Protein AF-0000000072281825 (afdb_homodimer)

pLDDT: mean 77.32, std 16.94, range [23.34, 98.12]

Secondary structure (DSSP, 8-state):
-----------HHHHHHHHHTSSHHHHHHHHHHHHHHHHHHHHHHHHHHHT-HHHHHHHHHHHHHHHHHHHHHHHHHHHTSPP-SS-TT-STTHHHHHHHHHHHHHHHHHHHHHHHHHHHHHS-PPP--SHHHHHHHHHHHHHHHHHHHHHHHHH-TTSS-----TT---S-HHHHHHHHHHHHHHHHHHHHHHHHHH-GGGHHHHHHHHHHHHHHHHHHHHHHHHHHHHHHHTT---TTTHHHHHHHHHHHHHSTTEEEEEEEEEEEEETTEEEEEEEEEE-TTS-HHHHHHHHHHHHTTT-SEEEEEEEE--/-----------HHHHHHHHHTSSHHHHHHHHHHHHHHHHHHHHHHHHHHHT-HHHHHHHHHHHHHHHHHHHHHHHHHHHTSPP-SS-TT-STTHHHHHHHHHHHHHHHHHHHHHHHHHHHHHS-------HHHHHHHHHHHHHHHHHHHHHHHHH-TTSS-----TT---S-HHHHHHHHHHHHHHHHHHHHHHHHHH-GGGHHHHHHHHHHHHHHHHHHHHHHHHHHHHHHHTT---TTTHHHHHHHHHHHHHSTTEEEEEEEEEEEEETTEEEEEEEEEE-TTS-HHHHHHHHHHHHTTT-SEEEEEEEE--

Sequence (628 aa):
MPTFAVEEQSSFFSNLKNVVLATRKDKINIVYFVVLMVFALRELMVSVDTNSLGLLVSTVHTAFCLFSIIIYYAGKMYAHRSSTESMTYGFQRVEPLLGFINGFFLVLFSAFTLMQCVERMIEPVVIATEPDSIHSIISTVCWGLLINGIGLCFFSDIIFVREASSTSSSIPQSQKRFVLFHFIQNITVITIYSISFWYPSGIISYDGLFSMAMAFIVIYIAIPILTANGMILLQTSPQTVYPQIYAKLQQLQQLDGVLEYKNEHFWTLSPNNFVGSVVVVINEDADEQTILKQAHELFDSVLKDICIQVQKHNMPTFAVEEQSSFFSNLKNVVLATRKDKINIVYFVVLMVFALRELMVSVDTNSLGLLVSTVHTAFCLFSIIIYYAGKMYAHRSSTESMTYGFQRVEPLLGFINGFFLVLFSAFTLMQCVERMIEPVVIATEPDSIHSIISTVCWGLLINGIGLCFFSDIIFVREASSTSSSIPQSQKRFVLFHFIQNITVITIYSISFWYPSGIISYDGLFSMAMAFIVIYIAIPILTANGMILLQTSPQTVYPQIYAKLQQLQQLDGVLEYKNEHFWTLSPNNFVGSVVVVINEDADEQTILKQAHELFDSVLKDICIQVQKHN

Radius of gyration: 28.91 Å; Cα contacts (8 Å, |Δi|>4): 832; chains: 2; bounding box: 71×84×72 Å

Nearest PDB structures (foldseek):
  8j7v-assembly1_B  TM=8.834E-01  e=1.403E-16  Homo sapiens
  8j80-assembly1_B  TM=8.669E-01  e=2.468E-16  Homo sapiens
  8j7t-assembly1_B  TM=8.049E-01  e=8.388E-16  Homo sapiens
  8j7x-assembly1_B  TM=7.986E-01  e=1.867E-15  Homo sapiens
  8j7w-assembly1_A  TM=8.057E-01  e=6.971E-15  Homo sapiens

Foldseek 3Di:
DPPPPPPPPQPPVRLLCCLQPVDPLSVVLVVLLVLLVVLLVLLVVLCVVQVQLLSVLLSQLSVLLSQLSVLLSVLSSFVPPDADPVRNVTDNLSSLVSLLVSLVSLLVVLVVSLVVLVVCLVVPDDGPLPPVSLVSQLVSLVSQLVSLVVVLVSLCVVPPDPDDDPDDPRSPPLSNLSSVLSNVSSVLSNVLSVVCVVVVVCNSVSSSVSSNVSSVVSNVSSVVSNVVSVQQVVFHADPVCVVLVVVLLVVLCVDPFWPHKDDKRKGASHVQAIEIEIETEGEPPDDQVVSVVVSCVSCVVRHPYYHYHYHYDD/DPPPPPPPPQPPVRLLCCLQPVDPLSVVLVVLLVLLVVLLVLLVVLCVVQVQLLSVLLSQLSVLLSQLSVLLSVLSSFVPPAADPVRNVTDNLSSLVSLLVSLVSLLVVLVVSLVVLVVCVVVPDDGPLPPVSLVSQLVSLVSQLVSLVVVLVSLVVVVPDPDDDPDDPRSPPLSNLSSVLSNVSSVLSNVLSVVCVVVVVCNSVSSSVSSNVSSVVSNVSSVVSNVVSVQQVVFHADPVCVVLVVVLLVVLCVDPFWPHKDDKRKGHSHVQAIEIEIETEGEPPDDQVVSVVVSCVSCVVRHPYYHYHYHYDD

Structure (mmCIF, N/CA/C/O backbone):
data_AF-0000000072281825-model_v1
#
loop_
_entity.id
_entity.type
_entity.pdbx_description
1 polymer 'Cation transporter, putative'
#
loop_
_atom_site.group_PDB
_atom_site.id
_atom_site.type_symbol
_atom_site.label_atom_id
_atom_site.label_alt_id
_atom_site.label_comp_id
_atom_site.label_asym_id
_atom_site.label_entity_id
_atom_site.label_seq_id
_atom_site.pdbx_PDB_ins_code
_atom_site.Cartn_x
_atom_site.Cartn_y
_atom_site.Cartn_z
_atom_site.occupancy
_atom_site.B_iso_or_equiv
_atom_site.auth_seq_id
_atom_site.auth_comp_id
_atom_site.auth_asym_id
_atom_site.auth_atom_id
_atom_site.pdbx_PDB_model_num
ATOM 1 N N . MET A 1 1 ? 0.162 40.562 -22.281 1 23.34 1 MET A N 1
ATOM 2 C CA . MET A 1 1 ? -0.151 39.219 -22.766 1 23.34 1 MET A CA 1
ATOM 3 C C . MET A 1 1 ? 0.8 38.188 -22.172 1 23.34 1 MET A C 1
ATOM 5 O O . MET A 1 1 ? 2.01 38.25 -22.391 1 23.34 1 MET A O 1
ATOM 9 N N . PRO A 1 2 ? 0.642 37.719 -20.938 1 27.34 2 PRO A N 1
ATOM 10 C CA . PRO A 1 2 ? 1.707 36.969 -20.281 1 27.34 2 PRO A CA 1
ATOM 11 C C . PRO A 1 2 ? 2.098 35.719 -21.047 1 27.34 2 PRO A C 1
ATOM 13 O O . PRO A 1 2 ? 1.235 35.031 -21.625 1 27.34 2 PRO A O 1
ATOM 16 N N . THR A 1 3 ? 3.184 35.719 -21.781 1 28.95 3 THR A N 1
ATOM 17 C CA . THR A 1 3 ? 3.74 34.656 -22.594 1 28.95 3 THR A CA 1
ATOM 18 C C . THR A 1 3 ? 3.832 33.375 -21.781 1 28.95 3 THR A C 1
ATOM 20 O O . THR A 1 3 ? 4.438 33.344 -20.703 1 28.95 3 THR A O 1
ATOM 23 N N . PHE A 1 4 ? 2.789 32.562 -21.719 1 30.05 4 PHE A N 1
ATOM 24 C CA . PHE A 1 4 ? 2.746 31.219 -21.188 1 30.05 4 PHE A CA 1
ATOM 25 C C . PHE A 1 4 ? 3.992 30.438 -21.578 1 30.05 4 PHE A C 1
ATOM 27 O O . PHE A 1 4 ? 4.152 30.078 -22.75 1 30.05 4 PHE A O 1
ATOM 34 N N . ALA A 1 5 ? 5.102 30.844 -21.062 1 27.2 5 ALA A N 1
ATOM 35 C CA . ALA A 1 5 ? 6.305 30.094 -21.422 1 27.2 5 ALA A CA 1
ATOM 36 C C . ALA A 1 5 ? 6.008 28.594 -21.547 1 27.2 5 ALA A C 1
ATOM 38 O O . ALA A 1 5 ? 5.402 28 -20.656 1 27.2 5 ALA A O 1
ATOM 39 N N . VAL A 1 6 ? 5.711 28.047 -22.688 1 33.62 6 VAL A N 1
ATOM 40 C CA . VAL A 1 6 ? 5.68 26.672 -23.156 1 33.62 6 VAL A CA 1
ATOM 41 C C . VAL A 1 6 ? 6.75 25.859 -22.438 1 33.62 6 VAL A C 1
ATOM 43 O O . VAL A 1 6 ? 7.945 26.047 -22.656 1 33.62 6 VAL A O 1
ATOM 46 N N . GLU A 1 7 ? 6.875 25.844 -21.141 1 37.31 7 GLU A N 1
ATOM 47 C CA . GLU A 1 7 ? 7.832 24.891 -20.562 1 37.31 7 GLU A CA 1
ATOM 48 C C . GLU A 1 7 ? 7.938 23.625 -21.406 1 37.31 7 GLU A C 1
ATOM 50 O O . GLU A 1 7 ? 6.926 23.016 -21.75 1 37.31 7 GLU A O 1
ATOM 55 N N . GLU A 1 8 ? 8.75 23.453 -22.25 1 40.38 8 GLU A N 1
ATOM 56 C CA . GLU A 1 8 ? 9.117 22.328 -23.109 1 40.38 8 GLU A CA 1
ATOM 57 C C . GLU A 1 8 ? 8.812 20.984 -22.422 1 40.38 8 GLU A C 1
ATOM 59 O O . GLU A 1 8 ? 9.273 20.734 -21.312 1 40.38 8 GLU A O 1
ATOM 64 N N . GLN A 1 9 ? 7.676 20.375 -22.453 1 44.28 9 GLN A N 1
ATOM 65 C CA . GLN A 1 9 ? 7.176 19.047 -22.141 1 44.28 9 GLN A CA 1
ATOM 66 C C . GLN A 1 9 ? 8.258 17.984 -22.344 1 44.28 9 GLN A C 1
ATOM 68 O O . GLN A 1 9 ? 8.5 17.547 -23.469 1 44.28 9 GLN A O 1
ATOM 73 N N . SER A 1 10 ? 9.438 18.172 -21.891 1 53.38 10 SER A N 1
ATOM 74 C CA . SER A 1 10 ? 10.461 17.141 -22.047 1 53.38 10 SER A CA 1
ATOM 75 C C . SER A 1 10 ? 9.859 15.742 -21.922 1 53.38 10 SER A C 1
ATOM 77 O O . SER A 1 10 ? 8.984 15.508 -21.078 1 53.38 10 SER A O 1
ATOM 79 N N . SER A 1 11 ? 9.867 14.898 -23.047 1 64.88 11 SER A N 1
ATOM 80 C CA . SER A 1 11 ? 9.375 13.531 -23.203 1 64.88 11 SER A CA 1
ATOM 81 C C . SER A 1 11 ? 9.789 12.664 -22.016 1 64.88 11 SER A C 1
ATOM 83 O O . SER A 1 11 ? 10.75 12.977 -21.312 1 64.88 11 SER A O 1
ATOM 85 N N . PHE A 1 12 ? 8.914 11.883 -21.594 1 71.88 12 PHE A N 1
ATOM 86 C CA . PHE A 1 12 ? 9.172 10.883 -20.562 1 71.88 12 PHE A CA 1
ATOM 87 C C . PHE A 1 12 ? 10.586 10.336 -20.672 1 71.88 12 PHE A C 1
ATOM 89 O O . PHE A 1 12 ? 11.305 10.234 -19.688 1 71.88 12 PHE A O 1
ATOM 96 N N . PHE A 1 13 ? 10.992 10.211 -21.906 1 74.06 13 PHE A N 1
ATOM 97 C CA . PHE A 1 13 ? 12.281 9.57 -22.141 1 74.06 13 PHE A CA 1
ATOM 98 C C . PHE A 1 13 ? 13.422 10.539 -21.875 1 74.06 13 PHE A C 1
ATOM 100 O O . PHE A 1 13 ? 14.477 10.148 -21.359 1 74.06 13 PHE A O 1
ATOM 107 N N . SER A 1 14 ? 13.172 11.734 -22.203 1 75.94 14 SER A N 1
ATOM 108 C CA . SER A 1 14 ? 14.195 12.734 -21.938 1 75.94 14 SER A CA 1
ATOM 109 C C . SER A 1 14 ? 14.383 12.969 -20.453 1 75.94 14 SER A C 1
ATOM 111 O O . SER A 1 14 ? 15.516 13.086 -19.969 1 75.94 14 SER A O 1
ATOM 113 N N . ASN A 1 15 ? 13.32 13 -19.75 1 77.44 15 ASN A N 1
ATOM 114 C CA . ASN A 1 15 ? 13.383 13.156 -18.312 1 77.44 15 ASN A CA 1
ATOM 115 C C . ASN A 1 15 ? 14.055 11.961 -17.641 1 77.44 15 ASN A C 1
ATOM 117 O O . ASN A 1 15 ? 14.852 12.133 -16.719 1 77.44 15 ASN A O 1
ATOM 121 N N . LEU A 1 16 ? 13.742 10.867 -18.219 1 79.69 16 LEU A N 1
ATOM 122 C CA . LEU A 1 16 ? 14.352 9.648 -17.703 1 79.69 16 LEU A CA 1
ATOM 123 C C . LEU A 1 16 ? 15.867 9.664 -17.906 1 79.69 16 LEU A C 1
ATOM 125 O O . LEU A 1 16 ? 16.625 9.328 -16.984 1 79.69 16 LEU A O 1
ATOM 129 N N . LYS A 1 17 ? 16.266 10.016 -19.125 1 80.81 17 LYS A N 1
ATOM 130 C CA . LYS A 1 17 ? 17.688 10.078 -19.438 1 80.81 17 LYS A CA 1
ATOM 131 C C . LYS A 1 17 ? 18.406 11.055 -18.5 1 80.81 17 LYS A C 1
ATOM 133 O O . LYS A 1 17 ? 19.5 10.758 -18 1 80.81 17 LYS A O 1
ATOM 138 N N . ASN A 1 18 ? 17.75 12.086 -18.172 1 80.94 18 ASN A N 1
ATOM 139 C CA . ASN A 1 18 ? 18.359 13.109 -17.328 1 80.94 18 ASN A CA 1
ATOM 140 C C . ASN A 1 18 ? 18.5 12.625 -15.891 1 80.94 18 ASN A C 1
ATOM 142 O O . ASN A 1 18 ? 19.484 12.945 -15.211 1 80.94 18 ASN A O 1
ATOM 146 N N . VAL A 1 19 ? 17.609 11.859 -15.578 1 79.94 19 VAL A N 1
ATOM 147 C CA . VAL A 1 19 ? 17.609 11.422 -14.18 1 79.94 19 VAL A CA 1
ATOM 148 C C . VAL A 1 19 ? 18.578 10.266 -14.008 1 79.94 19 VAL A C 1
ATOM 150 O O . VAL A 1 19 ? 19.297 10.203 -13.008 1 79.94 19 VAL A O 1
ATOM 153 N N . VAL A 1 20 ? 18.656 9.43 -15.016 1 81.81 20 VAL A N 1
ATOM 154 C CA . VAL A 1 20 ? 19.453 8.211 -14.898 1 81.81 20 VAL A CA 1
ATOM 155 C C . VAL A 1 20 ? 20.922 8.523 -15.133 1 81.81 20 VAL A C 1
ATOM 157 O O . VAL A 1 20 ? 21.812 7.781 -14.695 1 81.81 20 VAL A O 1
ATOM 160 N N . LEU A 1 21 ? 21.172 9.648 -15.766 1 83.44 21 LEU A N 1
ATOM 161 C CA . LEU A 1 21 ? 22.547 9.992 -16.094 1 83.44 21 LEU A CA 1
ATOM 162 C C . LEU A 1 21 ? 22.984 11.258 -15.359 1 83.44 21 LEU A C 1
ATOM 164 O O . LEU A 1 21 ? 23.922 11.938 -15.773 1 83.44 21 LEU A O 1
ATOM 168 N N . ALA A 1 22 ? 22.297 11.578 -14.352 1 79.69 22 ALA A N 1
ATOM 169 C CA . ALA A 1 22 ? 22.484 12.852 -13.648 1 79.69 22 ALA A CA 1
ATOM 170 C C . ALA A 1 22 ? 23.828 12.875 -12.938 1 79.69 22 ALA A C 1
ATOM 172 O O . ALA A 1 22 ? 24.578 13.852 -13.039 1 79.69 22 ALA A O 1
ATOM 173 N N . THR A 1 23 ? 24.156 11.797 -12.234 1 81.69 23 THR A N 1
ATOM 174 C CA . THR A 1 23 ? 25.375 11.742 -11.453 1 81.69 23 THR A CA 1
ATOM 175 C C . THR A 1 23 ? 26.203 10.516 -11.828 1 81.69 23 THR A C 1
ATOM 177 O O . THR A 1 23 ? 25.734 9.648 -12.562 1 81.69 23 THR A O 1
ATOM 180 N N . ARG A 1 24 ? 27.422 10.508 -11.414 1 80.44 24 ARG A N 1
ATOM 181 C CA . ARG A 1 24 ? 28.281 9.352 -11.625 1 80.44 24 ARG A CA 1
ATOM 182 C C . ARG A 1 24 ? 27.672 8.094 -11.016 1 80.44 24 ARG A C 1
ATOM 184 O O . ARG A 1 24 ? 27.734 7.016 -11.609 1 80.44 24 ARG A O 1
ATOM 191 N N . LYS A 1 25 ? 27.141 8.273 -9.898 1 78.75 25 LYS A N 1
ATOM 192 C CA . LYS A 1 25 ? 26.5 7.148 -9.227 1 78.75 25 LYS A CA 1
ATOM 193 C C . LYS A 1 25 ? 25.328 6.621 -10.039 1 78.75 25 LYS A C 1
ATOM 195 O O . LYS A 1 25 ? 25.109 5.406 -10.125 1 78.75 25 LYS A O 1
ATOM 200 N N . ASP A 1 26 ? 24.641 7.535 -10.594 1 84.56 26 ASP A N 1
ATOM 201 C CA . ASP A 1 26 ? 23.5 7.141 -11.422 1 84.56 26 ASP A CA 1
ATOM 202 C C . ASP A 1 26 ? 23.953 6.367 -12.656 1 84.56 26 ASP A C 1
ATOM 204 O O . ASP A 1 26 ? 23.328 5.379 -13.039 1 84.56 26 ASP A O 1
ATOM 208 N N . LYS A 1 27 ? 25.016 6.762 -13.141 1 85.06 27 LYS A N 1
ATOM 209 C CA . LYS A 1 27 ? 25.562 6.074 -14.312 1 85.06 27 LYS A CA 1
ATOM 210 C C . LYS A 1 27 ? 26 4.656 -13.961 1 85.06 27 LYS A C 1
ATOM 212 O O . LYS A 1 27 ? 25.75 3.721 -14.727 1 85.06 27 LYS A O 1
ATOM 217 N N . ILE A 1 28 ? 26.625 4.555 -12.867 1 82.12 28 ILE A N 1
ATOM 218 C CA . ILE A 1 28 ? 27.047 3.238 -12.398 1 82.12 28 ILE A CA 1
ATOM 219 C C . ILE A 1 28 ? 25.828 2.355 -12.156 1 82.12 28 ILE A C 1
ATOM 221 O O . ILE A 1 28 ? 25.828 1.174 -12.5 1 82.12 28 ILE A O 1
ATOM 225 N N . ASN A 1 29 ? 24.844 3 -11.594 1 81.38 29 ASN A N 1
ATOM 226 C CA . ASN A 1 29 ? 23.625 2.254 -11.289 1 81.38 29 ASN A CA 1
ATOM 227 C C . ASN A 1 29 ? 22.953 1.742 -12.562 1 81.38 29 ASN A C 1
ATOM 229 O O . ASN A 1 29 ? 22.422 0.631 -12.586 1 81.38 29 ASN A O 1
ATOM 233 N N . ILE A 1 30 ? 23.031 2.477 -13.539 1 87.06 30 ILE A N 1
ATOM 234 C CA . ILE A 1 30 ? 22.375 2.074 -14.773 1 87.06 30 ILE A CA 1
ATOM 235 C C . ILE A 1 30 ? 23.156 0.939 -15.43 1 87.06 30 ILE A C 1
ATOM 237 O O . ILE A 1 30 ? 22.562 0.022 -16 1 87.06 30 ILE A O 1
ATOM 241 N N . VAL A 1 31 ? 24.438 1.062 -15.375 1 87.31 31 VAL A N 1
ATOM 242 C CA . VAL A 1 31 ? 25.266 -0.026 -15.891 1 87.31 31 VAL A CA 1
ATOM 243 C C . VAL A 1 31 ? 24.969 -1.309 -15.109 1 87.31 31 VAL A C 1
ATOM 245 O O . VAL A 1 31 ? 24.812 -2.377 -15.703 1 87.31 31 VAL A O 1
ATOM 248 N N . TYR A 1 32 ? 24.938 -1.15 -13.891 1 84.75 32 TYR A N 1
ATOM 249 C CA . TYR A 1 32 ? 24.609 -2.295 -13.039 1 84.75 32 TYR A CA 1
ATOM 250 C C . TYR A 1 32 ? 23.234 -2.867 -13.398 1 84.75 32 TYR A C 1
ATOM 252 O O . TYR A 1 32 ? 23.062 -4.086 -13.453 1 84.75 32 TYR A O 1
ATOM 260 N N . PHE A 1 33 ? 22.359 -2.014 -13.672 1 88.12 33 PHE A N 1
ATOM 261 C CA . PHE A 1 33 ? 21.016 -2.422 -14.055 1 88.12 33 PHE A CA 1
ATOM 262 C C . PHE A 1 33 ? 21.031 -3.262 -15.32 1 88.12 33 PHE A C 1
ATOM 264 O O . PHE A 1 33 ? 20.406 -4.324 -15.383 1 88.12 33 PHE A O 1
ATOM 271 N N . VAL A 1 34 ? 21.781 -2.85 -16.234 1 91.56 34 VAL A N 1
ATOM 272 C CA . VAL A 1 34 ? 21.844 -3.543 -17.516 1 91.56 34 VAL A CA 1
ATOM 273 C C . VAL A 1 34 ? 22.531 -4.898 -17.344 1 91.56 34 VAL A C 1
ATOM 275 O O . VAL A 1 34 ? 22.062 -5.906 -17.875 1 91.56 34 VAL A O 1
ATOM 278 N N . VAL A 1 35 ? 23.578 -4.879 -16.594 1 89.44 35 VAL A N 1
ATOM 279 C CA . VAL A 1 35 ? 24.312 -6.117 -16.328 1 89.44 35 VAL A CA 1
ATOM 280 C C . VAL A 1 35 ? 23.391 -7.109 -15.617 1 89.44 35 VAL A C 1
ATOM 282 O O . VAL A 1 35 ? 23.344 -8.289 -15.977 1 89.44 35 VAL A O 1
ATOM 285 N N . LEU A 1 36 ? 22.672 -6.605 -14.688 1 87.56 36 LEU A N 1
ATOM 286 C CA . LEU A 1 36 ? 21.75 -7.449 -13.938 1 87.56 36 LEU A CA 1
ATOM 287 C C . LEU A 1 36 ? 20.641 -7.98 -14.828 1 87.56 36 LEU A C 1
ATOM 289 O O . LEU A 1 36 ? 20.188 -9.117 -14.664 1 87.56 36 LEU A O 1
ATOM 293 N N . MET A 1 37 ? 20.25 -7.176 -15.711 1 91.69 37 MET A N 1
ATOM 294 C CA . MET A 1 37 ? 19.188 -7.586 -16.625 1 91.69 37 MET A CA 1
ATOM 295 C C . MET A 1 37 ? 19.656 -8.75 -17.5 1 91.69 37 MET A C 1
ATOM 297 O O . MET A 1 37 ? 18.922 -9.727 -17.656 1 91.69 37 MET A O 1
ATOM 301 N N . VAL A 1 38 ? 20.812 -8.648 -17.984 1 92.5 38 VAL A N 1
ATOM 302 C CA . VAL A 1 38 ? 21.391 -9.703 -18.812 1 92.5 38 VAL A CA 1
ATOM 303 C C . VAL A 1 38 ? 21.594 -10.961 -17.969 1 92.5 38 VAL A C 1
ATOM 305 O O . VAL A 1 38 ? 21.281 -12.07 -18.422 1 92.5 38 VAL A O 1
ATOM 308 N N . PHE A 1 39 ? 22.047 -10.758 -16.875 1 90.38 39 PHE A N 1
ATOM 309 C CA . PHE A 1 39 ? 22.281 -11.883 -15.969 1 90.38 39 PHE A CA 1
ATOM 310 C C . PHE A 1 39 ? 20.969 -12.578 -15.633 1 90.38 39 PHE A C 1
ATOM 312 O O . PHE A 1 39 ? 20.906 -13.812 -15.602 1 90.38 39 PHE A O 1
ATOM 319 N N . ALA A 1 40 ? 19.969 -11.781 -15.375 1 89.62 40 ALA A N 1
ATOM 320 C CA . ALA A 1 40 ? 18.672 -12.344 -15.047 1 89.62 40 ALA A CA 1
ATOM 321 C C . ALA A 1 40 ? 18.141 -13.195 -16.203 1 89.62 40 ALA A C 1
ATOM 323 O O . ALA A 1 40 ? 17.562 -14.266 -15.969 1 89.62 40 ALA A O 1
ATOM 324 N N . LEU A 1 41 ? 18.344 -12.789 -17.375 1 92.56 41 LEU A N 1
ATOM 325 C CA . LEU A 1 41 ? 17.906 -13.539 -18.547 1 92.56 41 LEU A CA 1
ATOM 326 C C . LEU A 1 41 ? 18.656 -14.859 -18.672 1 92.56 41 LEU A C 1
ATOM 328 O O . LEU A 1 41 ? 18.062 -15.898 -18.969 1 92.56 41 LEU A O 1
ATOM 332 N N . ARG A 1 42 ? 19.938 -14.75 -18.453 1 90.25 42 ARG A N 1
ATOM 333 C CA . ARG A 1 42 ? 20.75 -15.969 -18.469 1 90.25 42 ARG A CA 1
ATOM 334 C C . ARG A 1 42 ? 20.281 -16.953 -17.391 1 90.25 42 ARG A C 1
ATOM 336 O O . ARG A 1 42 ? 20.156 -18.141 -17.656 1 90.25 42 ARG A O 1
ATOM 343 N N . GLU A 1 43 ? 20.047 -16.406 -16.25 1 89.69 43 GLU A N 1
ATOM 344 C CA . GLU A 1 43 ? 19.562 -17.25 -15.156 1 89.69 43 GLU A CA 1
ATOM 345 C C . GLU A 1 43 ? 18.25 -17.922 -15.516 1 89.69 43 GLU A C 1
ATOM 347 O O . GLU A 1 43 ? 18.062 -19.109 -15.273 1 89.69 43 GLU A O 1
ATOM 352 N N . LEU A 1 44 ? 17.438 -17.219 -16.078 1 89.44 44 LEU A N 1
ATOM 353 C CA . LEU A 1 44 ? 16.125 -17.75 -16.453 1 89.44 44 LEU A CA 1
ATOM 354 C C . LEU A 1 44 ? 16.266 -18.859 -17.5 1 89.44 44 LEU A C 1
ATOM 356 O O . LEU A 1 44 ? 15.656 -19.922 -17.359 1 89.44 44 LEU A O 1
ATOM 360 N N . MET A 1 45 ? 17.078 -18.672 -18.469 1 91.75 45 MET A N 1
ATOM 361 C CA . MET A 1 45 ? 17.266 -19.641 -19.547 1 91.75 45 MET A CA 1
ATOM 362 C C . MET A 1 45 ? 17.859 -20.938 -19.016 1 91.75 45 MET A C 1
ATOM 364 O O . MET A 1 45 ? 17.359 -22.031 -19.328 1 91.75 45 MET A O 1
ATOM 368 N N . VAL A 1 46 ? 18.859 -20.781 -18.219 1 87.88 46 VAL A N 1
ATOM 369 C CA . VAL A 1 46 ? 19.531 -21.969 -17.688 1 87.88 46 VAL A CA 1
ATOM 370 C C . VAL A 1 46 ? 18.594 -22.703 -16.719 1 87.88 46 VAL A C 1
ATOM 372 O O . VAL A 1 46 ? 18.594 -23.938 -16.672 1 87.88 46 VAL A O 1
ATOM 375 N N . SER A 1 47 ? 17.828 -21.953 -15.953 1 84.81 47 SER A N 1
ATOM 376 C CA . SER A 1 47 ? 16.875 -22.547 -15.016 1 84.81 47 SER A CA 1
ATOM 377 C C . SER A 1 47 ? 15.82 -23.375 -15.75 1 84.81 47 SER A C 1
ATOM 379 O O . SER A 1 47 ? 15.508 -24.5 -15.344 1 84.81 47 SER A O 1
ATOM 381 N N . VAL A 1 48 ? 15.305 -22.906 -16.828 1 83.88 48 VAL A N 1
ATOM 382 C CA . VAL A 1 48 ? 14.281 -23.594 -17.609 1 83.88 48 VAL A CA 1
ATOM 383 C C . VAL A 1 48 ? 14.883 -24.812 -18.281 1 83.88 48 VAL A C 1
ATOM 385 O O . VAL A 1 48 ? 14.273 -25.891 -18.297 1 83.88 48 VAL A O 1
ATOM 388 N N . ASP A 1 49 ? 16.094 -24.688 -18.812 1 85.69 49 ASP A N 1
ATOM 389 C CA . ASP A 1 49 ? 16.75 -25.781 -19.531 1 85.69 49 ASP A CA 1
ATOM 390 C C . ASP A 1 49 ? 17.109 -26.922 -18.578 1 85.69 49 ASP A C 1
ATOM 392 O O . ASP A 1 49 ? 17.031 -28.094 -18.953 1 85.69 49 ASP A O 1
ATOM 396 N N . THR A 1 50 ? 17.469 -26.609 -17.359 1 81.5 50 THR A N 1
ATOM 397 C CA . THR A 1 50 ? 17.969 -27.609 -16.438 1 81.5 50 THR A CA 1
ATOM 398 C C . THR A 1 50 ? 16.891 -28.031 -15.445 1 81.5 50 THR A C 1
ATOM 400 O O . THR A 1 50 ? 17.047 -29.016 -14.727 1 81.5 50 THR A O 1
ATOM 403 N N . ASN A 1 51 ? 15.805 -27.203 -15.344 1 79.25 51 ASN A N 1
ATOM 404 C CA . ASN A 1 51 ? 14.719 -27.438 -14.406 1 79.25 51 ASN A CA 1
ATOM 405 C C . ASN A 1 51 ? 15.195 -27.312 -12.961 1 79.25 51 ASN A C 1
ATOM 407 O O . ASN A 1 51 ? 14.758 -28.062 -12.086 1 79.25 51 ASN A O 1
ATOM 411 N N . SER A 1 52 ? 16.219 -26.5 -12.812 1 76.56 52 SER A N 1
ATOM 412 C CA . SER A 1 52 ? 16.719 -26.25 -11.469 1 76.56 52 SER A CA 1
ATOM 413 C C . SER A 1 52 ? 15.828 -25.25 -10.727 1 76.56 52 SER A C 1
ATOM 415 O O . SER A 1 52 ? 15.656 -24.109 -11.18 1 76.56 52 SER A O 1
ATOM 417 N N . LEU A 1 53 ? 15.328 -25.578 -9.656 1 75.44 53 LEU A N 1
ATOM 418 C CA . LEU A 1 53 ? 14.5 -24.703 -8.844 1 75.44 53 LEU A CA 1
ATOM 419 C C . LEU A 1 53 ? 15.344 -23.625 -8.164 1 75.44 53 LEU A C 1
ATOM 421 O O . LEU A 1 53 ? 14.891 -22.5 -7.961 1 75.44 53 LEU A O 1
ATOM 425 N N . GLY A 1 54 ? 16.5 -24.031 -7.75 1 76.69 54 GLY A N 1
ATOM 426 C CA . GLY A 1 54 ? 17.391 -23.078 -7.121 1 76.69 54 GLY A CA 1
ATOM 427 C C . GLY A 1 54 ? 17.719 -21.891 -8.016 1 76.69 54 GLY A C 1
ATOM 428 O O . GLY A 1 54 ? 17.703 -20.75 -7.559 1 76.69 54 GLY A O 1
ATOM 429 N N . LEU A 1 55 ? 17.906 -22.219 -9.211 1 78.62 55 LEU A N 1
ATOM 430 C CA . LEU A 1 55 ? 18.203 -21.156 -10.164 1 78.62 55 LEU A CA 1
ATOM 431 C C . LEU A 1 55 ? 16.969 -20.312 -10.438 1 78.62 55 LEU A C 1
ATOM 433 O O . LEU A 1 55 ? 17.062 -19.109 -10.68 1 78.62 55 LEU A O 1
ATOM 437 N N . LEU A 1 56 ? 15.898 -20.891 -10.406 1 79.31 56 LEU A N 1
ATOM 438 C CA . LEU A 1 56 ? 14.656 -20.141 -10.578 1 79.31 56 LEU A CA 1
ATOM 439 C C . LEU A 1 56 ? 14.461 -19.141 -9.438 1 79.31 56 LEU A C 1
ATOM 441 O O . LEU A 1 56 ? 14.102 -17.984 -9.672 1 79.31 56 LEU A O 1
ATOM 445 N N . VAL A 1 57 ? 14.656 -19.609 -8.273 1 77.25 57 VAL A N 1
ATOM 446 C CA . VAL A 1 57 ? 14.523 -18.734 -7.109 1 77.25 57 VAL A CA 1
ATOM 447 C C . VAL A 1 57 ? 15.5 -17.562 -7.223 1 77.25 57 VAL A C 1
ATOM 449 O O . VAL A 1 57 ? 15.141 -16.422 -6.938 1 77.25 57 VAL A O 1
ATOM 452 N N . SER A 1 58 ? 16.656 -17.844 -7.656 1 78.31 58 SER A N 1
ATOM 453 C CA . SER A 1 58 ? 17.672 -16.797 -7.863 1 78.31 58 SER A CA 1
ATOM 454 C C . SER A 1 58 ? 17.203 -15.789 -8.906 1 78.31 58 SER A C 1
ATOM 456 O O . SER A 1 58 ? 17.406 -14.586 -8.742 1 78.31 58 SER A O 1
ATOM 458 N N . THR A 1 59 ? 16.703 -16.328 -9.93 1 81.94 59 THR A N 1
ATOM 459 C CA . THR A 1 59 ? 16.203 -15.477 -10.992 1 81.94 59 THR A CA 1
ATOM 460 C C . THR A 1 59 ? 15.141 -14.508 -10.453 1 81.94 59 THR A C 1
ATOM 462 O O . THR A 1 59 ? 15.141 -13.328 -10.797 1 81.94 59 THR A O 1
ATOM 465 N N . VAL A 1 60 ? 14.258 -14.984 -9.672 1 77.12 60 VAL A N 1
ATOM 466 C CA . VAL A 1 60 ? 13.188 -14.172 -9.102 1 77.12 60 VAL A CA 1
ATOM 467 C C . VAL A 1 60 ? 13.789 -13.086 -8.211 1 77.12 60 VAL A C 1
ATOM 469 O O . VAL A 1 60 ? 13.391 -11.922 -8.289 1 77.12 60 VAL A O 1
ATOM 472 N N . HIS A 1 61 ? 14.68 -13.414 -7.465 1 76.06 61 HIS A N 1
ATOM 473 C CA . HIS A 1 61 ? 15.344 -12.445 -6.602 1 76.06 61 HIS A CA 1
ATOM 474 C C . HIS A 1 61 ? 16.031 -11.359 -7.422 1 76.06 61 HIS A C 1
ATOM 476 O O . HIS A 1 61 ? 15.961 -10.18 -7.078 1 76.06 61 HIS A O 1
ATOM 482 N N . THR A 1 62 ? 16.766 -11.875 -8.391 1 81.56 62 THR A N 1
ATOM 483 C CA . THR A 1 62 ? 17.438 -10.922 -9.273 1 81.56 62 THR A CA 1
ATOM 484 C C . THR A 1 62 ? 16.422 -9.992 -9.938 1 81.56 62 THR A C 1
ATOM 486 O O . THR A 1 62 ? 16.688 -8.805 -10.117 1 81.56 62 THR A O 1
ATOM 489 N N . ALA A 1 63 ? 15.352 -10.516 -10.305 1 82.31 63 ALA A N 1
ATOM 490 C CA . ALA A 1 63 ? 14.297 -9.703 -10.914 1 82.31 63 ALA A CA 1
ATOM 491 C C . ALA A 1 63 ? 13.805 -8.633 -9.945 1 82.31 63 ALA A C 1
ATOM 493 O O . ALA A 1 63 ? 13.547 -7.492 -10.344 1 82.31 63 ALA A O 1
ATOM 494 N N . PHE A 1 64 ? 13.75 -8.969 -8.719 1 76.25 64 PHE A N 1
ATOM 495 C CA . PHE A 1 64 ? 13.258 -8.016 -7.734 1 76.25 64 PHE A CA 1
ATOM 496 C C . PHE A 1 64 ? 14.297 -6.93 -7.469 1 76.25 64 PHE A C 1
ATOM 498 O O . PHE A 1 64 ? 13.945 -5.785 -7.176 1 76.25 64 PHE A O 1
ATOM 505 N N . CYS A 1 65 ? 15.523 -7.285 -7.551 1 76.44 65 CYS A N 1
ATOM 506 C CA . CYS A 1 65 ? 16.578 -6.266 -7.5 1 76.44 65 CYS A CA 1
ATOM 507 C C . CYS A 1 65 ? 16.422 -5.266 -8.641 1 76.44 65 CYS A C 1
ATOM 509 O O . CYS A 1 65 ? 16.547 -4.059 -8.43 1 76.44 65 CYS A O 1
ATOM 511 N N . LEU A 1 66 ? 16.172 -5.852 -9.758 1 84.12 66 LEU A N 1
ATOM 512 C CA . LEU A 1 66 ? 15.945 -4.996 -10.914 1 84.12 66 LEU A CA 1
ATOM 513 C C . LEU A 1 66 ? 14.742 -4.078 -10.688 1 84.12 66 LEU A C 1
ATOM 515 O O . LEU A 1 66 ? 14.812 -2.881 -10.969 1 84.12 66 LEU A O 1
ATOM 519 N N . PHE A 1 67 ? 13.758 -4.598 -10.055 1 80.44 67 PHE A N 1
ATOM 520 C CA . PHE A 1 67 ? 12.555 -3.822 -9.789 1 80.44 67 PHE A CA 1
ATOM 521 C C . PHE A 1 67 ? 12.828 -2.727 -8.773 1 80.44 67 PHE A C 1
ATOM 523 O O . PHE A 1 67 ? 12.297 -1.621 -8.875 1 80.44 67 PHE A O 1
ATOM 530 N N . SER A 1 68 ? 13.602 -3.104 -7.871 1 76.25 68 SER A N 1
ATOM 531 C CA . SER A 1 68 ? 13.945 -2.117 -6.848 1 76.25 68 SER A CA 1
ATOM 532 C C . SER A 1 68 ? 14.648 -0.914 -7.457 1 76.25 68 SER A C 1
ATOM 534 O O . SER A 1 68 ? 14.422 0.225 -7.047 1 76.25 68 SER A O 1
ATOM 536 N N . ILE A 1 69 ? 15.5 -1.165 -8.414 1 78.88 69 ILE A N 1
ATOM 537 C CA . ILE A 1 69 ? 16.219 -0.081 -9.078 1 78.88 69 ILE A CA 1
ATOM 538 C C . ILE A 1 69 ? 15.234 0.764 -9.891 1 78.88 69 ILE A C 1
ATOM 540 O O . ILE A 1 69 ? 15.328 1.994 -9.898 1 78.88 69 ILE A O 1
ATOM 544 N N . ILE A 1 70 ? 14.344 0.131 -10.5 1 82.44 70 ILE A N 1
ATOM 545 C CA . ILE A 1 70 ? 13.32 0.833 -11.266 1 82.44 70 ILE A CA 1
ATOM 546 C C . ILE A 1 70 ? 12.516 1.741 -10.336 1 82.44 70 ILE A C 1
ATOM 548 O O . ILE A 1 70 ? 12.266 2.904 -10.664 1 82.44 70 ILE A O 1
ATOM 552 N N . ILE A 1 71 ? 12.156 1.186 -9.203 1 76.25 71 ILE A N 1
ATOM 553 C CA . ILE A 1 71 ? 11.383 1.94 -8.227 1 76.25 71 ILE A CA 1
ATOM 554 C C . ILE A 1 71 ? 12.195 3.145 -7.746 1 76.25 71 ILE A C 1
ATOM 556 O O . ILE A 1 71 ? 11.648 4.242 -7.598 1 76.25 71 ILE A O 1
ATOM 560 N N . TYR A 1 72 ? 13.438 2.943 -7.523 1 73.06 72 TYR A N 1
ATOM 561 C CA . TYR A 1 72 ? 14.32 4.012 -7.066 1 73.06 72 TYR A CA 1
ATOM 562 C C . TYR A 1 72 ? 14.336 5.168 -8.062 1 73.06 72 TYR A C 1
ATOM 564 O O . TYR A 1 72 ? 14.172 6.328 -7.676 1 73.06 72 TYR A O 1
ATOM 572 N N . TYR A 1 73 ? 14.43 4.848 -9.258 1 79.94 73 TYR A N 1
ATOM 573 C CA . TYR A 1 73 ? 14.523 5.898 -10.266 1 79.94 73 TYR A CA 1
ATOM 574 C C . TYR A 1 73 ? 13.156 6.508 -10.547 1 79.94 73 TYR A C 1
ATOM 576 O O . TYR A 1 73 ? 13.055 7.688 -10.898 1 79.94 73 TYR A O 1
ATOM 584 N N . ALA A 1 74 ? 12.172 5.703 -10.422 1 77.19 74 ALA A N 1
ATOM 585 C CA . ALA A 1 74 ? 10.828 6.277 -10.516 1 77.19 74 ALA A CA 1
ATOM 586 C C . ALA A 1 74 ? 10.594 7.305 -9.414 1 77.19 74 ALA A C 1
ATOM 588 O O . ALA A 1 74 ? 10.039 8.375 -9.664 1 77.19 74 ALA A O 1
ATOM 589 N N . GLY A 1 75 ? 11.023 6.934 -8.266 1 72.31 75 GLY A N 1
ATOM 590 C CA . GLY A 1 75 ? 10.938 7.875 -7.164 1 72.31 75 GLY A CA 1
ATOM 591 C C . GLY A 1 75 ? 11.727 9.148 -7.406 1 72.31 75 GLY A C 1
ATOM 592 O O . GLY A 1 75 ? 11.227 10.25 -7.145 1 72.31 75 GLY A O 1
ATOM 593 N N . LYS A 1 76 ? 12.875 8.922 -7.898 1 74.12 76 LYS A N 1
ATOM 594 C CA . LYS A 1 76 ? 13.727 10.078 -8.195 1 74.12 76 LYS A CA 1
ATOM 595 C C . LYS A 1 76 ? 13.086 10.977 -9.25 1 74.12 76 LYS A C 1
ATOM 597 O O . LYS A 1 76 ? 13.188 12.203 -9.172 1 74.12 76 LYS A O 1
ATOM 602 N N . MET A 1 77 ? 12.5 10.391 -10.195 1 76.88 77 MET A N 1
ATOM 603 C CA . MET A 1 77 ? 11.859 11.133 -11.281 1 76.88 77 MET A CA 1
ATOM 604 C C . MET A 1 77 ? 10.664 11.93 -10.758 1 76.88 77 MET A C 1
ATOM 606 O O . MET A 1 77 ? 10.445 13.062 -11.18 1 76.88 77 MET A O 1
ATOM 610 N N . TYR A 1 78 ? 10 11.344 -9.805 1 73.19 78 TYR A N 1
ATOM 611 C CA . TYR A 1 78 ? 8.758 11.969 -9.359 1 73.19 78 TYR A CA 1
ATOM 612 C C . TYR A 1 78 ? 8.992 12.812 -8.117 1 73.19 78 TYR A C 1
ATOM 614 O O . TYR A 1 78 ? 8.141 13.633 -7.746 1 73.19 78 TYR A O 1
ATOM 622 N N . ALA A 1 79 ? 10.102 12.57 -7.488 1 64.94 79 ALA A N 1
ATOM 623 C CA . ALA A 1 79 ? 10.398 13.312 -6.266 1 64.94 79 ALA A CA 1
ATOM 624 C C . ALA A 1 79 ? 10.422 14.82 -6.531 1 64.94 79 ALA A C 1
ATOM 626 O O . ALA A 1 79 ? 10.086 15.617 -5.648 1 64.94 79 ALA A O 1
ATOM 627 N N . HIS A 1 80 ? 10.688 15.148 -7.68 1 63.97 80 HIS A N 1
ATOM 628 C CA . HIS A 1 80 ? 10.852 16.578 -7.93 1 63.97 80 HIS A CA 1
ATOM 629 C C . HIS A 1 80 ? 9.633 17.156 -8.648 1 63.97 80 HIS A C 1
ATOM 631 O O . HIS A 1 80 ? 9.602 18.344 -8.961 1 63.97 80 HIS A O 1
ATOM 637 N N . ARG A 1 81 ? 8.797 16.312 -8.828 1 67.88 81 ARG A N 1
ATOM 638 C CA . ARG A 1 81 ? 7.602 16.828 -9.484 1 67.88 81 ARG A CA 1
ATOM 639 C C . ARG A 1 81 ? 6.781 17.688 -8.523 1 67.88 81 ARG A C 1
ATOM 641 O O . ARG A 1 81 ? 6.66 17.359 -7.34 1 67.88 81 ARG A O 1
ATOM 648 N N . SER A 1 82 ? 6.445 18.797 -9.031 1 67.25 82 SER A N 1
ATOM 649 C CA . SER A 1 82 ? 5.711 19.766 -8.242 1 67.25 82 SER A CA 1
ATOM 650 C C . SER A 1 82 ? 4.359 19.219 -7.793 1 67.25 82 SER A C 1
ATOM 652 O O . SER A 1 82 ? 3.82 18.297 -8.422 1 67.25 82 SER A O 1
ATOM 654 N N . SER A 1 83 ? 4.016 19.734 -6.668 1 73.5 83 SER A N 1
ATOM 655 C CA . SER A 1 83 ? 2.703 19.406 -6.129 1 73.5 83 SER A CA 1
ATOM 656 C C . SER A 1 83 ? 1.589 19.797 -7.09 1 73.5 83 SER A C 1
ATOM 658 O O . SER A 1 83 ? 1.76 20.719 -7.902 1 73.5 83 SER A O 1
ATOM 660 N N . THR A 1 84 ? 0.659 18.953 -7.215 1 71.38 84 THR A N 1
ATOM 661 C CA . THR A 1 84 ? -0.544 19.234 -7.992 1 71.38 84 THR A CA 1
ATOM 662 C C . THR A 1 84 ? -1.756 19.391 -7.074 1 71.38 84 THR A C 1
ATOM 664 O O . THR A 1 84 ? -1.636 19.266 -5.855 1 71.38 84 THR A O 1
ATOM 667 N N . GLU A 1 85 ? -2.811 19.75 -7.672 1 71.69 85 GLU A N 1
ATOM 668 C CA . GLU A 1 85 ? -4.051 19.891 -6.914 1 71.69 85 GLU A CA 1
ATOM 669 C C . GLU A 1 85 ? -4.445 18.562 -6.27 1 71.69 85 GLU A C 1
ATOM 671 O O . GLU A 1 85 ? -4.984 18.531 -5.164 1 71.69 85 GLU A O 1
ATOM 676 N N . SER A 1 86 ? -4.07 17.547 -6.91 1 73.25 86 SER A N 1
ATOM 677 C CA . SER A 1 86 ? -4.461 16.219 -6.418 1 73.25 86 SER A CA 1
ATOM 678 C C . SER A 1 86 ? -3.412 15.656 -5.473 1 73.25 86 SER A C 1
ATOM 680 O O . SER A 1 86 ? -3.738 14.883 -4.566 1 73.25 86 SER A O 1
ATOM 682 N N . MET A 1 87 ? -2.199 16.078 -5.754 1 76.19 87 MET A N 1
ATOM 683 C CA . MET A 1 87 ? -1.082 15.633 -4.93 1 76.19 87 MET A CA 1
ATOM 684 C C . MET A 1 87 ? -0.411 16.812 -4.234 1 76.19 87 MET A C 1
ATOM 686 O O . MET A 1 87 ? 0.605 17.328 -4.711 1 76.19 87 MET A O 1
ATOM 690 N N . THR A 1 88 ? -0.94 17.125 -3.133 1 77.75 88 THR A N 1
ATOM 691 C CA . THR A 1 88 ? -0.547 18.375 -2.49 1 77.75 88 THR A CA 1
ATOM 692 C C . THR A 1 88 ? 0.825 18.234 -1.836 1 77.75 88 THR A C 1
ATOM 694 O O . THR A 1 88 ? 1.54 19.219 -1.669 1 77.75 88 THR A O 1
ATOM 697 N N . TYR A 1 89 ? 1.176 17 -1.434 1 78.38 89 TYR A N 1
ATOM 698 C CA . TYR A 1 89 ? 2.506 16.766 -0.882 1 78.38 89 TYR A CA 1
ATOM 699 C C . TYR A 1 89 ? 3.479 16.328 -1.971 1 78.38 89 TYR A C 1
ATOM 701 O O . TYR A 1 89 ? 4.621 15.961 -1.681 1 78.38 89 TYR A O 1
ATOM 709 N N . GLY A 1 90 ? 2.973 16.375 -3.189 1 77 90 GLY A N 1
ATOM 710 C CA . GLY A 1 90 ? 3.797 15.906 -4.289 1 77 90 GLY A CA 1
ATOM 711 C C . GLY A 1 90 ? 3.719 14.398 -4.484 1 77 90 GLY A C 1
ATOM 712 O O . GLY A 1 90 ? 2.783 13.758 -4.004 1 77 90 GLY A O 1
ATOM 713 N N . PHE A 1 91 ? 4.727 13.836 -5.219 1 79.56 91 PHE A N 1
ATOM 714 C CA . PHE A 1 91 ? 4.668 12.438 -5.625 1 79.56 91 PHE A CA 1
ATOM 715 C C . PHE A 1 91 ? 5.656 11.594 -4.824 1 79.56 91 PHE A C 1
ATOM 717 O O . PHE A 1 91 ? 6.027 10.5 -5.246 1 79.56 91 PHE A O 1
ATOM 724 N N . GLN A 1 92 ? 5.941 12.039 -3.723 1 81.88 92 GLN A N 1
ATOM 725 C CA . GLN A 1 92 ? 6.996 11.406 -2.934 1 81.88 92 GLN A CA 1
ATOM 726 C C . GLN A 1 92 ? 6.539 10.055 -2.389 1 81.88 92 GLN A C 1
ATOM 728 O O . GLN A 1 92 ? 7.352 9.148 -2.211 1 81.88 92 GLN A O 1
ATOM 733 N N . ARG A 1 93 ? 5.285 9.945 -2.223 1 88.12 93 ARG A N 1
ATOM 734 C CA . ARG A 1 93 ? 4.777 8.734 -1.574 1 88.12 93 ARG A CA 1
ATOM 735 C C . ARG A 1 93 ? 4.68 7.582 -2.566 1 88.12 93 ARG A C 1
ATOM 737 O O . ARG A 1 93 ? 4.406 6.445 -2.176 1 88.12 93 ARG A O 1
ATOM 744 N N . VAL A 1 94 ? 4.996 7.852 -3.771 1 84.25 94 VAL A N 1
ATOM 745 C CA . VAL A 1 94 ? 5.023 6.797 -4.777 1 84.25 94 VAL A CA 1
ATOM 746 C C . VAL A 1 94 ? 6.137 5.801 -4.453 1 84.25 94 VAL A C 1
ATOM 748 O O . VAL A 1 94 ? 5.977 4.594 -4.66 1 84.25 94 VAL A O 1
ATOM 751 N N . GLU A 1 95 ? 7.168 6.328 -3.891 1 83.75 95 GLU A N 1
ATOM 752 C CA . GLU A 1 95 ? 8.32 5.488 -3.572 1 83.75 95 GLU A CA 1
ATOM 753 C C . GLU A 1 95 ? 7.961 4.426 -2.539 1 83.75 95 GLU A C 1
ATOM 755 O O . GLU A 1 95 ? 8.156 3.23 -2.775 1 83.75 95 GLU A O 1
ATOM 760 N N . PRO A 1 96 ? 7.375 4.797 -1.416 1 87.19 96 PRO A N 1
ATOM 761 C CA . PRO A 1 96 ? 7.016 3.754 -0.453 1 87.19 96 PRO A CA 1
ATOM 762 C C . PRO A 1 96 ? 5.918 2.826 -0.971 1 87.19 96 PRO A C 1
ATOM 764 O O . PRO A 1 96 ? 5.891 1.644 -0.621 1 87.19 96 PRO A O 1
ATOM 767 N N . LEU A 1 97 ? 5.09 3.283 -1.778 1 89.62 97 LEU A N 1
ATOM 768 C CA . LEU A 1 97 ? 4.059 2.424 -2.35 1 89.62 97 LEU A CA 1
ATOM 769 C C . LEU A 1 97 ? 4.676 1.351 -3.24 1 89.62 97 LEU A C 1
ATOM 771 O O . LEU A 1 97 ? 4.355 0.167 -3.109 1 89.62 97 LEU A O 1
ATOM 775 N N . LEU A 1 98 ? 5.555 1.767 -4.102 1 85.12 98 LEU A N 1
ATOM 776 C CA . LEU A 1 98 ? 6.234 0.822 -4.984 1 85.12 98 LEU A CA 1
ATOM 777 C C . LEU A 1 98 ? 7.117 -0.127 -4.184 1 85.12 98 LEU A C 1
ATOM 779 O O . LEU A 1 98 ? 7.242 -1.305 -4.527 1 85.12 98 LEU A O 1
ATOM 783 N N . GLY A 1 99 ? 7.73 0.446 -3.172 1 84.62 99 GLY A N 1
ATOM 784 C CA . GLY A 1 99 ? 8.508 -0.403 -2.279 1 84.62 99 GLY A CA 1
ATOM 785 C C . GLY A 1 99 ? 7.668 -1.472 -1.602 1 84.62 99 GLY A C 1
ATOM 786 O O . GLY A 1 99 ? 8.109 -2.615 -1.464 1 84.62 99 GLY A O 1
ATOM 787 N N . PHE A 1 100 ? 6.52 -1.083 -1.213 1 89.62 100 PHE A N 1
ATOM 788 C CA . PHE A 1 100 ? 5.594 -2.021 -0.586 1 89.62 100 PHE A CA 1
ATOM 789 C C . PHE A 1 100 ? 5.188 -3.117 -1.566 1 89.62 100 PHE A C 1
ATOM 791 O O . PHE A 1 100 ? 5.168 -4.297 -1.213 1 89.62 100 PHE A O 1
ATOM 798 N N . ILE A 1 101 ? 4.875 -2.766 -2.762 1 87.75 101 ILE A N 1
ATOM 799 C CA . ILE A 1 101 ? 4.5 -3.717 -3.803 1 87.75 101 ILE A CA 1
ATOM 800 C C . ILE A 1 101 ? 5.652 -4.691 -4.047 1 87.75 101 ILE A C 1
ATOM 802 O O . ILE A 1 101 ? 5.438 -5.902 -4.137 1 87.75 101 ILE A O 1
ATOM 806 N N . ASN A 1 102 ? 6.801 -4.16 -4.125 1 82.25 102 ASN A N 1
ATOM 807 C CA . ASN A 1 102 ? 7.984 -4.984 -4.324 1 82.25 102 ASN A CA 1
ATOM 808 C C . ASN A 1 102 ? 8.148 -6.008 -3.203 1 82.25 102 ASN A C 1
ATOM 810 O O . ASN A 1 102 ? 8.391 -7.188 -3.463 1 82.25 102 ASN A O 1
ATOM 814 N N . GLY A 1 103 ? 8.062 -5.488 -1.998 1 83.69 103 GLY A N 1
ATOM 815 C CA . GLY A 1 103 ? 8.141 -6.402 -0.867 1 83.69 103 GLY A CA 1
ATOM 816 C C . GLY A 1 103 ? 7.055 -7.465 -0.89 1 83.69 103 GLY A C 1
ATOM 817 O O . GLY A 1 103 ? 7.32 -8.633 -0.592 1 83.69 103 GLY A O 1
ATOM 818 N N . PHE A 1 104 ? 6.008 -7.07 -1.271 1 86.44 104 PHE A N 1
ATOM 819 C CA . PHE A 1 104 ? 4.871 -7.977 -1.332 1 86.44 104 PHE A CA 1
ATOM 820 C C . PHE A 1 104 ? 5.102 -9.062 -2.375 1 86.44 104 PHE A C 1
ATOM 822 O O . PHE A 1 104 ? 4.832 -10.242 -2.121 1 86.44 104 PHE A O 1
ATOM 829 N N . PHE A 1 105 ? 5.582 -8.703 -3.48 1 83.06 105 PHE A N 1
ATOM 830 C CA . PHE A 1 105 ? 5.902 -9.656 -4.535 1 83.06 105 PHE A CA 1
ATOM 831 C C . PHE A 1 105 ? 6.949 -10.656 -4.062 1 83.06 105 PHE A C 1
ATOM 833 O O . PHE A 1 105 ? 6.867 -11.852 -4.375 1 83.06 105 PHE A O 1
ATOM 840 N N . LEU A 1 106 ? 7.832 -10.109 -3.387 1 81.31 106 LEU A N 1
ATOM 841 C CA . LEU A 1 106 ? 8.891 -10.969 -2.873 1 81.31 106 LEU A CA 1
ATOM 842 C C . LEU A 1 106 ? 8.312 -12.055 -1.97 1 81.31 106 LEU A C 1
ATOM 844 O O . LEU A 1 106 ? 8.672 -13.227 -2.092 1 81.31 106 LEU A O 1
ATOM 848 N N . VAL A 1 107 ? 7.457 -11.656 -1.153 1 85 107 VAL A N 1
ATOM 849 C CA . VAL A 1 107 ? 6.844 -12.609 -0.23 1 85 107 VAL A CA 1
ATOM 850 C C . VAL A 1 107 ? 5.996 -13.609 -1.009 1 85 107 VAL A C 1
ATOM 852 O O . VAL A 1 107 ? 6.082 -14.82 -0.774 1 85 107 VAL A O 1
ATOM 855 N N . LEU A 1 108 ? 5.254 -13.172 -1.93 1 83.44 108 LEU A N 1
ATOM 856 C CA . LEU A 1 108 ? 4.352 -14.023 -2.693 1 83.44 108 LEU A CA 1
ATOM 857 C C . LEU A 1 108 ? 5.137 -15.031 -3.531 1 83.44 108 LEU A C 1
ATOM 859 O O . LEU A 1 108 ? 4.824 -16.219 -3.531 1 83.44 108 LEU A O 1
ATOM 863 N N . PHE A 1 109 ? 6.105 -14.547 -4.188 1 80.19 109 PHE A N 1
ATOM 864 C CA . PHE A 1 109 ? 6.895 -15.43 -5.039 1 80.19 109 PHE A CA 1
ATOM 865 C C . PHE A 1 109 ? 7.648 -16.453 -4.199 1 80.19 109 PHE A C 1
ATOM 867 O O . PHE A 1 109 ? 7.824 -17.609 -4.621 1 80.19 109 PHE A O 1
ATOM 874 N N . SER A 1 110 ? 8.109 -15.945 -3.129 1 82.25 110 SER A N 1
ATOM 875 C CA . SER A 1 110 ? 8.805 -16.875 -2.236 1 82.25 110 SER A CA 1
ATOM 876 C C . SER A 1 110 ? 7.855 -17.953 -1.717 1 82.25 110 SER A C 1
ATOM 878 O O . SER A 1 110 ? 8.234 -19.109 -1.603 1 82.25 110 SER A O 1
ATOM 880 N N . ALA A 1 111 ? 6.684 -17.609 -1.4 1 82.31 111 ALA A N 1
ATOM 881 C CA . ALA A 1 111 ? 5.688 -18.578 -0.974 1 82.31 111 ALA A CA 1
ATOM 882 C C . ALA A 1 111 ? 5.379 -19.578 -2.092 1 82.31 111 ALA A C 1
ATOM 884 O O . ALA A 1 111 ? 5.262 -20.781 -1.848 1 82.31 111 ALA A O 1
ATOM 885 N N . PHE A 1 112 ? 5.285 -19.125 -3.266 1 78.81 112 PHE A N 1
ATOM 886 C CA . PHE A 1 112 ? 5.062 -19.969 -4.434 1 78.81 112 PHE A CA 1
ATOM 887 C C . PHE A 1 112 ? 6.215 -20.953 -4.613 1 78.81 112 PHE A C 1
ATOM 889 O O . PHE A 1 112 ? 5.992 -22.125 -4.898 1 78.81 112 PHE A O 1
ATOM 896 N N . THR A 1 113 ? 7.359 -20.422 -4.469 1 78.62 113 THR A N 1
ATOM 897 C CA . THR A 1 113 ? 8.539 -21.266 -4.602 1 78.62 113 THR A CA 1
ATOM 898 C C . THR A 1 113 ? 8.555 -22.344 -3.525 1 78.62 113 THR A C 1
ATOM 900 O O . THR A 1 113 ? 8.93 -23.484 -3.793 1 78.62 113 THR A O 1
ATOM 903 N N . LEU A 1 114 ? 8.164 -21.984 -2.375 1 82.75 114 LEU A N 1
ATOM 904 C CA . LEU A 1 114 ? 8.102 -22.953 -1.288 1 82.75 114 LEU A CA 1
ATOM 905 C C . LEU A 1 114 ? 7.125 -24.078 -1.623 1 82.75 114 LEU A C 1
ATOM 907 O O . LEU A 1 114 ? 7.418 -25.25 -1.38 1 82.75 114 LEU A O 1
ATOM 911 N N . MET A 1 115 ? 6.031 -23.75 -2.195 1 80.19 115 MET A N 1
ATOM 912 C CA . MET A 1 115 ? 5.043 -24.75 -2.59 1 80.19 115 MET A CA 1
ATOM 913 C C . MET A 1 115 ? 5.602 -25.656 -3.672 1 80.19 115 MET A C 1
ATOM 915 O O . MET A 1 115 ? 5.375 -26.875 -3.643 1 80.19 115 MET A O 1
ATOM 919 N N . GLN A 1 116 ? 6.27 -25.094 -4.594 1 77.19 116 GLN A N 1
ATOM 920 C CA . GLN A 1 116 ? 6.891 -25.891 -5.645 1 77.19 116 GLN A CA 1
ATOM 921 C C . GLN A 1 116 ? 7.938 -26.844 -5.066 1 77.19 116 GLN A C 1
ATOM 923 O O . GLN A 1 116 ? 8.062 -27.984 -5.52 1 77.19 116 GLN A O 1
ATOM 928 N N . CYS A 1 117 ? 8.641 -26.359 -4.133 1 78.38 117 CYS A N 1
ATOM 929 C CA . CYS A 1 117 ? 9.648 -27.188 -3.482 1 78.38 117 CYS A CA 1
ATOM 930 C C . CYS A 1 117 ? 9.008 -28.391 -2.801 1 78.38 117 CYS A C 1
ATOM 932 O O . CYS A 1 117 ? 9.508 -29.516 -2.916 1 78.38 117 CYS A O 1
ATOM 934 N N . VAL A 1 118 ? 7.953 -28.141 -2.148 1 77.56 118 VAL A N 1
ATOM 935 C CA . VAL A 1 118 ? 7.246 -29.219 -1.457 1 77.56 118 VAL A CA 1
ATOM 936 C C . VAL A 1 118 ? 6.723 -30.219 -2.475 1 77.56 118 VAL A C 1
ATOM 938 O O . VAL A 1 118 ? 6.832 -31.438 -2.268 1 77.56 118 VAL A O 1
ATOM 941 N N . GLU A 1 119 ? 6.148 -29.797 -3.514 1 76.25 119 GLU A N 1
ATOM 942 C CA . GLU A 1 119 ? 5.633 -30.672 -4.566 1 76.25 119 GLU A CA 1
ATOM 943 C C . GLU A 1 119 ? 6.742 -31.531 -5.168 1 76.25 119 GLU A C 1
ATOM 945 O O . GLU A 1 119 ? 6.539 -32.719 -5.441 1 76.25 119 GLU A O 1
ATOM 950 N N . ARG A 1 120 ? 7.852 -30.984 -5.375 1 74.44 120 ARG A N 1
ATOM 951 C CA . ARG A 1 120 ? 8.969 -31.703 -5.988 1 74.44 120 ARG A CA 1
ATOM 952 C C . ARG A 1 120 ? 9.57 -32.719 -5.016 1 74.44 120 ARG A C 1
ATOM 954 O O . ARG A 1 120 ? 10.203 -33.688 -5.434 1 74.44 120 ARG A O 1
ATOM 961 N N . MET A 1 121 ? 9.469 -32.375 -3.805 1 74 121 MET A N 1
ATOM 962 C CA . MET A 1 121 ? 9.938 -33.312 -2.807 1 74 121 MET A CA 1
ATOM 963 C C . MET A 1 121 ? 9.055 -34.562 -2.791 1 74 121 MET A C 1
ATOM 965 O O . MET A 1 121 ? 9.531 -35.656 -2.525 1 74 121 MET A O 1
ATOM 969 N N . ILE A 1 122 ? 7.801 -34.344 -3.078 1 74.5 122 ILE A N 1
ATOM 970 C CA . ILE A 1 122 ? 6.855 -35.469 -3.113 1 74.5 122 ILE A CA 1
ATOM 971 C C . ILE A 1 122 ? 6.988 -36.188 -4.438 1 74.5 122 ILE A C 1
ATOM 973 O O . ILE A 1 122 ? 7.027 -37.438 -4.465 1 74.5 122 ILE A O 1
ATOM 977 N N . GLU A 1 123 ? 7.035 -35.375 -5.531 1 74.25 123 GLU A N 1
ATOM 978 C CA . GLU A 1 123 ? 7.266 -35.938 -6.863 1 74.25 123 GLU A CA 1
ATOM 979 C C . GLU A 1 123 ? 8.523 -35.344 -7.496 1 74.25 123 GLU A C 1
ATOM 981 O O . GLU A 1 123 ? 8.453 -34.312 -8.18 1 74.25 123 GLU A O 1
ATOM 986 N N . PRO A 1 124 ? 9.57 -35.969 -7.203 1 67.19 124 PRO A N 1
ATOM 987 C CA . PRO A 1 124 ? 10.852 -35.406 -7.641 1 67.19 124 PRO A CA 1
ATOM 988 C C . PRO A 1 124 ? 10.953 -35.281 -9.156 1 67.19 124 PRO A C 1
ATOM 990 O O . PRO A 1 124 ? 10.5 -36.156 -9.891 1 67.19 124 PRO A O 1
ATOM 993 N N . VAL A 1 125 ? 11.023 -34.094 -9.547 1 64 125 VAL A N 1
ATOM 994 C CA . VAL A 1 125 ? 11.305 -33.812 -10.953 1 64 125 VAL A CA 1
ATOM 995 C C . VAL A 1 125 ? 12.805 -33.969 -11.219 1 64 125 VAL A C 1
ATOM 997 O O . VAL A 1 125 ? 13.625 -33.562 -10.391 1 64 125 VAL A O 1
ATOM 1000 N N . VAL A 1 126 ? 13.172 -34.656 -12.211 1 65.12 126 VAL A N 1
ATOM 1001 C CA . VAL A 1 126 ? 14.57 -34.906 -12.508 1 65.12 126 VAL A CA 1
ATOM 1002 C C . VAL A 1 126 ? 15.266 -33.656 -12.977 1 65.12 126 VAL A C 1
ATOM 1004 O O . VAL A 1 126 ? 14.758 -32.938 -13.859 1 65.12 126 VAL A O 1
ATOM 1007 N N . ILE A 1 127 ? 16.219 -33.188 -12.242 1 65.5 127 ILE A N 1
ATOM 1008 C CA . ILE A 1 127 ? 17.109 -32.125 -12.672 1 65.5 127 ILE A CA 1
ATOM 1009 C C . ILE A 1 127 ? 18.125 -32.656 -13.672 1 65.5 127 ILE A C 1
ATOM 1011 O O . ILE A 1 127 ? 18.578 -33.812 -13.547 1 65.5 127 ILE A O 1
ATOM 1015 N N . ALA A 1 128 ? 18.281 -31.938 -14.727 1 64.19 128 ALA A N 1
ATOM 1016 C CA . ALA A 1 128 ? 19.266 -32.375 -15.711 1 64.19 128 ALA A CA 1
ATOM 1017 C C . ALA A 1 128 ? 20.625 -32.562 -15.062 1 64.19 128 ALA A C 1
ATOM 1019 O O . ALA A 1 128 ? 21.203 -31.625 -14.531 1 64.19 128 ALA A O 1
ATOM 1020 N N . THR A 1 129 ? 20.969 -33.688 -14.922 1 63.84 129 THR A N 1
ATOM 1021 C CA . THR A 1 129 ? 22.219 -34.031 -14.234 1 63.84 129 THR A CA 1
ATOM 1022 C C . THR A 1 129 ? 23.344 -34.25 -15.242 1 63.84 129 THR A C 1
ATOM 1024 O O . THR A 1 129 ? 24.422 -34.719 -14.875 1 63.84 129 THR A O 1
ATOM 1027 N N . GLU A 1 130 ? 22.984 -33.875 -16.438 1 72.12 130 GLU A N 1
ATOM 1028 C CA . GLU A 1 130 ? 24.062 -34 -17.406 1 72.12 130 GLU A CA 1
ATOM 1029 C C . GLU A 1 130 ? 25.188 -33.031 -17.109 1 72.12 130 GLU A C 1
ATOM 1031 O O . GLU A 1 130 ? 24.938 -31.922 -16.609 1 72.12 130 GLU A O 1
ATOM 1036 N N . PRO A 1 131 ? 26.375 -33.531 -17.281 1 73.12 131 PRO A N 1
ATOM 1037 C CA . PRO A 1 131 ? 27.531 -32.688 -16.984 1 73.12 131 PRO A CA 1
ATOM 1038 C C . PRO A 1 131 ? 27.406 -31.281 -17.578 1 73.12 131 PRO A C 1
ATOM 1040 O O . PRO A 1 131 ? 27.781 -30.297 -16.938 1 73.12 131 PRO A O 1
ATOM 1043 N N . ASP A 1 132 ? 26.859 -31.234 -18.75 1 78.25 132 ASP A N 1
ATOM 1044 C CA . ASP A 1 132 ? 26.703 -29.938 -19.406 1 78.25 132 ASP A CA 1
ATOM 1045 C C . ASP A 1 132 ? 25.719 -29.047 -18.625 1 78.25 132 ASP A C 1
ATOM 1047 O O . ASP A 1 132 ? 25.938 -27.844 -18.5 1 78.25 132 ASP A O 1
ATOM 1051 N N . SER A 1 133 ? 24.719 -29.656 -18.188 1 77.44 133 SER A N 1
ATOM 1052 C CA . SER A 1 133 ? 23.719 -28.938 -17.422 1 77.44 133 SER A CA 1
ATOM 1053 C C . SER A 1 133 ? 24.281 -28.438 -16.094 1 77.44 133 SER A C 1
ATOM 1055 O O . SER A 1 133 ? 24.047 -27.297 -15.688 1 77.44 133 SER A O 1
ATOM 1057 N N . ILE A 1 134 ? 25.047 -29.219 -15.508 1 75.44 134 ILE A N 1
ATOM 1058 C CA . ILE A 1 134 ? 25.656 -28.875 -14.227 1 75.44 134 ILE A CA 1
ATOM 1059 C C . ILE A 1 134 ? 26.656 -27.734 -14.422 1 75.44 134 ILE A C 1
ATOM 1061 O O . ILE A 1 134 ? 26.688 -26.781 -13.625 1 75.44 134 ILE A O 1
ATOM 1065 N N . HIS A 1 135 ? 27.375 -27.891 -15.43 1 79.75 135 HIS A N 1
ATOM 1066 C CA . HIS A 1 135 ? 28.328 -26.844 -15.742 1 79.75 135 HIS A CA 1
ATOM 1067 C C . HIS A 1 135 ? 27.625 -25.516 -15.984 1 79.75 135 HIS A C 1
ATOM 1069 O O . HIS A 1 135 ? 28.109 -24.453 -15.562 1 79.75 135 HIS A O 1
ATOM 1075 N N . SER A 1 136 ? 26.531 -25.609 -16.688 1 84.06 136 SER A N 1
ATOM 1076 C CA . SER A 1 136 ? 25.781 -24.391 -16.969 1 84.06 136 SER A CA 1
ATOM 1077 C C . SER A 1 136 ? 25.266 -23.75 -15.688 1 84.06 136 SER A C 1
ATOM 1079 O O . SER A 1 136 ? 25.281 -22.531 -15.539 1 84.06 136 SER A O 1
ATOM 1081 N N . ILE A 1 137 ? 24.828 -24.547 -14.773 1 81 137 ILE A N 1
ATOM 1082 C CA . ILE A 1 137 ? 24.312 -24.062 -13.5 1 81 137 ILE A CA 1
ATOM 1083 C C . ILE A 1 137 ? 25.438 -23.391 -12.703 1 81 137 ILE A C 1
ATOM 1085 O O . ILE A 1 137 ? 25.297 -22.266 -12.25 1 81 137 ILE A O 1
ATOM 1089 N N . ILE A 1 138 ? 26.547 -24.062 -12.641 1 80.31 138 ILE A N 1
ATOM 1090 C CA . ILE A 1 138 ? 27.672 -23.562 -11.852 1 80.31 138 ILE A CA 1
ATOM 1091 C C . ILE A 1 138 ? 28.203 -22.266 -12.469 1 80.31 138 ILE A C 1
ATOM 1093 O O . ILE A 1 138 ? 28.5 -21.312 -11.758 1 80.31 138 ILE A O 1
ATOM 1097 N N . SER A 1 139 ? 28.359 -22.281 -13.727 1 85.31 139 SER A N 1
ATOM 1098 C CA . SER A 1 139 ? 28.828 -21.094 -14.422 1 85.31 139 SER A CA 1
ATOM 1099 C C . SER A 1 139 ? 27.922 -19.891 -14.164 1 85.31 139 SER A C 1
ATOM 1101 O O . SER A 1 139 ? 28.391 -18.797 -13.898 1 85.31 139 SER A O 1
ATOM 1103 N N . THR A 1 140 ? 26.656 -20.094 -14.234 1 86.69 140 THR A N 1
ATOM 1104 C CA . THR A 1 140 ? 25.672 -19.016 -14.016 1 86.69 140 THR A CA 1
ATOM 1105 C C . THR A 1 140 ? 25.766 -18.484 -12.594 1 86.69 140 THR A C 1
ATOM 1107 O O . THR A 1 140 ? 25.75 -17.281 -12.375 1 86.69 140 THR A O 1
ATOM 1110 N N . VAL A 1 141 ? 25.922 -19.359 -11.68 1 82 141 VAL A N 1
ATOM 1111 C CA . VAL A 1 141 ? 26 -18.953 -10.273 1 82 141 VAL A CA 1
ATOM 1112 C C . VAL A 1 141 ? 27.281 -18.172 -10.023 1 82 141 VAL A C 1
ATOM 1114 O O . VAL A 1 141 ? 27.281 -17.203 -9.258 1 82 141 VAL A O 1
ATOM 1117 N N . CYS A 1 142 ? 28.312 -18.625 -10.625 1 83.62 142 CYS A N 1
ATOM 1118 C CA . CYS A 1 142 ? 29.578 -17.922 -10.484 1 83.62 142 CYS A CA 1
ATOM 1119 C C . CYS A 1 142 ? 29.484 -16.5 -11.039 1 83.62 142 CYS A C 1
ATOM 1121 O O . CYS A 1 142 ? 29.984 -15.555 -10.43 1 83.62 142 CYS A O 1
ATOM 1123 N N . TRP A 1 143 ? 28.859 -16.438 -12.148 1 85.81 143 TRP A N 1
ATOM 1124 C CA . TRP A 1 143 ? 28.625 -15.109 -12.719 1 85.81 143 TRP A CA 1
ATOM 1125 C C . TRP A 1 143 ? 27.781 -14.25 -11.781 1 85.81 143 TRP A C 1
ATOM 1127 O O . TRP A 1 143 ? 28.047 -13.062 -11.609 1 85.81 143 TRP A O 1
ATOM 1137 N N . GLY A 1 144 ? 26.766 -14.781 -11.227 1 82.38 144 GLY A N 1
ATOM 1138 C CA . GLY A 1 144 ? 25.938 -14.07 -10.273 1 82.38 144 GLY A CA 1
ATOM 1139 C C . GLY A 1 144 ? 26.719 -13.57 -9.062 1 82.38 144 GLY A C 1
ATOM 1140 O O . GLY A 1 144 ? 26.516 -12.438 -8.625 1 82.38 144 GLY A O 1
ATOM 1141 N N . LEU A 1 145 ? 27.562 -14.414 -8.609 1 81.88 145 LEU A N 1
ATOM 1142 C CA . LEU A 1 145 ? 28.406 -14.047 -7.469 1 81.88 145 LEU A CA 1
ATOM 1143 C C . LEU A 1 145 ? 29.297 -12.867 -7.809 1 81.88 145 LEU A C 1
ATOM 1145 O O . LEU A 1 145 ? 29.453 -11.953 -7 1 81.88 145 LEU A O 1
ATOM 1149 N N . LEU A 1 146 ? 29.828 -12.93 -8.945 1 83.56 146 LEU A N 1
ATOM 1150 C CA . LEU A 1 146 ? 30.703 -11.852 -9.391 1 83.56 146 LEU A CA 1
ATOM 1151 C C . LEU A 1 146 ? 29.938 -10.547 -9.516 1 83.56 146 LEU A C 1
ATOM 1153 O O . LEU A 1 146 ? 30.375 -9.516 -9 1 83.56 146 LEU A O 1
ATOM 1157 N N . ILE A 1 147 ? 28.828 -10.57 -10.141 1 82.56 147 ILE A N 1
ATOM 1158 C CA . ILE A 1 147 ? 28.031 -9.383 -10.391 1 82.56 147 ILE A CA 1
ATOM 1159 C C . ILE A 1 147 ? 27.531 -8.812 -9.07 1 82.56 147 ILE A C 1
ATOM 1161 O O . ILE A 1 147 ? 27.609 -7.605 -8.836 1 82.56 147 ILE A O 1
ATOM 1165 N N . ASN A 1 148 ? 26.984 -9.609 -8.258 1 77.25 148 ASN A N 1
ATOM 1166 C CA . ASN A 1 148 ? 26.469 -9.148 -6.969 1 77.25 148 ASN A CA 1
ATOM 1167 C C . ASN A 1 148 ? 27.594 -8.688 -6.047 1 77.25 148 ASN A C 1
ATOM 1169 O O . ASN A 1 148 ? 27.406 -7.77 -5.242 1 77.25 148 ASN A O 1
ATOM 1173 N N . GLY A 1 149 ? 28.672 -9.359 -6.18 1 76.31 149 GLY A N 1
ATOM 1174 C CA . GLY A 1 149 ? 29.844 -8.898 -5.449 1 76.31 149 GLY A CA 1
ATOM 1175 C C . GLY A 1 149 ? 30.281 -7.496 -5.836 1 76.31 149 GLY A C 1
ATOM 1176 O O . GLY A 1 149 ? 30.562 -6.672 -4.969 1 76.31 149 GLY A O 1
ATOM 1177 N N . ILE A 1 150 ? 30.25 -7.293 -7.066 1 76.88 150 ILE A N 1
ATOM 1178 C CA . ILE A 1 150 ? 30.562 -5.961 -7.57 1 76.88 150 ILE A CA 1
ATOM 1179 C C . ILE A 1 150 ? 29.516 -4.961 -7.082 1 76.88 150 ILE A C 1
ATOM 1181 O O . ILE A 1 150 ? 29.859 -3.855 -6.652 1 76.88 150 ILE A O 1
ATOM 1185 N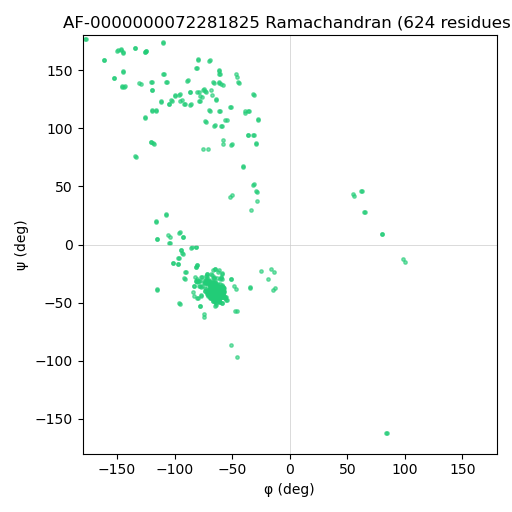 N . GLY A 1 151 ? 28.266 -5.352 -7.188 1 73.5 151 GLY A N 1
ATOM 1186 C CA . GLY A 1 151 ? 27.203 -4.5 -6.691 1 73.5 151 GLY A CA 1
ATOM 1187 C C . GLY A 1 151 ? 27.359 -4.133 -5.227 1 73.5 151 GLY A C 1
ATOM 1188 O O . GLY A 1 151 ? 27.141 -2.979 -4.848 1 73.5 151 GLY A O 1
ATOM 1189 N N . LEU A 1 152 ? 27.656 -5.125 -4.48 1 72.31 152 LEU A N 1
ATOM 1190 C CA . LEU A 1 152 ? 27.859 -4.898 -3.053 1 72.31 152 LEU A CA 1
ATOM 1191 C C . LEU A 1 152 ? 28.969 -3.896 -2.807 1 72.31 152 LEU A C 1
ATOM 1193 O O . LEU A 1 152 ? 28.891 -3.07 -1.896 1 72.31 152 LEU A O 1
ATOM 1197 N N . CYS A 1 153 ? 29.969 -4.02 -3.582 1 70.31 153 CYS A N 1
ATOM 1198 C CA . CYS A 1 153 ? 31.109 -3.115 -3.439 1 70.31 153 CYS A CA 1
ATOM 1199 C C . CYS A 1 153 ? 30.734 -1.694 -3.838 1 70.31 153 CYS A C 1
ATOM 1201 O O . CYS A 1 153 ? 31.188 -0.73 -3.219 1 70.31 153 CYS A O 1
ATOM 1203 N N . PHE A 1 154 ? 29.922 -1.641 -4.777 1 64.75 154 PHE A N 1
ATOM 1204 C CA . PHE A 1 154 ? 29.5 -0.329 -5.254 1 64.75 154 PHE A CA 1
ATOM 1205 C C . PHE A 1 154 ? 28.484 0.29 -4.305 1 64.75 154 PHE A C 1
ATOM 1207 O O . PHE A 1 154 ? 28.531 1.49 -4.031 1 64.75 154 PHE A O 1
ATOM 1214 N N . PHE A 1 155 ? 27.562 -0.587 -3.93 1 60.88 155 PHE A N 1
ATOM 1215 C CA . PHE A 1 155 ? 26.5 -0.043 -3.088 1 60.88 155 PHE A CA 1
ATOM 1216 C C . PHE A 1 155 ? 26.969 0.053 -1.638 1 60.88 155 PHE A C 1
ATOM 1218 O O . PHE A 1 155 ? 26.406 0.826 -0.856 1 60.88 155 PHE A O 1
ATOM 1225 N N . SER A 1 156 ? 27.922 -0.945 -1.37 1 51.53 156 SER A N 1
ATOM 1226 C CA . SER A 1 156 ? 28.547 -0.857 -0.049 1 51.53 156 SER A CA 1
ATOM 1227 C C . SER A 1 156 ? 29.406 0.397 0.078 1 51.53 156 SER A C 1
ATOM 1229 O O . SER A 1 156 ? 30.031 0.62 1.113 1 51.53 156 SER A O 1
ATOM 1231 N N . ASP A 1 157 ? 29.906 1.076 -0.725 1 41.25 157 ASP A N 1
ATOM 1232 C CA . ASP A 1 157 ? 30.562 2.32 -0.326 1 41.25 157 ASP A CA 1
ATOM 1233 C C . ASP A 1 157 ? 29.922 2.896 0.935 1 41.25 157 ASP A C 1
ATOM 1235 O O . ASP A 1 157 ? 30.141 4.062 1.272 1 41.25 157 ASP A O 1
ATOM 1239 N N . ILE A 1 158 ? 29.547 2.182 1.798 1 35 158 ILE A N 1
ATOM 1240 C CA . ILE A 1 158 ? 30.094 2.09 3.152 1 35 158 ILE A CA 1
ATOM 1241 C C . ILE A 1 158 ? 31.531 1.593 3.102 1 35 158 ILE A C 1
ATOM 1243 O O . ILE A 1 158 ? 32.281 1.708 4.082 1 35 158 ILE A O 1
ATOM 1247 N N . ILE A 1 159 ? 32.25 0.473 2.465 1 30.59 159 ILE A N 1
ATOM 1248 C CA . ILE A 1 159 ? 33.656 0.361 2.898 1 30.59 159 ILE A CA 1
ATOM 1249 C C . ILE A 1 159 ? 34.312 1.738 2.879 1 30.59 159 ILE A C 1
ATOM 1251 O O . ILE A 1 159 ? 34.969 2.127 3.838 1 30.59 159 ILE A O 1
ATOM 1255 N N . PHE A 1 160 ? 35.125 2.252 1.794 1 28.91 160 PHE A N 1
ATOM 1256 C CA . PHE A 1 160 ? 36 3.406 1.872 1 28.91 160 PHE A CA 1
ATOM 1257 C C . PHE A 1 160 ? 35.219 4.703 1.872 1 28.91 160 PHE A C 1
ATOM 1259 O O . PHE A 1 160 ? 35.75 5.781 2.111 1 28.91 160 PHE A O 1
ATOM 1266 N N . VAL A 1 161 ? 34.438 5.012 0.868 1 25.33 161 VAL A N 1
ATOM 1267 C CA . VAL A 1 161 ? 34.188 6.445 0.768 1 25.33 161 VAL A CA 1
ATOM 1268 C C . VAL A 1 161 ? 33.188 6.863 1.846 1 25.33 161 VAL A C 1
ATOM 1270 O O . VAL A 1 161 ? 32.031 6.441 1.827 1 25.33 161 VAL A O 1
ATOM 1273 N N . ARG A 1 162 ? 33.562 7.102 3.055 1 27.72 162 ARG A N 1
ATOM 1274 C CA . ARG A 1 162 ? 33.156 7.945 4.172 1 27.72 162 ARG A CA 1
ATOM 1275 C C . ARG A 1 162 ? 32.281 9.102 3.695 1 27.72 162 ARG A C 1
ATOM 1277 O O . ARG A 1 162 ? 32.062 10.055 4.438 1 27.72 162 ARG A O 1
ATOM 1284 N N . GLU A 1 163 ? 32.438 9.602 2.455 1 28.33 163 GLU A N 1
ATOM 1285 C CA . GLU A 1 163 ? 32 10.992 2.48 1 28.33 163 GLU A CA 1
ATOM 1286 C C . GLU A 1 163 ? 30.672 11.141 3.201 1 28.33 163 GLU A C 1
ATOM 1288 O O . GLU A 1 163 ? 29.812 10.242 3.139 1 28.33 163 GLU A O 1
ATOM 1293 N N . ALA A 1 164 ? 30.516 12.281 3.932 1 26.06 164 ALA A N 1
ATOM 1294 C CA . ALA A 1 164 ? 29.922 13.258 4.848 1 26.06 164 ALA A CA 1
ATOM 1295 C C . ALA A 1 164 ? 28.438 13.461 4.566 1 26.06 164 ALA A C 1
ATOM 1297 O O . ALA A 1 164 ? 27.703 13.984 5.41 1 26.06 164 ALA A O 1
ATOM 1298 N N . SER A 1 165 ? 28.047 13.883 3.213 1 28.16 165 SER A N 1
ATOM 1299 C CA . SER A 1 165 ? 26.922 14.797 3.205 1 28.16 165 SER A CA 1
ATOM 1300 C C . SER A 1 165 ? 25.609 14.07 3.537 1 28.16 165 SER A C 1
ATOM 1302 O O . SER A 1 165 ? 25.375 12.961 3.061 1 28.16 165 SER A O 1
ATOM 1304 N N . SER A 1 166 ? 24.969 14.156 4.672 1 30.89 166 SER A N 1
ATOM 1305 C CA . SER A 1 166 ? 23.719 14.008 5.406 1 30.89 166 SER A CA 1
ATOM 1306 C C . SER A 1 166 ? 22.531 13.859 4.453 1 30.89 166 SER A C 1
ATOM 1308 O O . SER A 1 166 ? 21.438 13.484 4.875 1 30.89 166 SER A O 1
ATOM 1310 N N . THR A 1 167 ? 22.578 14.617 3.312 1 30.39 167 THR A N 1
ATOM 1311 C CA . THR A 1 167 ? 21.375 14.961 2.562 1 30.39 167 THR A CA 1
ATOM 1312 C C . THR A 1 167 ? 20.984 13.828 1.617 1 30.39 167 THR A C 1
ATOM 1314 O O . THR A 1 167 ? 20 13.938 0.882 1 30.39 167 THR A O 1
ATOM 1317 N N . SER A 1 168 ? 22 13.141 0.808 1 34.09 168 SER A N 1
ATOM 1318 C CA . SER A 1 168 ? 21.781 12.469 -0.472 1 34.09 168 SER A CA 1
ATOM 1319 C C . SER A 1 168 ? 20.938 11.219 -0.306 1 34.09 168 SER A C 1
ATOM 1321 O O . SER A 1 168 ? 21.031 10.523 0.71 1 34.09 168 SER A O 1
ATOM 1323 N N . SER A 1 169 ? 19.938 11.023 -1.134 1 37.28 169 SER A N 1
ATOM 1324 C CA . SER A 1 169 ? 18.922 10.023 -1.454 1 37.28 169 SER A CA 1
ATOM 1325 C C . SER A 1 169 ? 19.547 8.648 -1.676 1 37.28 169 SER A C 1
ATOM 1327 O O . SER A 1 169 ? 20.109 8.383 -2.742 1 37.28 169 SER A O 1
ATOM 1329 N N . SER A 1 170 ? 20.516 8.211 -0.913 1 40 170 SER A N 1
ATOM 1330 C CA . SER A 1 170 ? 21.172 6.91 -0.976 1 40 170 SER A CA 1
ATOM 1331 C C . SER A 1 170 ? 20.219 5.832 -1.465 1 40 170 SER A C 1
ATOM 1333 O O . SER A 1 170 ? 19 5.969 -1.327 1 40 170 SER A O 1
ATOM 1335 N N . ILE A 1 171 ? 20.672 5.133 -2.439 1 45.56 171 ILE A N 1
ATOM 1336 C CA . ILE A 1 171 ? 20.031 3.881 -2.805 1 45.56 171 ILE A CA 1
ATOM 1337 C C . ILE A 1 171 ? 19.359 3.266 -1.573 1 45.56 171 ILE A C 1
ATOM 1339 O O . ILE A 1 171 ? 20.016 3.029 -0.558 1 45.56 171 ILE A O 1
ATOM 1343 N N . PRO A 1 172 ? 18.125 3.291 -1.493 1 50.72 172 PRO A N 1
ATOM 1344 C CA . PRO A 1 172 ? 17.391 2.861 -0.307 1 50.72 172 PRO A CA 1
ATOM 1345 C C . PRO A 1 172 ? 18 1.628 0.356 1 50.72 172 PRO A C 1
ATOM 1347 O O . PRO A 1 172 ? 18.609 0.801 -0.319 1 50.72 172 PRO A O 1
ATOM 1350 N N . GLN A 1 173 ? 18.516 1.824 1.622 1 54.41 173 GLN A N 1
ATOM 1351 C CA . GLN A 1 173 ? 18.875 0.742 2.537 1 54.41 173 GLN A CA 1
ATOM 1352 C C . GLN A 1 173 ? 18.25 -0.58 2.084 1 54.41 173 GLN A C 1
ATOM 1354 O O . GLN A 1 173 ? 18.875 -1.638 2.223 1 54.41 173 GLN A O 1
ATOM 1359 N N . SER A 1 174 ? 17.266 -0.348 1.324 1 55.5 174 SER A N 1
ATOM 1360 C CA . SER A 1 174 ? 16.578 -1.553 0.874 1 55.5 174 SER A CA 1
ATOM 1361 C C . SER A 1 174 ? 17.359 -2.25 -0.24 1 55.5 174 SER A C 1
ATOM 1363 O O . SER A 1 174 ? 17.469 -3.477 -0.254 1 55.5 174 SER A O 1
ATOM 1365 N N . GLN A 1 175 ? 17.953 -1.426 -1.054 1 60.41 175 GLN A N 1
ATOM 1366 C CA . GLN A 1 175 ? 18.688 -2.031 -2.158 1 60.41 175 GLN A CA 1
ATOM 1367 C C . GLN A 1 175 ? 19.953 -2.74 -1.659 1 60.41 175 GLN A C 1
ATOM 1369 O O . GLN A 1 175 ? 20.297 -3.824 -2.139 1 60.41 175 GLN A O 1
ATOM 1374 N N . LYS A 1 176 ? 20.594 -2.057 -0.726 1 62.12 176 LYS A N 1
ATOM 1375 C CA . LYS A 1 176 ? 21.781 -2.68 -0.15 1 62.12 176 LYS A CA 1
ATOM 1376 C C . LYS A 1 176 ? 21.438 -4.035 0.465 1 62.12 176 LYS A C 1
ATOM 1378 O O . LYS A 1 176 ? 22.203 -5 0.302 1 62.12 176 LYS A O 1
ATOM 1383 N N . ARG A 1 177 ? 20.391 -4.062 1.068 1 61.97 177 ARG A N 1
ATOM 1384 C CA . ARG A 1 177 ? 19.969 -5.312 1.688 1 61.97 177 ARG A CA 1
ATOM 1385 C C . ARG A 1 177 ? 19.656 -6.371 0.633 1 61.97 177 ARG A C 1
ATOM 1387 O O . ARG A 1 177 ? 20.031 -7.535 0.792 1 61.97 177 ARG A O 1
ATOM 1394 N N . PHE A 1 178 ? 19.156 -5.879 -0.414 1 63.19 178 PHE A N 1
ATOM 1395 C CA . PHE A 1 178 ? 18.797 -6.812 -1.473 1 63.19 178 PHE A CA 1
ATOM 1396 C C . PHE A 1 178 ? 20.047 -7.395 -2.129 1 63.19 178 PHE A C 1
ATOM 1398 O O . PHE A 1 178 ? 20.125 -8.602 -2.365 1 63.19 178 PHE A O 1
ATOM 1405 N N . VAL A 1 179 ? 20.984 -6.453 -2.354 1 64.38 179 VAL A N 1
ATOM 1406 C CA . VAL A 1 179 ? 22.203 -6.887 -3.033 1 64.38 179 VAL A CA 1
ATOM 1407 C C . VAL A 1 179 ? 22.984 -7.848 -2.135 1 64.38 179 VAL A C 1
ATOM 1409 O O . VAL A 1 179 ? 23.531 -8.844 -2.611 1 64.38 179 VAL A O 1
ATOM 1412 N N . LEU A 1 180 ? 23.016 -7.527 -0.901 1 64.69 180 LEU A N 1
ATOM 1413 C CA . LEU A 1 180 ? 23.688 -8.398 0.051 1 64.69 180 LEU A CA 1
ATOM 1414 C C . LEU A 1 180 ? 23.047 -9.781 0.076 1 64.69 180 LEU A C 1
ATOM 1416 O O . LEU A 1 180 ? 23.75 -10.797 0.055 1 64.69 180 LEU A O 1
ATOM 1420 N N . PHE A 1 181 ? 21.922 -9.844 -0.002 1 64.62 181 PHE A N 1
ATOM 1421 C CA . PHE A 1 181 ? 21.203 -11.117 0.074 1 64.62 181 PHE A CA 1
ATOM 1422 C C . PHE A 1 181 ? 21.438 -11.938 -1.188 1 64.62 181 PHE A C 1
ATOM 1424 O O . PHE A 1 181 ? 21.625 -13.156 -1.115 1 64.62 181 PHE A O 1
ATOM 1431 N N . HIS A 1 182 ? 21.406 -11.258 -2.256 1 66.94 182 HIS A N 1
ATOM 1432 C CA . HIS A 1 182 ? 21.703 -11.953 -3.502 1 66.94 182 HIS A CA 1
ATOM 1433 C C . HIS A 1 182 ? 23.094 -12.578 -3.475 1 66.94 182 HIS A C 1
ATOM 1435 O O . HIS A 1 182 ? 23.297 -13.688 -3.965 1 66.94 182 HIS A O 1
ATOM 1441 N N . PHE A 1 183 ? 23.891 -11.805 -2.861 1 66.44 183 PHE A N 1
ATOM 1442 C CA . PHE A 1 183 ? 25.266 -12.289 -2.742 1 66.44 183 PHE A CA 1
ATOM 1443 C C . PHE A 1 183 ? 25.312 -13.562 -1.911 1 66.44 183 PHE A C 1
ATOM 1445 O O . PHE A 1 183 ? 25.922 -14.555 -2.324 1 66.44 183 PHE A O 1
ATOM 1452 N N . ILE A 1 184 ? 24.594 -13.625 -0.921 1 66.69 184 ILE A N 1
ATOM 1453 C CA . ILE A 1 184 ? 24.562 -14.781 -0.032 1 66.69 184 ILE A CA 1
ATOM 1454 C C . ILE A 1 184 ? 23.875 -15.953 -0.735 1 66.69 184 ILE A C 1
ATOM 1456 O O . ILE A 1 184 ? 24.328 -17.094 -0.646 1 66.69 184 ILE A O 1
ATOM 1460 N N . GLN A 1 185 ? 22.875 -15.68 -1.387 1 69.94 185 GLN A N 1
ATOM 1461 C CA . GLN A 1 185 ? 22.141 -16.703 -2.117 1 69.94 185 GLN A CA 1
ATOM 1462 C C . GLN A 1 185 ? 23.016 -17.375 -3.174 1 69.94 185 GLN A C 1
ATOM 1464 O O . GLN A 1 185 ? 23.016 -18.594 -3.316 1 69.94 185 GLN A O 1
ATOM 1469 N N . ASN A 1 186 ? 23.75 -16.609 -3.787 1 71.12 186 ASN A N 1
ATOM 1470 C CA . ASN A 1 186 ? 24.625 -17.156 -4.82 1 71.12 186 ASN A CA 1
ATOM 1471 C C . ASN A 1 186 ? 25.703 -18.062 -4.223 1 71.12 186 ASN A C 1
ATOM 1473 O O . ASN A 1 186 ? 26 -19.109 -4.785 1 71.12 186 ASN A O 1
ATOM 1477 N N . ILE A 1 187 ? 26.172 -17.688 -3.115 1 68.06 187 ILE A N 1
ATOM 1478 C CA . ILE A 1 187 ? 27.156 -18.516 -2.432 1 68.06 187 ILE A CA 1
ATOM 1479 C C . ILE A 1 187 ? 26.547 -19.859 -2.053 1 68.06 187 ILE A C 1
ATOM 1481 O O . ILE A 1 187 ? 27.172 -20.906 -2.24 1 68.06 187 ILE A O 1
ATOM 1485 N N . THR A 1 188 ? 25.359 -19.828 -1.642 1 64.75 188 THR A N 1
ATOM 1486 C CA . THR A 1 188 ? 24.688 -21.031 -1.189 1 64.75 188 THR A CA 1
ATOM 1487 C C . THR A 1 188 ? 24.422 -21.969 -2.359 1 64.75 188 THR A C 1
ATOM 1489 O O . THR A 1 188 ? 24.672 -23.172 -2.264 1 64.75 188 THR A O 1
ATOM 1492 N N . VAL A 1 189 ? 24.062 -21.5 -3.43 1 67.62 189 VAL A N 1
ATOM 1493 C CA . VAL A 1 189 ? 23.734 -22.312 -4.598 1 67.62 189 VAL A CA 1
ATOM 1494 C C . VAL A 1 189 ? 25.016 -22.969 -5.133 1 67.62 189 VAL A C 1
ATOM 1496 O O . VAL A 1 189 ? 25.016 -24.172 -5.441 1 67.62 189 VAL A O 1
ATOM 1499 N N . ILE A 1 190 ? 26.062 -22.156 -5.172 1 66.81 190 ILE A N 1
ATOM 1500 C CA . ILE A 1 190 ? 27.344 -22.688 -5.652 1 66.81 190 ILE A CA 1
ATOM 1501 C C . ILE A 1 190 ? 27.797 -23.844 -4.762 1 66.81 190 ILE A C 1
ATOM 1503 O O . ILE A 1 190 ? 28.266 -24.875 -5.258 1 66.81 190 ILE A O 1
ATOM 1507 N N . THR A 1 191 ? 27.625 -23.625 -3.531 1 63.88 191 THR A N 1
ATOM 1508 C CA . THR A 1 191 ? 28.109 -24.609 -2.574 1 63.88 191 THR A CA 1
ATOM 1509 C C . THR A 1 191 ? 27.328 -25.922 -2.715 1 63.88 191 THR A C 1
ATOM 1511 O O . THR A 1 191 ? 27.922 -27 -2.766 1 63.88 191 THR A O 1
ATOM 1514 N N . ILE A 1 192 ? 26.125 -25.875 -2.904 1 64.31 192 ILE A N 1
ATOM 1515 C CA . ILE A 1 192 ? 25.281 -27.062 -2.979 1 64.31 192 ILE A CA 1
ATOM 1516 C C . ILE A 1 192 ? 25.594 -27.828 -4.258 1 64.31 192 ILE A C 1
ATOM 1518 O O . ILE A 1 192 ? 25.781 -29.047 -4.223 1 64.31 192 ILE A O 1
ATOM 1522 N N . TYR A 1 193 ? 25.703 -27.203 -5.309 1 68.12 193 TYR A N 1
ATOM 1523 C CA . TYR A 1 193 ? 25.906 -27.891 -6.582 1 68.12 193 TYR A CA 1
ATOM 1524 C C . TYR A 1 193 ? 27.328 -28.406 -6.703 1 68.12 193 TYR A C 1
ATOM 1526 O O . TYR A 1 193 ? 27.578 -29.438 -7.344 1 68.12 193 TYR A O 1
ATOM 1534 N N . SER A 1 194 ? 28.219 -27.594 -6.047 1 64.06 194 SER A N 1
ATOM 1535 C CA . SER A 1 194 ? 29.594 -28.109 -6.023 1 64.06 194 SER A CA 1
ATOM 1536 C C . SER A 1 194 ? 29.672 -29.438 -5.273 1 64.06 194 SER A C 1
ATOM 1538 O O . SER A 1 194 ? 30.375 -30.344 -5.691 1 64.06 194 SER A O 1
ATOM 1540 N N . ILE A 1 195 ? 28.906 -29.469 -4.23 1 62.72 195 ILE A N 1
ATOM 1541 C CA . ILE A 1 195 ? 28.891 -30.703 -3.438 1 62.72 195 ILE A CA 1
ATOM 1542 C C . ILE A 1 195 ? 28.203 -31.812 -4.227 1 62.72 195 ILE A C 1
ATOM 1544 O O . ILE A 1 195 ? 28.641 -32.969 -4.16 1 62.72 195 ILE A O 1
ATOM 1548 N N . SER A 1 196 ? 27.234 -31.469 -5.008 1 61.19 196 SER A N 1
ATOM 1549 C CA . SER A 1 196 ? 26.469 -32.469 -5.77 1 61.19 196 SER A CA 1
ATOM 1550 C C . SER A 1 196 ? 27.344 -33.094 -6.855 1 61.19 196 SER A C 1
ATOM 1552 O O . SER A 1 196 ? 27.062 -34.219 -7.293 1 61.19 196 SER A O 1
ATOM 1554 N N . PHE A 1 197 ? 28.25 -32.281 -7.414 1 60.69 197 PHE A N 1
ATOM 1555 C CA . PHE A 1 197 ? 29.188 -32.844 -8.375 1 60.69 197 PHE A CA 1
ATOM 1556 C C . PHE A 1 197 ? 29.859 -34.062 -7.809 1 60.69 197 PHE A C 1
ATOM 1558 O O . PHE A 1 197 ? 30.125 -35.031 -8.539 1 60.69 197 PHE A O 1
ATOM 1565 N N . TRP A 1 198 ? 29.984 -34.031 -6.535 1 58.44 198 TRP A N 1
ATOM 1566 C CA . TRP A 1 198 ? 30.672 -35.156 -5.91 1 58.44 198 TRP A CA 1
ATOM 1567 C C . TRP A 1 198 ? 29.688 -36.25 -5.512 1 58.44 198 TRP A C 1
ATOM 1569 O O . TRP A 1 198 ? 30.062 -37.438 -5.449 1 58.44 198 TRP A O 1
ATOM 1579 N N . TYR A 1 199 ? 28.422 -35.844 -5.324 1 58.25 199 TYR A N 1
ATOM 1580 C CA . TYR A 1 199 ? 27.391 -36.812 -4.949 1 58.25 199 TYR A CA 1
ATOM 1581 C C . TYR A 1 199 ? 26.125 -36.594 -5.793 1 58.25 199 TYR A C 1
ATOM 1583 O O . TYR A 1 199 ? 25.125 -36.062 -5.312 1 58.25 199 TYR A O 1
ATOM 1591 N N . PRO A 1 200 ? 26.094 -37.031 -7.109 1 57.28 200 PRO A N 1
ATOM 1592 C CA . PRO A 1 200 ? 25.031 -36.781 -8.078 1 57.28 200 PRO A CA 1
ATOM 1593 C C . PRO A 1 200 ? 23.688 -37.344 -7.66 1 57.28 200 PRO A C 1
ATOM 1595 O O . PRO A 1 200 ? 22.641 -36.781 -8.023 1 57.28 200 PRO A O 1
ATOM 1598 N N . SER A 1 201 ? 23.578 -38.5 -6.953 1 55.91 201 SER A N 1
ATOM 1599 C CA . SER A 1 201 ? 22.328 -39.188 -6.648 1 55.91 201 SER A CA 1
ATOM 1600 C C . SER A 1 201 ? 21.422 -38.281 -5.781 1 55.91 201 SER A C 1
ATOM 1602 O O . SER A 1 201 ? 20.203 -38.469 -5.777 1 55.91 201 SER A O 1
ATOM 1604 N N . GLY A 1 202 ? 22.031 -37.375 -5.109 1 54.31 202 GLY A N 1
ATOM 1605 C CA . GLY A 1 202 ? 21.297 -36.625 -4.094 1 54.31 202 GLY A CA 1
ATOM 1606 C C . GLY A 1 202 ? 20.922 -35.219 -4.527 1 54.31 202 GLY A C 1
ATOM 1607 O O . GLY A 1 202 ? 20.359 -34.469 -3.742 1 54.31 202 GLY A O 1
ATOM 1608 N N . ILE A 1 203 ? 21.203 -34.969 -5.805 1 55.59 203 ILE A N 1
ATOM 1609 C CA . ILE A 1 203 ? 21.172 -33.594 -6.301 1 55.59 203 ILE A CA 1
ATOM 1610 C C . ILE A 1 203 ? 19.75 -33.031 -6.242 1 55.59 203 ILE A C 1
ATOM 1612 O O . ILE A 1 203 ? 19.547 -31.891 -5.852 1 55.59 203 ILE A O 1
ATOM 1616 N N . ILE A 1 204 ? 18.859 -33.969 -6.625 1 55.44 204 ILE A N 1
ATOM 1617 C CA . ILE A 1 204 ? 17.469 -33.531 -6.719 1 55.44 204 ILE A CA 1
ATOM 1618 C C . ILE A 1 204 ? 16.984 -33.094 -5.34 1 55.44 204 ILE A C 1
ATOM 1620 O O . ILE A 1 204 ? 16.359 -32.031 -5.199 1 55.44 204 ILE A O 1
ATOM 1624 N N . SER A 1 205 ? 17.422 -33.938 -4.371 1 60.47 205 SER A N 1
ATOM 1625 C CA . SER A 1 205 ? 16.922 -33.688 -3.021 1 60.47 205 SER A CA 1
ATOM 1626 C C . SER A 1 205 ? 17.547 -32.406 -2.426 1 60.47 205 SER A C 1
ATOM 1628 O O . SER A 1 205 ? 16.859 -31.641 -1.766 1 60.47 205 SER A O 1
ATOM 1630 N N . TYR A 1 206 ? 18.703 -32.219 -2.895 1 67.94 206 TYR A N 1
ATOM 1631 C CA . TYR A 1 206 ? 19.391 -31.094 -2.287 1 67.94 206 TYR A CA 1
ATOM 1632 C C . TYR A 1 206 ? 18.953 -29.781 -2.916 1 67.94 206 TYR A C 1
ATOM 1634 O O . TYR A 1 206 ? 18.828 -28.766 -2.229 1 67.94 206 TYR A O 1
ATOM 1642 N N . ASP A 1 207 ? 18.625 -29.906 -4.172 1 70.5 207 ASP A N 1
ATOM 1643 C CA . ASP A 1 207 ? 18.141 -28.719 -4.859 1 70.5 207 ASP A CA 1
ATOM 1644 C C . ASP A 1 207 ? 16.828 -28.234 -4.262 1 70.5 207 ASP A C 1
ATOM 1646 O O . ASP A 1 207 ? 16.656 -27.031 -4.047 1 70.5 207 ASP A O 1
ATOM 1650 N N . GLY A 1 208 ? 15.953 -29.172 -3.953 1 70.88 208 GLY A N 1
ATOM 1651 C CA . GLY A 1 208 ? 14.688 -28.844 -3.328 1 70.88 208 GLY A CA 1
ATOM 1652 C C . GLY A 1 208 ? 14.844 -28.266 -1.931 1 70.88 208 GLY A C 1
ATOM 1653 O O . GLY A 1 208 ? 14.227 -27.25 -1.595 1 70.88 208 GLY A O 1
ATOM 1654 N N . LEU A 1 209 ? 15.703 -28.891 -1.213 1 73.94 209 LEU A N 1
ATOM 1655 C CA . LEU A 1 209 ? 15.914 -28.469 0.167 1 73.94 209 LEU A CA 1
ATOM 1656 C C . LEU A 1 209 ? 16.562 -27.078 0.22 1 73.94 209 LEU A C 1
ATOM 1658 O O . LEU A 1 209 ? 16.156 -26.234 1.018 1 73.94 209 LEU A O 1
ATOM 1662 N N . PHE A 1 210 ? 17.469 -26.922 -0.603 1 73.62 210 PHE A N 1
ATOM 1663 C CA . PHE A 1 210 ? 18.156 -25.641 -0.615 1 73.62 210 PHE A CA 1
ATOM 1664 C C . PHE A 1 210 ? 17.234 -24.531 -1.127 1 73.62 210 PHE A C 1
ATOM 1666 O O . PHE A 1 210 ? 17.281 -23.406 -0.636 1 73.62 210 PHE A O 1
ATOM 1673 N N . SER A 1 211 ? 16.453 -24.922 -2.082 1 76.81 211 SER A N 1
ATOM 1674 C CA . SER A 1 211 ? 15.508 -23.938 -2.602 1 76.81 211 SER A CA 1
ATOM 1675 C C . SER A 1 211 ? 14.492 -23.531 -1.538 1 76.81 211 SER A C 1
ATOM 1677 O O . SER A 1 211 ? 14.094 -22.359 -1.465 1 76.81 211 SER A O 1
ATOM 1679 N N . MET A 1 212 ? 14.203 -24.469 -0.729 1 81 212 MET A N 1
ATOM 1680 C CA . MET A 1 212 ? 13.281 -24.172 0.361 1 81 212 MET A CA 1
ATOM 1681 C C . MET A 1 212 ? 13.914 -23.234 1.378 1 81 212 MET A C 1
ATOM 1683 O O . MET A 1 212 ? 13.273 -22.281 1.829 1 81 212 MET A O 1
ATOM 1687 N N . ALA A 1 213 ? 15.109 -23.531 1.693 1 79.38 213 ALA A N 1
ATOM 1688 C CA . ALA A 1 213 ? 15.836 -22.672 2.629 1 79.38 213 ALA A CA 1
ATOM 1689 C C . ALA A 1 213 ? 15.961 -21.25 2.084 1 79.38 213 ALA A C 1
ATOM 1691 O O . ALA A 1 213 ? 15.75 -20.281 2.816 1 79.38 213 ALA A O 1
ATOM 1692 N N . MET A 1 214 ? 16.188 -21.141 0.838 1 76.81 214 MET A N 1
ATOM 1693 C CA . MET A 1 214 ? 16.344 -19.828 0.217 1 76.81 214 MET A CA 1
ATOM 1694 C C . MET A 1 214 ? 15.008 -19.094 0.196 1 76.81 214 MET A C 1
ATOM 1696 O O . MET A 1 214 ? 14.969 -17.875 0.407 1 76.81 214 MET A O 1
ATOM 1700 N N . ALA A 1 215 ? 14.031 -19.828 -0.087 1 80.44 215 ALA A N 1
ATOM 1701 C CA . ALA A 1 215 ? 12.703 -19.219 -0.083 1 80.44 215 ALA A CA 1
ATOM 1702 C C . ALA A 1 215 ? 12.383 -18.625 1.287 1 80.44 215 ALA A C 1
ATOM 1704 O O . ALA A 1 215 ? 11.836 -17.516 1.383 1 80.44 215 ALA A O 1
ATOM 1705 N N . PHE A 1 216 ? 12.836 -19.266 2.27 1 82.5 216 PHE A N 1
ATOM 1706 C CA . PHE A 1 216 ? 12.594 -18.781 3.623 1 82.5 216 PHE A CA 1
ATOM 1707 C C . PHE A 1 216 ? 13.414 -17.531 3.91 1 82.5 216 PHE A C 1
ATOM 1709 O O . PHE A 1 216 ? 12.922 -16.594 4.543 1 82.5 216 PHE A O 1
ATOM 1716 N N . ILE A 1 217 ? 14.539 -17.547 3.475 1 76.25 217 ILE A N 1
ATOM 1717 C CA . ILE A 1 217 ? 15.414 -16.406 3.699 1 76.25 217 ILE A CA 1
ATOM 1718 C C . ILE A 1 217 ? 14.859 -15.172 2.979 1 76.25 217 ILE A C 1
ATOM 1720 O O . ILE A 1 217 ? 14.875 -14.07 3.52 1 76.25 217 ILE A O 1
ATOM 1724 N N . VAL A 1 218 ? 14.344 -15.391 1.837 1 76.31 218 VAL A N 1
ATOM 1725 C CA . VAL A 1 218 ? 13.773 -14.289 1.074 1 76.31 218 VAL A CA 1
ATOM 1726 C C . VAL A 1 218 ? 12.562 -13.727 1.813 1 76.31 218 VAL A C 1
ATOM 1728 O O . VAL A 1 218 ? 12.391 -12.508 1.904 1 76.31 218 VAL A O 1
ATOM 1731 N N . ILE A 1 219 ? 11.844 -14.609 2.35 1 83.25 219 ILE A N 1
ATOM 1732 C CA . ILE A 1 219 ? 10.68 -14.156 3.109 1 83.25 219 ILE A CA 1
ATOM 1733 C C . ILE A 1 219 ? 11.141 -13.344 4.32 1 83.25 219 ILE A C 1
ATOM 1735 O O . ILE A 1 219 ? 10.57 -12.289 4.621 1 83.25 219 ILE A O 1
ATOM 1739 N N . TYR A 1 220 ? 12.156 -13.812 4.891 1 80.44 220 TYR A N 1
ATOM 1740 C CA . TYR A 1 220 ? 12.695 -13.164 6.078 1 80.44 220 TYR A CA 1
ATOM 1741 C C . TYR A 1 220 ? 13.18 -11.75 5.754 1 80.44 220 TYR A C 1
ATOM 1743 O O . TYR A 1 220 ? 12.953 -10.82 6.527 1 80.44 220 TYR A O 1
ATOM 1751 N N . ILE A 1 221 ? 13.727 -11.602 4.66 1 73.94 221 ILE A N 1
ATOM 1752 C CA . ILE A 1 221 ? 14.266 -10.305 4.262 1 73.94 221 ILE A CA 1
ATOM 1753 C C . ILE A 1 221 ? 13.148 -9.398 3.76 1 73.94 221 ILE A C 1
ATOM 1755 O O . ILE A 1 221 ? 13.188 -8.18 3.951 1 73.94 221 ILE A O 1
ATOM 1759 N N . ALA A 1 222 ? 12.164 -9.977 3.182 1 81.94 222 ALA A N 1
ATOM 1760 C CA . ALA A 1 222 ? 11.07 -9.219 2.578 1 81.94 222 ALA A CA 1
ATOM 1761 C C . ALA A 1 222 ? 10.18 -8.594 3.646 1 81.94 222 ALA A C 1
ATOM 1763 O O . ALA A 1 222 ? 9.602 -7.523 3.434 1 81.94 222 ALA A O 1
ATOM 1764 N N . ILE A 1 223 ? 10.148 -9.156 4.82 1 84.5 223 ILE A N 1
ATOM 1765 C CA . ILE A 1 223 ? 9.219 -8.742 5.863 1 84.5 223 ILE A CA 1
ATOM 1766 C C . ILE A 1 223 ? 9.57 -7.328 6.332 1 84.5 223 ILE A C 1
ATOM 1768 O O . ILE A 1 223 ? 8.711 -6.449 6.375 1 84.5 223 ILE A O 1
ATOM 1772 N N . PRO A 1 224 ? 10.844 -7.07 6.629 1 82.81 224 PRO A N 1
ATOM 1773 C CA . PRO A 1 224 ? 11.18 -5.707 7.035 1 82.81 224 PRO A CA 1
ATOM 1774 C C . PRO A 1 224 ? 10.93 -4.68 5.934 1 82.81 224 PRO A C 1
ATOM 1776 O O . PRO A 1 224 ? 10.578 -3.533 6.223 1 82.81 224 PRO A O 1
ATOM 1779 N N . ILE A 1 225 ? 11.133 -5.051 4.746 1 79.75 225 ILE A N 1
ATOM 1780 C CA . ILE A 1 225 ? 10.883 -4.156 3.621 1 79.75 225 ILE A CA 1
ATOM 1781 C C . ILE A 1 225 ? 9.398 -3.826 3.541 1 79.75 225 ILE A C 1
ATOM 1783 O O . ILE A 1 225 ? 9.016 -2.66 3.41 1 79.75 225 ILE A O 1
ATOM 1787 N N . LEU A 1 226 ? 8.656 -4.875 3.652 1 87.12 226 LEU A N 1
ATOM 1788 C CA . LEU A 1 226 ? 7.203 -4.719 3.625 1 87.12 226 LEU A CA 1
ATOM 1789 C C . LEU A 1 226 ? 6.727 -3.859 4.789 1 87.12 226 LEU A C 1
ATOM 1791 O O . LEU A 1 226 ? 5.926 -2.941 4.602 1 87.12 226 LEU A O 1
ATOM 1795 N N . THR A 1 227 ? 7.293 -4.102 5.91 1 87 227 THR A N 1
ATOM 1796 C CA . THR A 1 227 ? 6.863 -3.404 7.117 1 87 227 THR A CA 1
ATOM 1797 C C . THR A 1 227 ? 7.285 -1.939 7.078 1 87 227 THR A C 1
ATOM 1799 O O . THR A 1 227 ? 6.5 -1.051 7.414 1 87 227 THR A O 1
ATOM 1802 N N . ALA A 1 228 ? 8.469 -1.698 6.676 1 85.75 228 ALA A N 1
ATOM 1803 C CA . ALA A 1 228 ? 8.977 -0.328 6.629 1 85.75 228 ALA A CA 1
ATOM 1804 C C . ALA A 1 228 ? 8.133 0.532 5.684 1 85.75 228 ALA A C 1
ATOM 1806 O O . ALA A 1 228 ? 7.703 1.626 6.055 1 85.75 228 ALA A O 1
ATOM 1807 N N . ASN A 1 229 ? 7.922 0.045 4.535 1 88.69 229 ASN A N 1
ATOM 1808 C CA . ASN A 1 229 ? 7.125 0.79 3.568 1 88.69 229 ASN A CA 1
ATOM 1809 C C . ASN A 1 229 ? 5.656 0.86 3.986 1 88.69 229 ASN A C 1
ATOM 1811 O O . ASN A 1 229 ? 5.004 1.888 3.801 1 88.69 229 ASN A O 1
ATOM 1815 N N . GLY A 1 230 ? 5.16 -0.201 4.582 1 91.06 230 GLY A N 1
ATOM 1816 C CA . GLY A 1 230 ? 3.799 -0.205 5.098 1 91.06 230 GLY A CA 1
ATOM 1817 C C . GLY A 1 230 ? 3.568 0.833 6.18 1 91.06 230 GLY A C 1
ATOM 1818 O O . GLY A 1 230 ? 2.541 1.516 6.184 1 91.06 230 GLY A O 1
ATOM 1819 N N . MET A 1 231 ? 4.512 0.97 6.98 1 89.25 231 MET A N 1
ATOM 1820 C CA . MET A 1 231 ? 4.406 1.935 8.07 1 89.25 231 MET A CA 1
ATOM 1821 C C . MET A 1 231 ? 4.367 3.361 7.531 1 89.25 231 MET A C 1
ATOM 1823 O O . MET A 1 231 ? 3.654 4.211 8.07 1 89.25 231 MET A O 1
ATOM 1827 N N . ILE A 1 232 ? 5.078 3.625 6.531 1 90.19 232 ILE A N 1
ATOM 1828 C CA . ILE A 1 232 ? 5.043 4.938 5.898 1 90.19 232 ILE A CA 1
ATOM 1829 C C . ILE A 1 232 ? 3.66 5.188 5.305 1 90.19 232 ILE A C 1
ATOM 1831 O O . ILE A 1 232 ? 3.086 6.266 5.484 1 90.19 232 ILE A O 1
ATOM 1835 N N . LEU A 1 233 ? 3.139 4.145 4.68 1 91.81 233 LEU A N 1
ATOM 1836 C CA . LEU A 1 233 ? 1.837 4.273 4.035 1 91.81 233 LEU A CA 1
ATOM 1837 C C . LEU A 1 233 ? 0.732 4.449 5.07 1 91.81 233 LEU A C 1
ATOM 1839 O O . LEU A 1 233 ? -0.273 5.113 4.805 1 91.81 233 LEU A O 1
ATOM 1843 N N . LEU A 1 234 ? 0.98 3.961 6.258 1 90.25 234 LEU A N 1
ATOM 1844 C CA . LEU A 1 234 ? 0.009 4.074 7.34 1 90.25 234 LEU A CA 1
ATOM 1845 C C . LEU A 1 234 ? 0.156 5.406 8.062 1 90.25 234 LEU A C 1
ATOM 1847 O O . LEU A 1 234 ? -0.612 5.711 8.984 1 90.25 234 LEU A O 1
ATOM 1851 N N . GLN A 1 235 ? 1.087 6.156 7.672 1 90.38 235 GLN A N 1
ATOM 1852 C CA . GLN A 1 235 ? 1.333 7.469 8.266 1 90.38 235 GLN A CA 1
ATOM 1853 C C . GLN A 1 235 ? 1.694 7.348 9.742 1 90.38 235 GLN A C 1
ATOM 1855 O O . GLN A 1 235 ? 1.16 8.078 10.578 1 90.38 235 GLN A O 1
ATOM 1860 N N . THR A 1 236 ? 2.568 6.422 10 1 87.19 236 THR A N 1
ATOM 1861 C CA . THR A 1 236 ? 3.043 6.266 11.375 1 87.19 236 THR A CA 1
ATOM 1862 C C . THR A 1 236 ? 4.102 7.316 11.703 1 87.19 236 THR A C 1
ATOM 1864 O O . THR A 1 236 ? 4.707 7.898 10.797 1 87.19 236 THR A O 1
ATOM 1867 N N . SER A 1 237 ? 4.266 7.531 12.977 1 89.56 237 SER A N 1
ATOM 1868 C CA . SER A 1 237 ? 5.305 8.453 13.422 1 89.56 237 SER A CA 1
ATOM 1869 C C . SER A 1 237 ? 6.691 7.977 12.992 1 89.56 237 SER A C 1
ATOM 1871 O O . SER A 1 237 ? 6.961 6.773 12.992 1 89.56 237 SER A O 1
ATOM 1873 N N . PRO A 1 238 ? 7.488 8.883 12.57 1 86.69 238 PRO A N 1
ATOM 1874 C CA . PRO A 1 238 ? 8.844 8.5 12.172 1 86.69 238 PRO A CA 1
ATOM 1875 C C . PRO A 1 238 ? 9.68 7.973 13.344 1 86.69 238 PRO A C 1
ATOM 1877 O O . PRO A 1 238 ? 10.305 8.75 14.062 1 86.69 238 PRO A O 1
ATOM 1880 N N . GLN A 1 239 ? 9.82 6.797 13.414 1 81.19 239 GLN A N 1
ATOM 1881 C CA . GLN A 1 239 ? 10.422 6.156 14.578 1 81.19 239 GLN A CA 1
ATOM 1882 C C . GLN A 1 239 ? 11.898 6.52 14.695 1 81.19 239 GLN A C 1
ATOM 1884 O O . GLN A 1 239 ? 12.414 6.684 15.805 1 81.19 239 GLN A O 1
ATOM 1889 N N . THR A 1 240 ? 12.539 6.664 13.633 1 79.81 240 THR A N 1
ATOM 1890 C CA . THR A 1 240 ? 13.977 6.918 13.633 1 79.81 240 THR A CA 1
ATOM 1891 C C . THR A 1 240 ? 14.281 8.312 14.164 1 79.81 240 THR A C 1
ATOM 1893 O O . THR A 1 240 ? 15.289 8.523 14.852 1 79.81 240 THR A O 1
ATOM 1896 N N . VAL A 1 241 ? 13.391 9.219 13.93 1 88.19 241 VAL A N 1
ATOM 1897 C CA . VAL A 1 241 ? 13.68 10.602 14.297 1 88.19 241 VAL A CA 1
ATOM 1898 C C . VAL A 1 241 ? 12.719 11.055 15.398 1 88.19 241 VAL A C 1
ATOM 1900 O O . VAL A 1 241 ? 12.773 12.195 15.852 1 88.19 241 VAL A O 1
ATOM 1903 N N . TYR A 1 242 ? 11.922 10.195 15.867 1 88.25 242 TYR A N 1
ATOM 1904 C CA . TYR A 1 242 ? 10.906 10.57 16.844 1 88.25 242 TYR A CA 1
ATOM 1905 C C . TYR A 1 242 ? 11.539 11.156 18.094 1 88.25 242 TYR A C 1
ATOM 1907 O O . TYR A 1 242 ? 11.039 12.141 18.656 1 88.25 242 TYR A O 1
ATOM 1915 N N . PRO A 1 243 ? 12.633 10.594 18.562 1 90.94 243 PRO A N 1
ATOM 1916 C CA . PRO A 1 243 ? 13.258 11.203 19.734 1 90.94 243 PRO A CA 1
ATOM 1917 C C . PRO A 1 243 ? 13.625 12.672 19.516 1 90.94 243 PRO A C 1
ATOM 1919 O O . PRO A 1 243 ? 13.508 13.484 20.438 1 90.94 243 PRO A O 1
ATOM 1922 N N . GLN A 1 244 ? 14.062 12.977 18.359 1 93.81 244 GLN A N 1
ATOM 1923 C CA . GLN A 1 244 ? 14.383 14.359 18.031 1 93.81 244 GLN A CA 1
ATOM 1924 C C . GLN A 1 244 ? 13.125 15.227 18 1 93.81 244 GLN A C 1
ATOM 1926 O O . GLN A 1 244 ? 13.133 16.359 18.516 1 93.81 244 GLN A O 1
ATOM 1931 N N . ILE A 1 245 ? 12.078 14.711 17.438 1 93.75 245 ILE A N 1
ATOM 1932 C CA . ILE A 1 245 ? 10.812 15.438 17.375 1 93.75 245 ILE A CA 1
ATOM 1933 C C . ILE A 1 245 ? 10.281 15.664 18.781 1 93.75 245 ILE A C 1
ATOM 1935 O O . ILE A 1 245 ? 9.828 16.766 19.109 1 93.75 245 ILE A O 1
ATOM 1939 N N . TYR A 1 246 ? 10.383 14.672 19.562 1 92.94 246 TYR A N 1
ATOM 1940 C CA . TYR A 1 246 ? 9.922 14.766 20.938 1 92.94 246 TYR A CA 1
ATOM 1941 C C . TYR A 1 246 ? 10.719 15.812 21.719 1 92.94 246 TYR A C 1
ATOM 1943 O O . TYR A 1 246 ? 10.156 16.578 22.484 1 92.94 246 TYR A O 1
ATOM 1951 N N . ALA A 1 247 ? 11.953 15.805 21.516 1 95.56 247 ALA A N 1
ATOM 1952 C CA . ALA A 1 247 ? 12.797 16.812 22.141 1 95.56 247 ALA A CA 1
ATOM 1953 C C . ALA A 1 247 ? 12.367 18.219 21.734 1 95.56 247 ALA A C 1
ATOM 1955 O O . ALA A 1 247 ? 12.352 19.141 22.562 1 95.56 247 ALA A O 1
ATOM 1956 N N . LYS A 1 248 ? 12.078 18.375 20.469 1 96.06 248 LYS A N 1
ATOM 1957 C CA . LYS A 1 248 ? 11.617 19.672 19.969 1 96.06 248 LYS A CA 1
ATOM 1958 C C . LYS A 1 248 ? 10.266 20.047 20.578 1 96.06 248 LYS A C 1
ATOM 1960 O O . LYS A 1 248 ? 10.008 21.219 20.859 1 96.06 248 LYS A O 1
ATOM 1965 N N . LEU A 1 249 ? 9.422 19.078 20.766 1 95.44 249 LEU A N 1
ATOM 1966 C CA . LEU A 1 249 ? 8.133 19.312 21.406 1 95.44 249 LEU A CA 1
ATOM 1967 C C . LEU A 1 249 ? 8.312 19.766 22.844 1 95.44 249 LEU A C 1
ATOM 1969 O O . LEU A 1 249 ? 7.582 20.641 23.328 1 95.44 249 LEU A O 1
ATOM 1973 N N . GLN A 1 250 ? 9.266 19.172 23.484 1 96.19 250 GLN A N 1
ATOM 1974 C CA . GLN A 1 250 ? 9.562 19.578 24.859 1 96.19 250 GLN A CA 1
ATOM 1975 C C . GLN A 1 250 ? 10.094 21.016 24.906 1 96.19 250 GLN A C 1
ATOM 1977 O O . GLN A 1 250 ? 9.734 21.797 25.781 1 96.19 250 GLN A O 1
ATOM 1982 N N . GLN A 1 251 ? 10.914 21.359 24.016 1 97 251 GLN A N 1
ATOM 1983 C CA . GLN A 1 251 ? 11.406 22.734 23.922 1 97 251 GLN A CA 1
ATOM 1984 C C . GLN A 1 251 ? 10.273 23.703 23.609 1 97 251 GLN A C 1
ATOM 1986 O O . GLN A 1 251 ? 10.25 24.828 24.125 1 97 251 GLN A O 1
ATOM 1991 N N . LEU A 1 252 ? 9.383 23.266 22.781 1 96.94 252 LEU A N 1
ATOM 1992 C CA . LEU A 1 252 ? 8.211 24.062 22.438 1 96.94 252 LEU A CA 1
ATOM 1993 C C . LEU A 1 252 ? 7.383 24.375 23.672 1 96.94 252 LEU A C 1
ATOM 1995 O O . LEU A 1 252 ? 6.938 25.516 23.859 1 96.94 252 LEU A O 1
ATOM 1999 N N . GLN A 1 253 ? 7.199 23.406 24.453 1 96.06 253 GLN A N 1
ATOM 2000 C CA . GLN A 1 253 ? 6.418 23.562 25.672 1 96.06 253 GLN A CA 1
ATOM 2001 C C . GLN A 1 253 ? 7.09 24.516 26.656 1 96.06 253 GLN A C 1
ATOM 2003 O O . GLN A 1 253 ? 6.426 25.156 27.484 1 96.06 253 GLN A O 1
ATOM 2008 N N . GLN A 1 254 ? 8.359 24.719 26.516 1 95.94 254 GLN A N 1
ATOM 2009 C CA . GLN A 1 254 ? 9.133 25.547 27.438 1 95.94 254 GLN A CA 1
ATOM 2010 C C . GLN A 1 254 ? 9.219 26.984 26.938 1 95.94 254 GLN A C 1
ATOM 2012 O O . GLN A 1 254 ? 9.688 27.859 27.672 1 95.94 254 GLN A O 1
ATOM 2017 N N . LEU A 1 255 ? 8.758 27.219 25.781 1 96.31 255 LEU A N 1
ATOM 2018 C CA . LEU A 1 255 ? 8.758 28.594 25.297 1 96.31 255 LEU A CA 1
ATOM 2019 C C . LEU A 1 255 ? 7.906 29.484 26.172 1 96.31 255 LEU A C 1
ATOM 2021 O O . LEU A 1 255 ? 6.852 29.078 26.656 1 96.31 255 LEU A O 1
ATOM 2025 N N . ASP A 1 256 ? 8.336 30.703 26.281 1 95.5 256 ASP A N 1
ATOM 2026 C CA . ASP A 1 256 ? 7.582 31.672 27.078 1 95.5 256 ASP A CA 1
ATOM 2027 C C . ASP A 1 256 ? 6.207 31.922 26.469 1 95.5 256 ASP A C 1
ATOM 2029 O O . ASP A 1 256 ? 6.094 32.219 25.281 1 95.5 256 ASP A O 1
ATOM 2033 N N . GLY A 1 257 ? 5.152 31.719 27.312 1 95.56 257 GLY A N 1
ATOM 2034 C CA . GLY A 1 257 ? 3.797 31.984 26.875 1 95.56 257 GLY A CA 1
ATOM 2035 C C . GLY A 1 257 ? 3.059 30.734 26.422 1 95.56 257 GLY A C 1
ATOM 2036 O O . GLY A 1 257 ? 1.847 30.766 26.203 1 95.56 257 GLY A O 1
ATOM 2037 N N . VAL A 1 258 ? 3.84 29.672 26.25 1 96.94 258 VAL A N 1
ATOM 2038 C CA . VAL A 1 258 ? 3.221 28.422 25.797 1 96.94 258 VAL A CA 1
ATOM 2039 C C . VAL A 1 258 ? 2.717 27.641 27.016 1 96.94 258 VAL A C 1
ATOM 2041 O O . VAL A 1 258 ? 3.445 27.453 27.984 1 96.94 258 VAL A O 1
ATOM 2044 N N . LEU A 1 259 ? 1.469 27.188 26.953 1 96.62 259 LEU A N 1
ATOM 2045 C CA . LEU A 1 259 ? 0.863 26.406 28.031 1 96.62 259 LEU A CA 1
ATOM 2046 C C . LEU A 1 259 ? 0.983 24.906 27.766 1 96.62 259 LEU A C 1
ATOM 2048 O O . LEU A 1 259 ? 1.401 24.156 28.641 1 96.62 259 LEU A O 1
ATOM 2052 N N . GLU A 1 260 ? 0.569 24.547 26.578 1 96.38 260 GLU A N 1
ATOM 2053 C CA . GLU A 1 260 ? 0.612 23.141 26.188 1 96.38 260 GLU A CA 1
ATOM 2054 C C . GLU A 1 260 ? 0.536 22.984 24.656 1 96.38 260 GLU A C 1
ATOM 2056 O O . GLU A 1 260 ? 0.235 23.953 23.953 1 96.38 260 GLU A O 1
ATOM 2061 N N . TYR A 1 261 ? 0.983 21.891 24.219 1 95.56 261 TYR A N 1
ATOM 2062 C CA . TYR A 1 261 ? 0.713 21.484 22.844 1 95.56 261 TY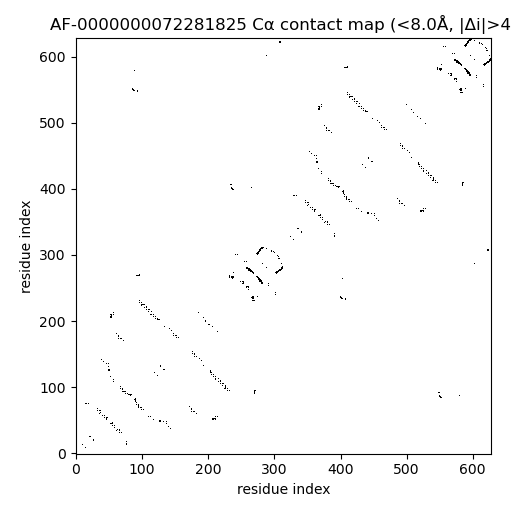R A CA 1
ATOM 2063 C C . TYR A 1 261 ? -0.258 20.312 22.797 1 95.56 261 TYR A C 1
ATOM 2065 O O . TYR A 1 261 ? -0.322 19.516 23.734 1 95.56 261 TYR A O 1
ATOM 2073 N N . LYS A 1 262 ? -1.104 20.281 21.719 1 94 262 LYS A N 1
ATOM 2074 C CA . LYS A 1 262 ? -2.072 19.203 21.578 1 94 262 LYS A CA 1
ATOM 2075 C C . LYS A 1 262 ? -2.271 18.828 20.109 1 94 262 LYS A C 1
ATOM 2077 O O . LYS A 1 262 ? -1.801 19.547 19.219 1 94 262 LYS A O 1
ATOM 2082 N N . ASN A 1 263 ? -2.865 17.688 19.906 1 92.38 263 ASN A N 1
ATOM 2083 C CA . ASN A 1 263 ? -3.246 17.203 18.594 1 92.38 263 ASN A CA 1
ATOM 2084 C C . ASN A 1 263 ? -2.051 17.141 17.641 1 92.38 263 ASN A C 1
ATOM 2086 O O . ASN A 1 263 ? -2.111 17.672 16.531 1 92.38 263 ASN A O 1
ATOM 2090 N N . GLU A 1 264 ? -0.918 16.672 18.172 1 93 264 GLU A N 1
ATOM 2091 C CA . GLU A 1 264 ? 0.281 16.562 17.344 1 93 264 GLU A CA 1
ATOM 2092 C C . GLU A 1 264 ? 0.207 15.367 16.406 1 93 264 GLU A C 1
ATOM 2094 O O . GLU A 1 264 ? -0.154 14.266 16.828 1 93 264 GLU A O 1
ATOM 2099 N N . HIS A 1 265 ? 0.403 15.555 15.188 1 93.06 265 HIS A N 1
ATOM 2100 C CA . HIS A 1 265 ? 0.494 14.523 14.156 1 93.06 265 HIS A CA 1
ATOM 2101 C C . HIS A 1 265 ? 1.792 14.656 13.367 1 93.06 265 HIS A C 1
ATOM 2103 O O . HIS A 1 265 ? 1.996 15.641 12.648 1 93.06 265 HIS A O 1
ATOM 2109 N N . PHE A 1 266 ? 2.67 13.75 13.562 1 93.75 266 PHE A N 1
ATOM 2110 C CA . PHE A 1 266 ? 3.906 13.68 12.789 1 93.75 266 PHE A CA 1
ATOM 2111 C C . PHE A 1 266 ? 3.998 12.352 12.039 1 93.75 266 PHE A C 1
ATOM 2113 O O . PHE A 1 266 ? 3.693 11.297 12.594 1 93.75 266 PHE A O 1
ATOM 2120 N N . TRP A 1 267 ? 4.348 12.43 10.734 1 92.56 267 TRP A N 1
ATOM 2121 C CA . TRP A 1 267 ? 4.445 11.188 9.977 1 92.56 267 TRP A CA 1
ATOM 2122 C C . TRP A 1 267 ? 5.492 11.305 8.875 1 92.56 267 TRP A C 1
ATOM 2124 O O . TRP A 1 267 ? 5.977 12.406 8.578 1 92.56 267 TRP A O 1
ATOM 2134 N N . THR A 1 268 ? 5.84 10.164 8.328 1 89.69 268 THR A N 1
ATOM 2135 C CA . THR A 1 268 ? 6.805 10.078 7.242 1 89.69 268 THR A CA 1
ATOM 2136 C C . THR A 1 268 ? 6.102 10.156 5.891 1 89.69 268 THR A C 1
ATOM 2138 O O . THR A 1 268 ? 5.184 9.375 5.617 1 89.69 268 THR A O 1
ATOM 2141 N N . LEU A 1 269 ? 6.453 11.125 5.109 1 88 269 LEU A N 1
ATOM 2142 C CA . LEU A 1 269 ? 5.949 11.219 3.744 1 88 269 LEU A CA 1
ATOM 2143 C C . LEU A 1 269 ? 6.68 10.242 2.824 1 88 269 LEU A C 1
ATOM 2145 O O . LEU A 1 269 ? 6.047 9.484 2.092 1 88 269 LEU A O 1
ATOM 2149 N N . SER A 1 270 ? 7.922 10.289 2.816 1 83.19 270 SER A N 1
ATOM 2150 C CA . SER A 1 270 ? 8.867 9.422 2.125 1 83.19 270 SER A CA 1
ATOM 2151 C C . SER A 1 270 ? 10.148 9.25 2.932 1 83.19 270 SER A C 1
ATOM 2153 O O . SER A 1 270 ? 10.344 9.906 3.957 1 83.19 270 SER A O 1
ATOM 2155 N N . PRO A 1 271 ? 10.953 8.273 2.514 1 76.94 271 PRO A N 1
ATOM 2156 C CA . PRO A 1 271 ? 12.172 8.086 3.303 1 76.94 271 PRO A CA 1
ATOM 2157 C C . PRO A 1 271 ? 12.953 9.383 3.508 1 76.94 271 PRO A C 1
ATOM 2159 O O . PRO A 1 271 ? 13.281 10.07 2.537 1 76.94 271 PRO A O 1
ATOM 2162 N N . ASN A 1 272 ? 13.117 9.812 4.715 1 78 272 ASN A N 1
ATOM 2163 C CA . ASN A 1 272 ? 13.883 10.969 5.164 1 78 272 ASN A CA 1
ATOM 2164 C C . ASN A 1 272 ? 13.109 12.266 4.977 1 78 272 ASN A C 1
ATOM 2166 O O . ASN A 1 272 ? 13.695 13.352 4.973 1 78 272 ASN A O 1
ATOM 2170 N N . ASN A 1 273 ? 11.906 12.18 4.645 1 86.62 273 ASN A N 1
ATOM 2171 C CA . ASN A 1 273 ? 11.023 13.336 4.57 1 86.62 273 ASN A CA 1
ATOM 2172 C C . ASN A 1 273 ? 9.891 13.242 5.59 1 86.62 273 ASN A C 1
ATOM 2174 O O . ASN A 1 273 ? 9.039 12.359 5.492 1 86.62 273 ASN A O 1
ATOM 2178 N N . PHE A 1 274 ? 9.969 14.172 6.461 1 92.38 274 PHE A N 1
ATOM 2179 C CA . PHE A 1 274 ? 9.023 14.141 7.57 1 92.38 274 PHE A CA 1
ATOM 2180 C C . PHE A 1 274 ? 8.18 15.414 7.594 1 92.38 274 PHE A C 1
ATOM 2182 O O . PHE A 1 274 ? 8.688 16.5 7.305 1 92.38 274 PHE A O 1
ATOM 2189 N N . VAL A 1 275 ? 6.906 15.234 7.883 1 93.94 275 VAL A N 1
ATOM 2190 C CA . VAL A 1 275 ? 5.988 16.359 7.973 1 93.94 275 VAL A CA 1
ATOM 2191 C C . VAL A 1 275 ? 5.125 16.234 9.227 1 93.94 275 VAL A C 1
ATOM 2193 O O . VAL A 1 275 ? 5.156 15.203 9.906 1 93.94 275 VAL A O 1
ATOM 2196 N N . GLY A 1 276 ? 4.422 17.328 9.523 1 94.38 276 GLY A N 1
ATOM 2197 C CA . GLY A 1 276 ? 3.578 17.219 10.703 1 94.38 276 GLY A CA 1
ATOM 2198 C C . GLY A 1 276 ? 2.754 18.469 10.969 1 94.38 276 GLY A C 1
ATOM 2199 O O . GLY A 1 276 ? 2.795 19.422 10.195 1 94.38 276 GLY A O 1
ATOM 2200 N N . SER A 1 277 ? 1.955 18.391 11.961 1 95.69 277 SER A N 1
ATOM 2201 C CA . SER A 1 277 ? 1.122 19.484 12.453 1 95.69 277 SER A CA 1
ATOM 2202 C C . SER A 1 277 ? 0.988 19.422 13.977 1 95.69 277 SER A C 1
ATOM 2204 O O . SER A 1 277 ? 1.095 18.344 14.57 1 95.69 277 SER A O 1
ATOM 2206 N N . VAL A 1 278 ? 0.851 20.562 14.539 1 96.5 278 VAL A N 1
ATOM 2207 C CA . VAL A 1 278 ? 0.711 20.625 15.992 1 96.5 278 VAL A CA 1
ATOM 2208 C C . VAL A 1 278 ? -0.082 21.875 16.375 1 96.5 278 VAL A C 1
ATOM 2210 O O . VAL A 1 278 ? -0.037 22.891 15.672 1 96.5 278 VAL A O 1
ATOM 2213 N N . VAL A 1 279 ? -0.893 21.766 17.375 1 97.06 279 VAL A N 1
ATOM 2214 C CA . VAL A 1 279 ? -1.612 22.891 17.953 1 97.06 279 VAL A CA 1
ATOM 2215 C C . VAL A 1 279 ? -0.9 23.359 19.219 1 97.06 279 VAL A C 1
ATOM 2217 O O . VAL A 1 279 ? -0.609 22.562 20.109 1 97.06 279 VAL A O 1
ATOM 2220 N N . VAL A 1 280 ? -0.637 24.594 19.281 1 97.69 280 VAL A N 1
ATOM 2221 C CA . VAL A 1 280 ? 0.017 25.203 20.438 1 97.69 280 VAL A CA 1
ATOM 2222 C C . VAL A 1 280 ? -0.962 26.125 21.172 1 97.69 280 VAL A C 1
ATOM 2224 O O . VAL A 1 280 ? -1.479 27.078 20.578 1 97.69 280 VAL A O 1
ATOM 2227 N N . VAL A 1 281 ? -1.16 25.844 22.406 1 97.75 281 VAL A N 1
ATOM 2228 C CA . VAL A 1 281 ? -2.018 26.688 23.25 1 97.75 281 VAL A CA 1
ATOM 2229 C C . VAL A 1 281 ? -1.165 27.688 24.016 1 97.75 281 VAL A C 1
ATOM 2231 O O . VAL A 1 281 ? -0.218 27.297 24.719 1 97.75 281 VAL A O 1
ATOM 2234 N N . ILE A 1 282 ? -1.549 28.875 23.938 1 97.06 282 ILE A N 1
ATOM 2235 C CA . ILE A 1 282 ? -0.716 29.922 24.547 1 97.06 282 ILE A CA 1
ATOM 2236 C C . ILE A 1 282 ? -1.547 30.734 25.531 1 97.06 282 ILE A C 1
ATOM 2238 O O . ILE A 1 282 ? -2.777 30.656 25.531 1 97.06 282 ILE A O 1
ATOM 2242 N N . ASN A 1 283 ? -0.788 31.516 26.328 1 95.38 283 ASN A N 1
ATOM 2243 C CA . ASN A 1 283 ? -1.42 32.438 27.281 1 95.38 283 ASN A CA 1
ATOM 2244 C C . ASN A 1 283 ? -2.107 33.594 26.547 1 95.38 283 ASN A C 1
ATOM 2246 O O . ASN A 1 283 ? -1.737 33.938 25.422 1 95.38 283 ASN A O 1
ATOM 2250 N N . GLU A 1 284 ? -3.043 34.188 27.234 1 93.88 284 GLU A N 1
ATOM 2251 C CA . GLU A 1 284 ? -3.822 35.281 26.656 1 93.88 284 GLU A CA 1
ATOM 2252 C C . GLU A 1 284 ? -2.938 36.5 26.328 1 93.88 284 GLU A C 1
ATOM 2254 O O . GLU A 1 284 ? -3.191 37.219 25.359 1 93.88 284 GLU A O 1
ATOM 2259 N N . ASP A 1 285 ? -1.899 36.625 27.094 1 92.56 285 ASP A N 1
ATOM 2260 C CA . ASP A 1 285 ? -1.064 37.812 26.953 1 92.56 285 ASP A CA 1
ATOM 2261 C C . ASP A 1 285 ? 0.106 37.562 26.016 1 92.56 285 ASP A C 1
ATOM 2263 O O . ASP A 1 285 ? 0.825 38.5 25.641 1 92.56 285 ASP A O 1
ATOM 2267 N N . ALA A 1 286 ? 0.218 36.344 25.578 1 93.88 286 ALA A N 1
ATOM 2268 C CA . ALA A 1 286 ? 1.354 36 24.719 1 93.88 286 ALA A CA 1
ATOM 2269 C C . ALA A 1 286 ? 1.1 36.438 23.281 1 93.88 286 ALA A C 1
ATOM 2271 O O . ALA A 1 286 ? -0.049 36.469 22.828 1 93.88 286 ALA A O 1
ATOM 2272 N N . ASP A 1 287 ? 2.227 36.719 22.578 1 94.56 287 ASP A N 1
ATOM 2273 C CA . ASP A 1 287 ? 2.141 37.125 21.172 1 94.56 287 ASP A CA 1
ATOM 2274 C C . ASP A 1 287 ? 2.117 35.906 20.266 1 94.56 287 ASP A C 1
ATOM 2276 O O . ASP A 1 287 ? 3.092 35.125 20.203 1 94.56 287 ASP A O 1
ATOM 2280 N N . GLU A 1 288 ? 1.086 35.75 19.5 1 95.69 288 GLU A N 1
ATOM 2281 C CA . GLU A 1 288 ? 0.87 34.594 18.656 1 95.69 288 GLU A CA 1
ATOM 2282 C C . GLU A 1 288 ? 1.95 34.469 17.594 1 95.69 288 GLU A C 1
ATOM 2284 O O . GLU A 1 288 ? 2.457 33.375 17.328 1 95.69 288 GLU A O 1
ATOM 2289 N N . GLN A 1 289 ? 2.287 35.562 16.953 1 95.81 289 GLN A N 1
ATOM 2290 C CA . GLN A 1 289 ? 3.227 35.562 15.836 1 95.81 289 GLN A CA 1
ATOM 2291 C C . GLN A 1 289 ? 4.641 35.219 16.312 1 95.81 289 GLN A C 1
ATOM 2293 O O . GLN A 1 289 ? 5.406 34.562 15.617 1 95.81 289 GLN A O 1
ATOM 2298 N N . THR A 1 290 ? 5.02 35.781 17.438 1 95.94 290 THR A N 1
ATOM 2299 C CA . THR A 1 290 ? 6.336 35.469 18 1 95.94 290 THR A CA 1
ATOM 2300 C C . THR A 1 290 ? 6.477 34 18.312 1 95.94 290 THR A C 1
ATOM 2302 O O . THR A 1 290 ? 7.496 33.375 18 1 95.94 290 THR A O 1
ATOM 2305 N N . ILE A 1 291 ? 5.48 33.469 18.891 1 96.38 291 ILE A N 1
ATOM 2306 C CA . ILE A 1 291 ? 5.5 32.062 19.25 1 96.38 291 ILE A CA 1
ATOM 2307 C C . ILE A 1 291 ? 5.516 31.219 17.969 1 96.38 291 ILE A C 1
ATOM 2309 O O . ILE A 1 291 ? 6.227 30.219 17.891 1 96.38 291 ILE A O 1
ATOM 2313 N N . LEU A 1 292 ? 4.719 31.578 17 1 97.06 292 LEU A N 1
ATOM 2314 C CA . LEU A 1 292 ? 4.68 30.891 15.719 1 97.06 292 LEU A CA 1
ATOM 2315 C C . LEU A 1 292 ? 6.062 30.828 15.086 1 97.06 292 LEU A C 1
ATOM 2317 O O . LEU A 1 292 ? 6.508 29.781 14.633 1 97.06 292 LEU A O 1
ATOM 2321 N N . LYS A 1 293 ? 6.742 31.938 15.062 1 96.56 293 LYS A N 1
ATOM 2322 C CA . LYS A 1 293 ? 8.078 32.031 14.477 1 96.56 293 LYS A CA 1
ATOM 2323 C C . LYS A 1 293 ? 9.062 31.141 15.234 1 96.56 293 LYS A C 1
ATOM 2325 O O . LYS A 1 293 ? 9.844 30.406 14.625 1 96.56 293 LYS A O 1
ATOM 2330 N N . GLN A 1 294 ? 9.055 31.234 16.516 1 96.62 294 GLN A N 1
ATOM 2331 C CA . GLN A 1 294 ? 9.945 30.438 17.344 1 96.62 294 GLN A CA 1
ATOM 2332 C C . GLN A 1 294 ? 9.68 28.938 17.156 1 96.62 294 GLN A C 1
ATOM 2334 O O . GLN A 1 294 ? 10.617 28.141 17.109 1 96.62 294 GLN A O 1
ATOM 2339 N N . ALA A 1 295 ? 8.438 28.609 17.109 1 96.75 295 ALA A N 1
ATOM 2340 C CA . ALA A 1 295 ? 8.062 27.203 16.922 1 96.75 295 ALA A CA 1
ATOM 2341 C C . ALA A 1 295 ? 8.586 26.672 15.586 1 96.75 295 ALA A C 1
ATOM 2343 O O . ALA A 1 295 ? 9.125 25.562 15.516 1 96.75 295 ALA A O 1
ATOM 2344 N N . HIS A 1 296 ? 8.391 27.406 14.516 1 96.88 296 HIS A N 1
ATOM 2345 C CA . HIS A 1 296 ? 8.891 27 13.211 1 96.88 296 HIS A CA 1
ATOM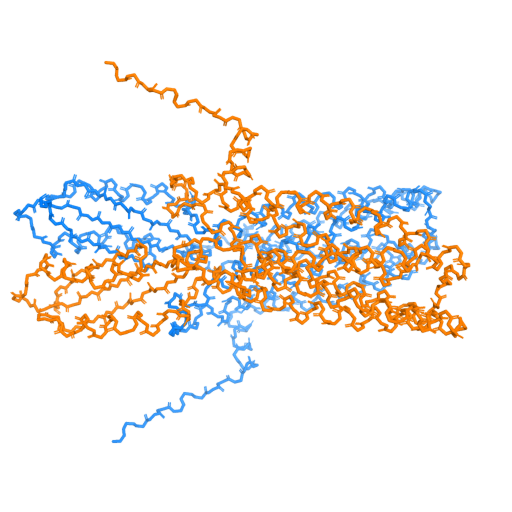 2346 C C . HIS A 1 296 ? 10.398 26.766 13.242 1 96.88 296 HIS A C 1
ATOM 2348 O O . HIS A 1 296 ? 10.906 25.812 12.656 1 96.88 296 HIS A O 1
ATOM 2354 N N . GLU A 1 297 ? 11.125 27.672 13.844 1 96.25 297 GLU A N 1
ATOM 2355 C CA . GLU A 1 297 ? 12.578 27.562 13.938 1 96.25 297 GLU A CA 1
ATOM 2356 C C . GLU A 1 297 ? 13 26.281 14.648 1 96.25 297 GLU A C 1
ATOM 2358 O O . GLU A 1 297 ? 14.023 25.688 14.312 1 96.25 297 GLU A O 1
ATOM 2363 N N . LEU A 1 298 ? 12.242 25.922 15.617 1 96.06 298 LEU A N 1
ATOM 2364 C CA . LEU A 1 298 ? 12.539 24.703 16.359 1 96.06 298 LEU A CA 1
ATOM 2365 C C . LEU A 1 298 ? 12.469 23.469 15.461 1 96.06 298 LEU A C 1
ATOM 2367 O O . LEU A 1 298 ? 13.312 22.578 15.562 1 96.06 298 LEU A O 1
ATOM 2371 N N . PHE A 1 299 ? 11.469 23.406 14.57 1 96.12 299 PHE A N 1
ATOM 2372 C CA . PHE A 1 299 ? 11.18 22.172 13.852 1 96.12 299 PHE A CA 1
ATOM 2373 C C . PHE A 1 299 ? 11.836 22.188 12.477 1 96.12 299 PHE A C 1
ATOM 2375 O O . PHE A 1 299 ? 11.93 21.156 11.812 1 96.12 299 PHE A O 1
ATOM 2382 N N . ASP A 1 300 ? 12.352 23.297 12.008 1 93.75 300 ASP A N 1
ATOM 2383 C CA . ASP A 1 300 ? 12.883 23.469 10.656 1 93.75 300 ASP A CA 1
ATOM 2384 C C . ASP A 1 300 ? 14.031 22.5 10.391 1 93.75 300 ASP A C 1
ATOM 2386 O O . ASP A 1 300 ? 14.234 22.062 9.258 1 93.75 300 ASP A O 1
ATOM 2390 N N . SER A 1 301 ? 14.734 22.109 11.352 1 90.94 301 SER A N 1
ATOM 2391 C CA . SER A 1 301 ? 15.898 21.25 11.18 1 90.94 301 SER A CA 1
ATOM 2392 C C . SER A 1 301 ? 15.484 19.781 11.023 1 90.94 301 SER A C 1
ATOM 2394 O O . SER A 1 301 ? 16.25 18.969 10.5 1 90.94 301 SER A O 1
ATOM 2396 N N . VAL A 1 302 ? 14.328 19.453 11.391 1 91.62 302 VAL A N 1
ATOM 2397 C CA . VAL A 1 302 ? 13.953 18.047 11.461 1 91.62 302 VAL A CA 1
ATOM 2398 C C . VAL A 1 302 ? 12.859 17.75 10.445 1 91.62 302 VAL A C 1
ATOM 2400 O O . VAL A 1 302 ? 12.859 16.688 9.812 1 91.62 302 VAL A O 1
ATOM 2403 N N . LEU A 1 303 ? 11.914 18.688 10.281 1 94.19 303 LEU A N 1
ATOM 2404 C CA . LEU A 1 303 ? 10.75 18.453 9.438 1 94.19 303 LEU A CA 1
ATOM 2405 C C . LEU A 1 303 ? 10.859 19.234 8.133 1 94.19 303 LEU A C 1
ATOM 2407 O O . LEU A 1 303 ? 11.312 20.375 8.125 1 94.19 303 LEU A O 1
ATOM 2411 N N . LYS A 1 304 ? 10.461 18.594 7.047 1 89.69 304 LYS A N 1
ATOM 2412 C CA . LYS A 1 304 ? 10.391 19.266 5.75 1 89.69 304 LYS A CA 1
ATOM 2413 C C . LYS A 1 304 ? 9.273 20.312 5.734 1 89.69 304 LYS A C 1
ATOM 2415 O O . LYS A 1 304 ? 9.43 21.375 5.133 1 89.69 304 LYS A O 1
ATOM 2420 N N . ASP A 1 305 ? 8.195 19.969 6.273 1 92.31 305 ASP A N 1
ATOM 2421 C CA . ASP A 1 305 ? 7.023 20.828 6.328 1 92.31 305 ASP A CA 1
ATOM 2422 C C . ASP A 1 305 ? 6.238 20.609 7.617 1 92.31 305 ASP A C 1
ATOM 2424 O O . ASP A 1 305 ? 6.09 19.469 8.078 1 92.31 305 ASP A O 1
ATOM 2428 N N . ILE A 1 306 ? 5.809 21.766 8.25 1 95.62 306 ILE A N 1
ATOM 2429 C CA . ILE A 1 306 ? 5.016 21.656 9.469 1 95.62 306 ILE A CA 1
ATOM 2430 C C . ILE A 1 306 ? 3.955 22.75 9.492 1 95.62 306 ILE A C 1
ATOM 2432 O O . ILE A 1 306 ? 4.211 23.891 9.062 1 95.62 306 ILE A O 1
ATOM 2436 N N . CYS A 1 307 ? 2.77 22.406 9.867 1 96.5 307 CYS A N 1
ATOM 2437 C CA . CYS A 1 307 ? 1.691 23.359 10.141 1 96.5 307 CYS A CA 1
ATOM 2438 C C . CYS A 1 307 ? 1.49 23.531 11.641 1 96.5 307 CYS A C 1
ATOM 2440 O O . CYS A 1 307 ? 1.291 22.547 12.359 1 96.5 307 CYS A O 1
ATOM 2442 N N . ILE A 1 308 ? 1.583 24.781 12.062 1 98.06 308 ILE A N 1
ATOM 2443 C CA . ILE A 1 308 ? 1.476 25.062 13.492 1 98.06 308 ILE A CA 1
ATOM 2444 C C . ILE A 1 308 ? 0.288 25.984 13.75 1 98.06 308 ILE A C 1
ATOM 2446 O O . ILE A 1 308 ? 0.271 27.125 13.289 1 98.06 308 ILE A O 1
ATOM 2450 N N . GLN A 1 309 ? -0.651 25.469 14.43 1 98.06 309 GLN A N 1
ATOM 2451 C CA . GLN A 1 309 ? -1.801 26.266 14.844 1 98.06 309 GLN A CA 1
ATOM 2452 C C . GLN A 1 309 ? -1.601 26.844 16.25 1 98.06 309 GLN A C 1
ATOM 2454 O O . GLN A 1 309 ? -1.354 26.094 17.203 1 98.06 309 GLN A O 1
ATOM 2459 N N . VAL A 1 310 ? -1.71 28.141 16.344 1 97.56 310 VAL A N 1
ATOM 2460 C CA . VAL A 1 310 ? -1.569 28.797 17.641 1 97.56 310 VAL A CA 1
ATOM 2461 C C . VAL A 1 310 ? -2.941 29.234 18.156 1 97.56 310 VAL A C 1
ATOM 2463 O O . VAL A 1 310 ? -3.65 29.984 17.469 1 97.56 310 VAL A O 1
ATOM 2466 N N . GLN A 1 311 ? -3.25 28.719 19.297 1 96.38 311 GLN A N 1
ATOM 2467 C CA . GLN A 1 311 ? -4.566 29 19.859 1 96.38 311 GLN A CA 1
ATOM 2468 C C . GLN A 1 311 ? -4.461 29.453 21.312 1 96.38 311 GLN A C 1
ATOM 2470 O O . GLN A 1 311 ? -3.609 28.969 22.062 1 96.38 311 GLN A O 1
ATOM 2475 N N . LYS A 1 312 ? -5.277 30.469 21.641 1 93.62 312 LYS A N 1
ATOM 2476 C CA . LYS A 1 312 ? -5.332 30.953 23.016 1 93.62 312 LYS A CA 1
ATOM 2477 C C . LYS A 1 312 ? -6.379 30.188 23.812 1 93.62 312 LYS A C 1
ATOM 2479 O O . LYS A 1 312 ? -7.34 29.656 23.25 1 93.62 312 LYS A O 1
ATOM 2484 N N . HIS A 1 313 ? -6.066 29.891 25.031 1 79 313 HIS A N 1
ATOM 2485 C CA . HIS A 1 313 ? -6.898 29.109 25.953 1 79 313 HIS A CA 1
ATOM 2486 C C . HIS A 1 313 ? -8.266 29.766 26.141 1 79 313 HIS A C 1
ATOM 2488 O O . HIS A 1 313 ? -8.359 30.969 26.406 1 79 313 HIS A O 1
ATOM 2494 N N . ASN A 1 314 ? -9.422 29.625 25.375 1 55.56 314 ASN A N 1
ATOM 2495 C CA . ASN A 1 314 ? -10.68 30.172 25.875 1 55.56 314 ASN A CA 1
ATOM 2496 C C . ASN A 1 314 ? -11.102 29.5 27.172 1 55.56 314 ASN A C 1
ATOM 2498 O O . ASN A 1 314 ? -10.883 28.297 27.359 1 55.56 314 ASN A O 1
ATOM 2502 N N . MET B 1 1 ? -3.666 8.297 45.219 1 23.66 1 MET B N 1
ATOM 2503 C CA . MET B 1 1 ? -3.16 7.137 44.5 1 23.66 1 MET B CA 1
ATOM 2504 C C . MET B 1 1 ? -4.012 6.855 43.25 1 23.66 1 MET B C 1
ATOM 2506 O O . MET B 1 1 ? -5.207 6.586 43.375 1 23.66 1 MET B O 1
ATOM 2510 N N . PRO B 1 2 ? -3.83 7.535 42.156 1 27.11 2 PRO B N 1
ATOM 2511 C CA . PRO B 1 2 ? -4.832 7.477 41.094 1 27.11 2 PRO B CA 1
ATOM 2512 C C . PRO B 1 2 ? -5.055 6.062 40.562 1 27.11 2 PRO B C 1
ATOM 2514 O O . PRO B 1 2 ? -4.105 5.281 40.469 1 27.11 2 PRO B O 1
ATOM 2517 N N . THR B 1 3 ? -6.102 5.383 40.938 1 28.7 3 THR B N 1
ATOM 2518 C CA . THR B 1 3 ? -6.496 4.023 40.594 1 28.7 3 THR B CA 1
ATOM 2519 C C . THR B 1 3 ? -6.473 3.836 39.062 1 28.7 3 THR B C 1
ATOM 2521 O O . THR B 1 3 ? -7.156 4.559 38.344 1 28.7 3 THR B O 1
ATOM 2524 N N . PHE B 1 4 ? -5.363 3.521 38.5 1 29.64 4 PHE B N 1
ATOM 2525 C CA . PHE B 1 4 ? -5.234 3.059 37.125 1 29.64 4 PHE B CA 1
ATOM 2526 C C . PHE B 1 4 ? -6.355 2.09 36.75 1 29.64 4 PHE B C 1
ATOM 2528 O O . PHE B 1 4 ? -6.375 0.955 37.25 1 29.64 4 PHE B O 1
ATOM 2535 N N . ALA B 1 5 ? -7.5 2.59 36.688 1 27.41 5 ALA B N 1
ATOM 2536 C CA . ALA B 1 5 ? -8.562 1.667 36.281 1 27.41 5 ALA B CA 1
ATOM 2537 C C . ALA B 1 5 ? -8.078 0.676 35.25 1 27.41 5 ALA B C 1
ATOM 2539 O O . ALA B 1 5 ? -7.469 1.07 34.25 1 27.41 5 ALA B O 1
ATOM 2540 N N . VAL B 1 6 ? -7.625 -0.512 35.531 1 33.47 6 VAL B N 1
ATOM 2541 C CA . VAL B 1 6 ? -7.383 -1.723 34.75 1 33.47 6 VAL B CA 1
ATOM 2542 C C . VAL B 1 6 ? -8.383 -1.808 33.594 1 33.47 6 VAL B C 1
ATOM 2544 O O . VAL B 1 6 ? -9.578 -2.02 33.812 1 33.47 6 VAL B O 1
ATOM 2547 N N . GLU B 1 7 ? -8.586 -0.856 32.75 1 37.25 7 GLU B N 1
ATOM 2548 C CA . GLU B 1 7 ? -9.43 -1.134 31.594 1 37.25 7 GLU B CA 1
ATOM 2549 C C . GLU B 1 7 ? -9.32 -2.596 31.172 1 37.25 7 GLU B C 1
ATOM 2551 O O . GLU B 1 7 ? -8.219 -3.115 31 1 37.25 7 GLU B O 1
ATOM 2556 N N . GLU B 1 8 ? -10.047 -3.471 31.516 1 40.53 8 GLU B N 1
ATOM 2557 C CA . GLU B 1 8 ? -10.203 -4.887 31.188 1 40.53 8 GLU B CA 1
ATOM 2558 C C . GLU B 1 8 ? -9.766 -5.168 29.766 1 40.53 8 GLU B C 1
ATOM 2560 O O . GLU B 1 8 ? -10.25 -4.535 28.812 1 40.53 8 GLU B O 1
ATOM 2565 N N . GLN B 1 9 ? -8.578 -5.441 29.375 1 44.44 9 GLN B N 1
ATOM 2566 C CA . GLN B 1 9 ? -7.926 -5.988 28.188 1 44.44 9 GLN B CA 1
ATOM 2567 C C . GLN B 1 9 ? -8.852 -6.941 27.438 1 44.44 9 GLN B C 1
ATOM 2569 O O . GLN B 1 9 ? -8.969 -8.109 27.797 1 44.44 9 GLN B O 1
ATOM 2574 N N . SER B 1 10 ? -10.055 -6.629 27.219 1 53.62 10 SER B N 1
ATOM 2575 C CA . SER B 1 10 ? -10.922 -7.523 26.453 1 53.62 10 SER B CA 1
ATOM 2576 C C . SER B 1 10 ? -10.156 -8.219 25.344 1 53.62 10 SER B C 1
ATOM 2578 O O . SER B 1 10 ? -9.312 -7.609 24.688 1 53.62 10 SER B O 1
ATOM 2580 N N . SER B 1 11 ? -9.992 -9.617 25.406 1 65.12 11 SER B N 1
ATOM 2581 C CA . SER B 1 11 ? -9.32 -10.523 24.484 1 65.12 11 SER B CA 1
ATOM 2582 C C . SER B 1 11 ? -9.688 -10.211 23.047 1 65.12 11 SER B C 1
ATOM 2584 O O . SER B 1 11 ? -10.719 -9.594 22.766 1 65.12 11 SER B O 1
ATOM 2586 N N . PHE B 1 12 ? -8.75 -10.281 22.203 1 71.56 12 PHE B N 1
ATOM 2587 C CA . PHE B 1 12 ? -8.93 -10.141 20.766 1 71.56 12 PHE B CA 1
ATOM 2588 C C . PHE B 1 12 ? -10.266 -10.742 20.344 1 71.56 12 PHE B C 1
ATOM 2590 O O . PHE B 1 12 ? -11.023 -10.125 19.594 1 71.56 12 PHE B O 1
ATOM 2597 N N . PHE B 1 13 ? -10.578 -11.812 21 1 73.94 13 PHE B N 1
ATOM 2598 C CA . PHE B 1 13 ? -11.766 -12.539 20.578 1 73.94 13 PHE B CA 1
ATOM 2599 C C . PHE B 1 13 ? -13.031 -11.859 21.078 1 73.94 13 PHE B C 1
ATOM 2601 O O . PHE B 1 13 ? -14.047 -11.844 20.391 1 73.94 13 PHE B O 1
ATOM 2608 N N . SER B 1 14 ? -12.898 -11.344 22.219 1 75.94 14 SER B N 1
ATOM 2609 C CA . SER B 1 14 ? -14.047 -10.641 22.766 1 75.94 14 SER B CA 1
ATOM 2610 C C . SER B 1 14 ? -14.344 -9.367 22 1 75.94 14 SER B C 1
ATOM 2612 O O . SER B 1 14 ? -15.508 -9.055 21.719 1 75.94 14 SER B O 1
ATOM 2614 N N . ASN B 1 15 ? -13.344 -8.688 21.625 1 77.56 15 ASN B N 1
ATOM 2615 C CA . ASN B 1 15 ? -13.5 -7.48 20.828 1 77.56 15 ASN B CA 1
ATOM 2616 C C . ASN B 1 15 ? -14.055 -7.797 19.453 1 77.56 15 ASN B C 1
ATOM 2618 O O . ASN B 1 15 ? -14.914 -7.074 18.938 1 77.56 15 ASN B O 1
ATOM 2622 N N . LEU B 1 16 ? -13.578 -8.883 18.984 1 79.75 16 LEU B N 1
ATOM 2623 C CA . LEU B 1 16 ? -14.062 -9.328 17.688 1 79.75 16 LEU B CA 1
ATOM 2624 C C . LEU B 1 16 ? -15.555 -9.648 17.734 1 79.75 16 LEU B C 1
ATOM 2626 O O . LEU B 1 16 ? -16.312 -9.25 16.859 1 79.75 16 LEU B O 1
ATOM 2630 N N . LYS B 1 17 ? -15.938 -10.414 18.766 1 80.81 17 LYS B N 1
ATOM 2631 C CA . LYS B 1 17 ? -17.344 -10.773 18.922 1 80.81 17 LYS B CA 1
ATOM 2632 C C . LYS B 1 17 ? -18.219 -9.531 19.031 1 80.81 17 LYS B C 1
ATOM 2634 O O . LYS B 1 17 ? -19.297 -9.469 18.422 1 80.81 17 LYS B O 1
ATOM 2639 N N . ASN B 1 18 ? -17.703 -8.562 19.672 1 81 18 ASN B N 1
ATOM 2640 C CA . ASN B 1 18 ? -18.469 -7.336 19.875 1 81 18 ASN B CA 1
ATOM 2641 C C . ASN B 1 18 ? -18.641 -6.551 18.578 1 81 18 ASN B C 1
ATOM 2643 O O . ASN B 1 18 ? -19.688 -5.945 18.344 1 81 18 ASN B O 1
ATOM 2647 N N . VAL B 1 19 ? -17.672 -6.695 17.844 1 79.88 19 VAL B N 1
ATOM 2648 C CA . VAL B 1 19 ? -17.703 -5.895 16.625 1 79.88 19 VAL B CA 1
ATOM 2649 C C . VAL B 1 19 ? -18.531 -6.598 15.555 1 79.88 19 VAL B C 1
ATOM 2651 O O . VAL B 1 19 ? -19.297 -5.957 14.828 1 79.88 19 VAL B O 1
ATOM 2654 N N . VAL B 1 20 ? -18.453 -7.91 15.539 1 82.06 20 VAL B N 1
ATOM 2655 C CA . VAL B 1 20 ? -19.094 -8.672 14.477 1 82.06 20 VAL B CA 1
ATOM 2656 C C . VAL B 1 20 ? -20.594 -8.836 14.781 1 82.06 20 VAL B C 1
ATOM 2658 O O . VAL B 1 20 ? -21.391 -9.062 13.875 1 82.06 20 VAL B O 1
ATOM 2661 N N . LEU B 1 21 ? -20.922 -8.641 16.031 1 83.31 21 LEU B N 1
ATOM 2662 C CA . LEU B 1 21 ? -22.328 -8.836 16.422 1 83.31 21 LEU B CA 1
ATOM 2663 C C . LEU B 1 21 ? -22.938 -7.531 16.906 1 83.31 21 LEU B C 1
ATOM 2665 O O . LEU B 1 21 ? -23.938 -7.543 17.625 1 83.31 21 LEU B O 1
ATOM 2669 N N . ALA B 1 22 ? -22.359 -6.477 16.547 1 79.75 22 ALA B N 1
ATOM 2670 C CA . ALA B 1 22 ? -22.75 -5.168 17.078 1 79.75 22 ALA B CA 1
ATOM 2671 C C . ALA B 1 22 ? -24.125 -4.762 16.562 1 79.75 22 ALA B C 1
ATOM 2673 O O . ALA B 1 22 ? -24.984 -4.316 17.328 1 79.75 22 ALA B O 1
ATOM 2674 N N . THR B 1 23 ? -24.344 -4.934 15.266 1 81.69 23 THR B N 1
ATOM 2675 C CA . THR B 1 23 ? -25.594 -4.512 14.648 1 81.69 23 THR B CA 1
ATOM 2676 C C . THR B 1 23 ? -26.25 -5.668 13.891 1 81.69 23 THR B C 1
ATOM 2678 O O . THR B 1 23 ? -25.641 -6.723 13.719 1 81.69 23 THR B O 1
ATOM 2681 N N . ARG B 1 24 ? -27.453 -5.516 13.547 1 80.5 24 ARG B N 1
ATOM 2682 C CA . ARG B 1 24 ? -28.156 -6.504 12.742 1 80.5 24 ARG B CA 1
ATOM 2683 C C . ARG B 1 24 ? -27.438 -6.746 11.422 1 80.5 24 ARG B C 1
ATOM 2685 O O . ARG B 1 24 ? -27.344 -7.887 10.961 1 80.5 24 ARG B O 1
ATOM 2692 N N . LYS B 1 25 ? -26.984 -5.703 10.906 1 78.5 25 LYS B N 1
ATOM 2693 C CA . LYS B 1 25 ? -26.25 -5.809 9.648 1 78.5 25 LYS B CA 1
ATOM 2694 C C . LYS B 1 25 ? -24.969 -6.625 9.82 1 78.5 25 LYS B C 1
ATOM 2696 O O . LYS B 1 25 ? -24.609 -7.426 8.953 1 78.5 25 LYS B O 1
ATOM 2701 N N . ASP B 1 26 ? -24.391 -6.406 10.906 1 84.31 26 ASP B N 1
ATOM 2702 C CA . ASP B 1 26 ? -23.156 -7.152 11.188 1 84.31 26 ASP B CA 1
ATOM 2703 C C . ASP B 1 26 ? -23.453 -8.641 11.344 1 84.31 26 ASP B C 1
ATOM 2705 O O . ASP B 1 26 ? -22.688 -9.484 10.867 1 84.31 26 ASP B O 1
ATOM 2709 N N . LYS B 1 27 ? -24.516 -8.898 11.914 1 85 27 LYS B N 1
ATOM 2710 C CA . LYS B 1 27 ? -24.922 -10.289 12.094 1 85 27 LYS B CA 1
ATOM 2711 C C . LYS B 1 27 ? -25.188 -10.961 10.75 1 85 27 LYS B C 1
ATOM 2713 O O . LYS B 1 27 ? -24.797 -12.109 10.531 1 85 27 LYS B O 1
ATOM 2718 N N . ILE B 1 28 ? -25.844 -10.258 9.93 1 82.12 28 ILE B N 1
ATOM 2719 C CA . ILE B 1 28 ? -26.141 -10.766 8.594 1 82.12 28 ILE B CA 1
ATOM 2720 C C . ILE B 1 28 ? -24.828 -10.984 7.828 1 82.12 28 ILE B C 1
ATOM 2722 O O . ILE B 1 28 ? -24.672 -11.992 7.137 1 82.12 28 ILE B O 1
ATOM 2726 N N . ASN B 1 29 ? -23.953 -10.031 8.023 1 81.31 29 ASN B N 1
ATOM 2727 C CA . ASN B 1 29 ? -22.672 -10.117 7.332 1 81.31 29 ASN B CA 1
ATOM 2728 C C . ASN B 1 29 ? -21.875 -11.336 7.785 1 81.31 29 ASN B C 1
ATOM 2730 O O . ASN B 1 29 ? -21.203 -11.984 6.973 1 81.31 29 ASN B O 1
ATOM 2734 N N . ILE B 1 30 ? -21.984 -11.648 8.969 1 87 30 ILE B N 1
ATOM 2735 C CA . ILE B 1 30 ? -21.219 -12.773 9.484 1 87 30 ILE B CA 1
ATOM 2736 C C . ILE B 1 30 ? -21.828 -14.086 8.977 1 87 30 ILE B C 1
ATOM 2738 O O . ILE B 1 30 ? -21.094 -15.031 8.664 1 87 30 ILE B O 1
ATOM 2742 N N . VAL B 1 31 ? -23.125 -14.109 8.961 1 87.31 31 VAL B N 1
ATOM 2743 C CA . VAL B 1 31 ? -23.781 -15.289 8.398 1 87.31 31 VAL B CA 1
ATOM 2744 C C . VAL B 1 31 ? -23.375 -15.453 6.934 1 87.31 31 VAL B C 1
ATOM 2746 O O . VAL B 1 31 ? -23.047 -16.562 6.496 1 87.31 31 VAL B O 1
ATOM 2749 N N . TYR B 1 32 ? -23.406 -14.414 6.277 1 84.75 32 TYR B N 1
ATOM 2750 C CA . TYR B 1 32 ? -23 -14.438 4.879 1 84.75 32 TYR B CA 1
ATOM 2751 C C . TYR B 1 32 ? -21.547 -14.898 4.742 1 84.75 32 TYR B C 1
ATOM 2753 O O . TYR B 1 32 ? -21.234 -15.68 3.844 1 84.75 32 TYR B O 1
ATOM 2761 N N . PHE B 1 33 ? -20.766 -14.461 5.625 1 88.19 33 PHE B N 1
ATOM 2762 C CA . PHE B 1 33 ? -19.359 -14.852 5.633 1 88.19 33 PHE B CA 1
ATOM 2763 C C . PHE B 1 33 ? -19.219 -16.359 5.785 1 88.19 33 PHE B C 1
ATOM 2765 O O . PHE B 1 33 ? -18.469 -17 5.043 1 88.19 33 PHE B O 1
ATOM 2772 N N . VAL B 1 34 ? -19.953 -16.891 6.648 1 91.56 34 VAL B N 1
ATOM 2773 C CA . VAL B 1 34 ? -19.859 -18.328 6.926 1 91.56 34 VAL B CA 1
ATOM 2774 C C . VAL B 1 34 ? -20.375 -19.125 5.727 1 91.56 34 VAL B C 1
ATOM 2776 O O . VAL B 1 34 ? -19.766 -20.109 5.312 1 91.56 34 VAL B O 1
ATOM 2779 N N . VAL B 1 35 ? -21.469 -18.656 5.203 1 89.44 35 VAL B N 1
ATOM 2780 C CA . VAL B 1 35 ? -22.047 -19.312 4.035 1 89.44 35 VAL B CA 1
ATOM 2781 C C . VAL B 1 35 ? -21.062 -19.266 2.871 1 89.44 35 VAL B C 1
ATOM 2783 O O . VAL B 1 35 ? -20.844 -20.281 2.191 1 89.44 35 VAL B O 1
ATOM 2786 N N . LEU B 1 36 ? -20.453 -18.156 2.719 1 87.44 36 LEU B N 1
ATOM 2787 C CA . LEU B 1 36 ? -19.484 -18 1.642 1 87.44 36 LEU B CA 1
ATOM 2788 C C . LEU B 1 36 ? -18.266 -18.891 1.867 1 87.44 36 LEU B C 1
ATOM 2790 O O . LEU B 1 36 ? -17.688 -19.406 0.912 1 87.44 36 LEU B O 1
ATOM 2794 N N . MET B 1 37 ? -17.938 -19 3.066 1 91.69 37 MET B N 1
ATOM 2795 C CA . MET B 1 37 ? -16.781 -19.844 3.393 1 91.69 37 MET B CA 1
ATOM 2796 C C . MET B 1 37 ? -17.047 -21.297 3.025 1 91.69 37 MET B C 1
ATOM 2798 O O . MET B 1 37 ? -16.188 -21.953 2.41 1 91.69 37 MET B O 1
ATOM 2802 N N . VAL B 1 38 ? -18.188 -21.75 3.336 1 92.5 38 VAL B N 1
ATOM 2803 C CA . VAL B 1 38 ? -18.578 -23.109 3.014 1 92.5 38 VAL B CA 1
ATOM 2804 C C . VAL B 1 38 ? -18.672 -23.281 1.499 1 92.5 38 VAL B C 1
ATOM 2806 O O . VAL B 1 38 ? -18.219 -24.281 0.946 1 92.5 38 VAL B O 1
ATOM 2809 N N . PHE B 1 39 ? -19.219 -22.359 0.93 1 90.25 39 PHE B N 1
ATOM 2810 C CA . PHE B 1 39 ? -19.359 -22.391 -0.521 1 90.25 39 PHE B CA 1
ATOM 2811 C C . PHE B 1 39 ? -18 -22.406 -1.198 1 90.25 39 PHE B C 1
ATOM 2813 O O . PHE B 1 39 ? -17.781 -23.141 -2.162 1 90.25 39 PHE B O 1
ATOM 2820 N N . ALA B 1 40 ? -17.109 -21.594 -0.677 1 89.44 40 ALA B N 1
ATOM 2821 C CA . ALA B 1 40 ? -15.773 -21.531 -1.246 1 89.44 40 ALA B CA 1
ATOM 2822 C C . ALA B 1 40 ? -15.078 -22.891 -1.145 1 89.44 40 ALA B C 1
ATOM 2824 O O . ALA B 1 40 ? -14.391 -23.312 -2.076 1 89.44 40 ALA B O 1
ATOM 2825 N N . LEU B 1 41 ? -15.266 -23.578 -0.097 1 92.56 41 LEU B N 1
ATOM 2826 C CA . LEU B 1 41 ? -14.672 -24.891 0.092 1 92.56 41 LEU B CA 1
ATOM 2827 C C . LEU B 1 41 ? -15.258 -25.906 -0.893 1 92.56 41 LEU B C 1
ATOM 2829 O O . LEU B 1 41 ? -14.523 -26.703 -1.473 1 92.56 41 LEU B O 1
ATOM 2833 N N . ARG B 1 42 ? -16.547 -25.828 -1.026 1 90.06 42 ARG B N 1
ATOM 2834 C CA . ARG B 1 42 ? -17.203 -26.688 -1.998 1 90.06 42 ARG B CA 1
ATOM 2835 C C . ARG B 1 42 ? -16.688 -26.422 -3.408 1 90.06 42 ARG B C 1
ATOM 2837 O O . ARG B 1 42 ? -16.406 -27.359 -4.16 1 90.06 42 ARG B O 1
ATOM 2844 N N . GLU B 1 43 ? -16.578 -25.172 -3.699 1 89.31 43 GLU B N 1
ATOM 2845 C CA . GLU B 1 43 ? -16.078 -24.797 -5.016 1 89.31 43 GLU B CA 1
ATOM 2846 C C . GLU B 1 43 ? -14.664 -25.328 -5.23 1 89.31 43 GLU B C 1
ATOM 2848 O O . GLU B 1 43 ? -14.352 -25.875 -6.293 1 89.31 43 GLU B O 1
ATOM 2853 N N . LEU B 1 44 ? -13.906 -25.234 -4.293 1 89.12 44 LEU B N 1
ATOM 2854 C CA . LEU B 1 44 ? -12.531 -25.703 -4.387 1 89.12 44 LEU B CA 1
ATOM 2855 C C . LEU B 1 44 ? -12.477 -27.219 -4.586 1 89.12 44 LEU B C 1
ATOM 2857 O O . LEU B 1 44 ? -11.75 -27.703 -5.457 1 89.12 44 LEU B O 1
ATOM 2861 N N . MET B 1 45 ? -13.234 -27.953 -3.871 1 91.56 45 MET B N 1
ATOM 2862 C CA . MET B 1 45 ? -13.242 -29.406 -3.945 1 91.56 45 MET B CA 1
ATOM 2863 C C . MET B 1 45 ? -13.711 -29.891 -5.316 1 91.56 45 MET B C 1
ATOM 2865 O O . MET B 1 45 ? -13.078 -30.734 -5.938 1 91.56 45 MET B O 1
ATOM 2869 N N . VAL B 1 46 ? -14.766 -29.297 -5.758 1 87.56 46 VAL B N 1
ATOM 2870 C CA . VAL B 1 46 ? -15.32 -29.688 -7.051 1 87.56 46 VAL B CA 1
ATOM 2871 C C . VAL B 1 46 ? -14.359 -29.297 -8.172 1 87.56 46 VAL B C 1
ATOM 2873 O O . VAL B 1 46 ? -14.211 -30.016 -9.156 1 87.56 46 VAL B O 1
ATOM 2876 N N . SER B 1 47 ? -13.727 -28.141 -8.047 1 84.5 47 SER B N 1
ATOM 2877 C CA . SER B 1 47 ? -12.766 -27.672 -9.039 1 84.5 47 SER B CA 1
ATOM 2878 C C . SER B 1 47 ? -11.586 -28.641 -9.156 1 84.5 47 SER B C 1
ATOM 2880 O O . SER B 1 47 ? -11.164 -28.984 -10.258 1 84.5 47 SER B O 1
ATOM 2882 N N . VAL B 1 48 ? -11.07 -29.109 -8.078 1 83.69 48 VAL B N 1
ATOM 2883 C CA . VAL B 1 48 ? -9.93 -30.016 -8.055 1 83.69 48 VAL B CA 1
ATOM 2884 C C . VAL B 1 48 ? -10.336 -31.375 -8.609 1 83.69 48 VAL B C 1
ATOM 2886 O O . VAL B 1 48 ? -9.602 -31.984 -9.391 1 83.69 48 VAL B O 1
ATOM 2889 N N . ASP B 1 49 ? -11.516 -31.844 -8.258 1 85.5 49 ASP B N 1
ATOM 2890 C CA . ASP B 1 49 ? -12 -33.156 -8.68 1 85.5 49 ASP B CA 1
ATOM 2891 C C . ASP B 1 49 ? -12.273 -33.188 -10.18 1 85.5 49 ASP B C 1
ATOM 2893 O O . ASP B 1 49 ? -12.031 -34.188 -10.836 1 85.5 49 ASP B O 1
ATOM 2897 N N . THR B 1 50 ? -12.734 -32.094 -10.719 1 81.19 50 THR B N 1
ATOM 2898 C CA . THR B 1 50 ? -13.172 -32.062 -12.109 1 81.19 50 THR B CA 1
ATOM 2899 C C . THR B 1 50 ? -12.102 -31.422 -13 1 81.19 50 THR B C 1
ATOM 2901 O O . THR B 1 50 ? -12.18 -31.5 -14.227 1 81.19 50 THR B O 1
ATOM 2904 N N . ASN B 1 51 ? -11.133 -30.703 -12.359 1 79.12 51 ASN B N 1
ATOM 2905 C CA . ASN B 1 51 ? -10.086 -29.984 -13.07 1 79.12 51 ASN B CA 1
ATOM 2906 C C . ASN B 1 51 ? -10.648 -28.859 -13.914 1 79.12 51 ASN B C 1
ATOM 2908 O O . ASN B 1 51 ? -10.18 -28.594 -15.023 1 79.12 51 ASN B O 1
ATOM 2912 N N . SER B 1 52 ? -11.766 -28.359 -13.445 1 76.31 52 SER B N 1
ATOM 2913 C CA . SER B 1 52 ? -12.367 -27.219 -14.133 1 76.31 52 SER B CA 1
ATOM 2914 C C . SER B 1 52 ? -11.656 -25.922 -13.773 1 76.31 52 SER B C 1
ATOM 2916 O O . SER B 1 52 ? -11.594 -25.547 -12.602 1 76.31 52 SER B O 1
ATOM 2918 N N . LEU B 1 53 ? -11.188 -25.25 -14.68 1 75 53 LEU B N 1
ATOM 2919 C CA . LEU B 1 53 ? -10.516 -23.969 -14.469 1 75 53 LEU B CA 1
ATOM 2920 C C . LEU B 1 53 ? -11.523 -22.875 -14.125 1 75 53 LEU B C 1
ATOM 2922 O O . LEU B 1 53 ? -11.211 -21.969 -13.352 1 75 53 LEU B O 1
ATOM 2926 N N . GLY B 1 54 ? -12.648 -22.938 -14.758 1 76.56 54 GLY B N 1
ATOM 2927 C CA . GLY B 1 54 ? -13.688 -21.969 -14.461 1 76.56 54 GLY B CA 1
ATOM 2928 C C . GLY B 1 54 ? -14.102 -21.953 -13.008 1 76.56 54 GLY B C 1
ATOM 2929 O O . GLY B 1 54 ? -14.242 -20.891 -12.406 1 76.56 54 GLY B O 1
ATOM 2930 N N . LEU B 1 55 ? -14.172 -23.109 -12.508 1 78.5 55 LEU B N 1
ATOM 2931 C CA . LEU B 1 55 ? -14.539 -23.219 -11.102 1 78.5 55 LEU B CA 1
ATOM 2932 C C . LEU B 1 55 ? -13.391 -22.75 -10.203 1 78.5 55 LEU B C 1
ATOM 2934 O O . LEU B 1 55 ? -13.625 -22.203 -9.125 1 78.5 55 LEU B O 1
ATOM 2938 N N . 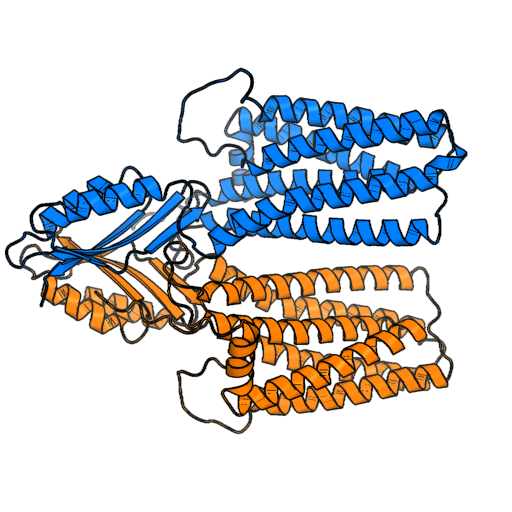LEU B 1 56 ? -12.266 -22.969 -10.602 1 79.12 56 LEU B N 1
ATOM 2939 C CA . LEU B 1 56 ? -11.117 -22.484 -9.844 1 79.12 56 LEU B CA 1
ATOM 2940 C C . LEU B 1 56 ? -11.109 -20.969 -9.781 1 79.12 56 LEU B C 1
ATOM 2942 O O . LEU B 1 56 ? -10.875 -20.375 -8.719 1 79.12 56 LEU B O 1
ATOM 2946 N N . VAL B 1 57 ? -11.297 -20.359 -10.883 1 77 57 VAL B N 1
ATOM 2947 C CA . VAL B 1 57 ? -11.344 -18.891 -10.945 1 77 57 VAL B CA 1
ATOM 2948 C C . VAL B 1 57 ? -12.445 -18.375 -10.031 1 77 57 VAL B C 1
ATOM 2950 O O . VAL B 1 57 ? -12.242 -17.391 -9.305 1 77 57 VAL B O 1
ATOM 2953 N N . SER B 1 58 ? -13.531 -19.016 -10.039 1 78.12 58 SER B N 1
ATOM 2954 C CA . SER B 1 58 ? -14.641 -18.656 -9.164 1 78.12 58 SER B CA 1
ATOM 2955 C C . SER B 1 58 ? -14.25 -18.766 -7.695 1 78.12 58 SER B C 1
ATOM 2957 O O . SER B 1 58 ? -14.602 -17.906 -6.883 1 78.12 58 SER B O 1
ATOM 2959 N N . THR B 1 59 ? -13.625 -19.844 -7.438 1 81.62 59 THR B N 1
ATOM 2960 C CA . THR B 1 59 ? -13.172 -20.062 -6.07 1 81.62 59 THR B CA 1
ATOM 2961 C C . THR B 1 59 ? -12.273 -18.922 -5.609 1 81.62 59 THR B C 1
ATOM 2963 O O . THR B 1 59 ? -12.398 -18.438 -4.477 1 81.62 59 THR B O 1
ATOM 2966 N N . VAL B 1 60 ? -11.375 -18.516 -6.418 1 76.94 60 VAL B N 1
ATOM 2967 C CA . VAL B 1 60 ? -10.445 -17.438 -6.09 1 76.94 60 VAL B CA 1
ATOM 2968 C C . VAL B 1 60 ? -11.219 -16.141 -5.855 1 76.94 60 VAL B C 1
ATOM 2970 O O . VAL B 1 60 ? -10.969 -15.43 -4.883 1 76.94 60 VAL B O 1
ATOM 2973 N N . HIS B 1 61 ? -12.117 -15.891 -6.637 1 75.81 61 HIS B N 1
ATOM 2974 C CA . HIS B 1 61 ? -12.93 -14.688 -6.477 1 75.81 61 HIS B CA 1
ATOM 2975 C C . HIS B 1 61 ? -13.703 -14.719 -5.168 1 75.81 61 HIS B C 1
ATOM 2977 O O . HIS B 1 61 ? -13.797 -13.711 -4.465 1 75.81 61 HIS B O 1
ATOM 2983 N N . THR B 1 62 ? -14.32 -15.883 -4.992 1 81.31 62 THR B N 1
ATOM 2984 C CA . THR B 1 62 ? -15.055 -16.047 -3.74 1 81.31 62 THR B CA 1
ATOM 2985 C C . THR B 1 62 ? -14.125 -15.852 -2.543 1 81.31 62 THR B C 1
ATOM 2987 O O . THR B 1 62 ? -14.523 -15.273 -1.529 1 81.31 62 THR B O 1
ATOM 2990 N N . ALA B 1 63 ? -12.977 -16.328 -2.635 1 82.12 63 ALA B N 1
ATOM 2991 C CA . ALA B 1 63 ? -11.992 -16.156 -1.564 1 82.12 63 ALA B CA 1
ATOM 2992 C C . ALA B 1 63 ? -11.695 -14.68 -1.321 1 82.12 63 ALA B C 1
ATOM 2994 O O . ALA B 1 63 ? -11.555 -14.25 -0.175 1 82.12 63 ALA B O 1
ATOM 2995 N N . PHE B 1 64 ? -11.672 -13.945 -2.361 1 76.25 64 PHE B N 1
ATOM 2996 C CA . PHE B 1 64 ? -11.359 -12.523 -2.227 1 76.25 64 PHE B CA 1
ATOM 2997 C C . PHE B 1 64 ? -12.539 -11.773 -1.62 1 76.25 64 PHE B C 1
ATOM 2999 O O . PHE B 1 64 ? -12.352 -10.781 -0.909 1 76.25 64 PHE B O 1
ATOM 3006 N N . CYS B 1 65 ? -13.703 -12.219 -1.907 1 76.56 65 CYS B N 1
ATOM 3007 C CA . CYS B 1 65 ? -14.867 -11.664 -1.22 1 76.56 65 CYS B CA 1
ATOM 3008 C C . CYS B 1 65 ? -14.773 -11.898 0.283 1 76.56 65 CYS B C 1
ATOM 3010 O O . CYS B 1 65 ? -15.07 -11 1.075 1 76.56 65 CYS B O 1
ATOM 3012 N N . LEU B 1 66 ? -14.391 -13.086 0.556 1 84 66 LEU B N 1
ATOM 3013 C CA . LEU B 1 66 ? -14.211 -13.414 1.965 1 84 66 LEU B CA 1
ATOM 3014 C C . LEU B 1 66 ? -13.148 -12.523 2.598 1 84 66 LEU B C 1
ATOM 3016 O O . LEU B 1 66 ? -13.344 -12 3.699 1 84 66 LEU B O 1
ATOM 3020 N N . PHE B 1 67 ? -12.141 -12.25 1.859 1 80.19 67 PHE B N 1
ATOM 3021 C CA . PHE B 1 67 ? -11.055 -11.414 2.361 1 80.19 67 PHE B CA 1
ATOM 3022 C C . PHE B 1 67 ? -11.516 -9.977 2.543 1 80.19 67 PHE B C 1
ATOM 3024 O O . PHE B 1 67 ? -11.117 -9.305 3.496 1 80.19 67 PHE B O 1
ATOM 3031 N N . SER B 1 68 ? -12.297 -9.609 1.634 1 76.25 68 SER B N 1
ATOM 3032 C CA . SER B 1 68 ? -12.805 -8.25 1.727 1 76.25 68 SER B CA 1
ATOM 3033 C C . SER B 1 68 ? -13.625 -8.055 2.998 1 76.25 68 SER B C 1
ATOM 3035 O O . SER B 1 68 ? -13.562 -6.992 3.625 1 76.25 68 SER B O 1
ATOM 3037 N N . ILE B 1 69 ? -14.383 -9.055 3.369 1 78.94 69 ILE B N 1
ATOM 3038 C CA . ILE B 1 69 ? -15.188 -8.969 4.582 1 78.94 69 ILE B CA 1
ATOM 3039 C C . ILE B 1 69 ? -14.273 -8.953 5.809 1 78.94 69 ILE B C 1
ATOM 3041 O O . ILE B 1 69 ? -14.516 -8.203 6.754 1 78.94 69 ILE B O 1
ATOM 3045 N N . ILE B 1 70 ? -13.273 -9.711 5.758 1 82.38 70 ILE B N 1
ATOM 3046 C CA . ILE B 1 70 ? -12.305 -9.742 6.848 1 82.38 70 ILE B CA 1
ATOM 3047 C C . ILE B 1 70 ? -11.672 -8.359 7.012 1 82.38 70 ILE B C 1
ATOM 3049 O O . ILE B 1 70 ? -11.547 -7.855 8.133 1 82.38 70 ILE B O 1
ATOM 3053 N N . ILE B 1 71 ? -11.312 -7.781 5.887 1 76.25 71 ILE B N 1
ATOM 3054 C CA . ILE B 1 71 ? -10.695 -6.461 5.895 1 76.25 71 ILE B CA 1
ATOM 3055 C C . ILE B 1 71 ? -11.672 -5.438 6.473 1 76.25 71 ILE B C 1
ATOM 3057 O O . ILE B 1 71 ? -11.281 -4.57 7.254 1 76.25 71 ILE B O 1
ATOM 3061 N N . TYR B 1 72 ? -12.891 -5.57 6.07 1 73.25 72 TYR B N 1
ATOM 3062 C CA . TYR B 1 72 ? -13.922 -4.66 6.555 1 73.25 72 TYR B CA 1
ATOM 3063 C C . TYR B 1 72 ? -14.031 -4.707 8.07 1 73.25 72 TYR B C 1
ATOM 3065 O O . TYR B 1 72 ? -14.023 -3.668 8.734 1 73.25 72 TYR B O 1
ATOM 3073 N N . TYR B 1 73 ? -14.008 -5.828 8.602 1 80 73 TYR B N 1
ATOM 3074 C CA . TYR B 1 73 ? -14.18 -5.961 10.047 1 80 73 TYR B CA 1
ATOM 3075 C C . TYR B 1 73 ? -12.891 -5.637 10.781 1 80 73 TYR B C 1
ATOM 3077 O O . TYR B 1 73 ? -12.914 -5.148 11.914 1 80 73 TYR B O 1
ATOM 3085 N N . ALA B 1 74 ? -11.82 -5.914 10.148 1 77.06 74 ALA B N 1
ATOM 3086 C CA . ALA B 1 74 ? -10.555 -5.465 10.719 1 77.06 74 ALA B CA 1
ATOM 3087 C C . ALA B 1 74 ? -10.508 -3.945 10.836 1 77.06 74 ALA B C 1
ATOM 3089 O O . ALA B 1 74 ? -10.078 -3.402 11.852 1 77.06 74 ALA B O 1
ATOM 3090 N N . GLY B 1 75 ? -10.961 -3.352 9.797 1 72.38 75 GLY B N 1
ATOM 3091 C CA . GLY B 1 75 ? -11.047 -1.899 9.82 1 72.38 75 GLY B CA 1
ATOM 3092 C C . GLY B 1 75 ? -11.969 -1.381 10.914 1 72.38 75 GLY B C 1
ATOM 3093 O O . GLY B 1 75 ? -11.625 -0.434 11.625 1 72.38 75 GLY B O 1
ATOM 3094 N N . LYS B 1 76 ? -13.047 -2.049 10.992 1 74.06 76 LYS B N 1
ATOM 3095 C CA . LYS B 1 76 ? -14.016 -1.659 12.008 1 74.06 76 LYS B CA 1
ATOM 3096 C C . LYS B 1 76 ? -13.438 -1.835 13.414 1 74.06 76 LYS B C 1
ATOM 3098 O O . LYS B 1 76 ? -13.688 -1.018 14.297 1 74.06 76 LYS B O 1
ATOM 3103 N N . MET B 1 77 ? -12.727 -2.857 13.594 1 77 77 MET B N 1
ATOM 3104 C CA . MET B 1 77 ? -12.125 -3.146 14.891 1 77 77 MET B CA 1
ATOM 3105 C C . MET B 1 77 ? -11.07 -2.107 15.242 1 77 77 MET B C 1
ATOM 3107 O O . MET B 1 77 ? -10.961 -1.688 16.406 1 77 77 MET B O 1
ATOM 3111 N N . TYR B 1 78 ? -10.398 -1.655 14.234 1 73.31 78 TYR B N 1
ATOM 3112 C CA . TYR B 1 78 ? -9.266 -0.77 14.5 1 73.31 78 TYR B CA 1
ATOM 3113 C C . TYR B 1 78 ? -9.672 0.692 14.352 1 73.31 78 TYR B C 1
ATOM 3115 O O . TYR B 1 78 ? -8.961 1.591 14.797 1 73.31 78 TYR B O 1
ATOM 3123 N N . ALA B 1 79 ? -10.781 0.902 13.703 1 65 79 ALA B N 1
ATOM 3124 C CA . ALA B 1 79 ? -11.234 2.271 13.492 1 65 79 ALA B CA 1
ATOM 3125 C C . ALA B 1 79 ? -11.438 2.998 14.812 1 65 79 ALA B C 1
ATOM 3127 O O . ALA B 1 79 ? -11.266 4.219 14.898 1 65 79 ALA B O 1
ATOM 3128 N N . HIS B 1 80 ? -11.664 2.281 15.781 1 64.19 80 HIS B N 1
ATOM 3129 C CA . HIS B 1 80 ? -11.992 2.955 17.031 1 64.19 80 HIS B CA 1
ATOM 3130 C C . HIS B 1 80 ? -10.82 2.914 18.016 1 64.19 80 HIS B C 1
ATOM 3132 O O . HIS B 1 80 ? -10.93 3.418 19.125 1 64.19 80 HIS B O 1
ATOM 3138 N N . ARG B 1 81 ? -9.859 2.354 17.531 1 68.12 81 ARG B N 1
ATOM 3139 C CA . ARG B 1 81 ? -8.703 2.322 18.422 1 68.12 81 ARG B CA 1
ATOM 3140 C C . ARG B 1 81 ? -8.055 3.699 18.516 1 68.12 81 ARG B C 1
ATOM 3142 O O . ARG B 1 81 ? -7.961 4.422 17.531 1 68.12 81 ARG B O 1
ATOM 3149 N N . SER B 1 82 ? -7.832 4.031 19.719 1 67.5 82 SER B N 1
ATOM 3150 C CA . SER B 1 82 ? -7.27 5.344 20.016 1 67.5 82 SER B CA 1
ATOM 3151 C C . SER B 1 82 ? -5.895 5.508 19.375 1 67.5 82 SER B C 1
ATOM 3153 O O . SER B 1 82 ? -5.203 4.523 19.109 1 67.5 82 SER B O 1
ATOM 3155 N N . SER B 1 83 ? -5.688 6.754 19.094 1 73.62 83 SER B N 1
ATOM 3156 C CA . SER B 1 83 ? -4.379 7.121 18.562 1 73.62 83 SER B CA 1
ATOM 3157 C C . SER B 1 83 ? -3.266 6.773 19.547 1 73.62 83 SER B C 1
ATOM 3159 O O . SER B 1 83 ? -3.498 6.695 20.75 1 73.62 83 SER B O 1
ATOM 3161 N N . THR B 1 84 ? -2.221 6.258 19.031 1 71.5 84 THR B N 1
ATOM 3162 C CA . THR B 1 84 ? -1.019 5.992 19.812 1 71.5 84 THR B CA 1
ATOM 3163 C C . THR B 1 84 ? 0.111 6.934 19.406 1 71.5 84 THR B C 1
ATOM 3165 O O . THR B 1 84 ? -0.067 7.785 18.531 1 71.5 84 THR B O 1
ATOM 3168 N N . GLU B 1 85 ? 1.142 6.836 20.141 1 71.81 85 GLU B N 1
ATOM 3169 C CA . GLU B 1 85 ? 2.311 7.652 19.812 1 71.81 85 GLU B CA 1
ATOM 3170 C C . GLU B 1 85 ? 2.826 7.359 18.422 1 71.81 85 GLU B C 1
ATOM 3172 O O . GLU B 1 85 ? 3.305 8.258 17.719 1 71.81 85 GLU B O 1
ATOM 3177 N N . SER B 1 86 ? 2.596 6.184 18.016 1 73.38 86 SER B N 1
ATOM 3178 C CA . SER B 1 86 ? 3.111 5.777 16.703 1 73.38 86 SER B CA 1
ATOM 3179 C C . SER B 1 86 ? 2.086 6.02 15.609 1 73.38 86 SER B C 1
ATOM 3181 O O . SER B 1 86 ? 2.449 6.273 14.461 1 73.38 86 SER B O 1
ATOM 3183 N N . MET B 1 87 ? 0.848 5.938 16.062 1 76.5 87 MET B N 1
ATOM 3184 C CA . MET B 1 87 ? -0.254 6.16 15.125 1 76.5 87 MET B CA 1
ATOM 3185 C C . MET B 1 87 ? -1.101 7.352 15.555 1 76.5 87 MET B C 1
ATOM 3187 O O . MET B 1 87 ? -2.143 7.184 16.188 1 76.5 87 MET B O 1
ATOM 3191 N N . THR B 1 88 ? -0.678 8.453 15.109 1 78 88 THR B N 1
ATOM 3192 C CA . THR B 1 88 ? -1.255 9.68 15.648 1 78 88 THR B CA 1
ATOM 3193 C C . THR B 1 88 ? -2.639 9.93 15.047 1 78 88 THR B C 1
ATOM 3195 O O . THR B 1 88 ? -3.479 10.586 15.672 1 78 88 THR B O 1
ATOM 3198 N N . TYR B 1 89 ? -2.854 9.43 13.82 1 78.88 89 TYR B N 1
ATOM 3199 C CA . TYR B 1 89 ? -4.176 9.547 13.219 1 78.88 89 TYR B CA 1
ATOM 3200 C C . TYR B 1 89 ? -5.023 8.312 13.516 1 78.88 89 TYR B C 1
ATOM 3202 O O . TYR B 1 89 ? -6.125 8.172 12.977 1 78.88 89 TYR B O 1
ATOM 3210 N N . GLY B 1 90 ? -4.449 7.477 14.359 1 77.31 90 GLY B N 1
ATOM 3211 C CA . GLY B 1 90 ? -5.141 6.23 14.641 1 77.31 90 GLY B CA 1
ATOM 3212 C C . GLY B 1 90 ? -4.871 5.152 13.602 1 77.31 90 GLY B C 1
ATOM 3213 O O . GLY B 1 90 ? -3.896 5.238 12.852 1 77.31 90 GLY B O 1
ATOM 3214 N N . PHE B 1 91 ? -5.762 4.102 13.57 1 79.56 91 PHE B N 1
ATOM 3215 C CA . PHE B 1 91 ? -5.508 2.924 12.75 1 79.56 91 PHE B CA 1
ATOM 3216 C C . PHE B 1 91 ? -6.438 2.896 11.539 1 79.56 91 PHE B C 1
ATOM 3218 O O . PHE B 1 91 ? -6.645 1.844 10.938 1 79.56 91 PHE B O 1
ATOM 3225 N N . GLN B 1 92 ? -6.836 3.988 11.164 1 81.94 92 GLN B N 1
ATOM 3226 C CA . GLN B 1 92 ? -7.848 4.074 10.117 1 81.94 92 GLN B CA 1
ATOM 3227 C C . GLN B 1 92 ? -7.262 3.713 8.758 1 81.94 92 GLN B C 1
ATOM 3229 O O . GLN B 1 92 ? -7.965 3.188 7.891 1 81.94 92 GLN B O 1
ATOM 3234 N N . ARG B 1 93 ? -6.008 3.928 8.633 1 88.25 93 ARG B N 1
ATOM 3235 C CA . ARG B 1 93 ? -5.398 3.74 7.32 1 88.25 93 ARG B CA 1
ATOM 3236 C C . ARG B 1 93 ? -5.102 2.266 7.059 1 88.25 93 ARG B C 1
ATOM 3238 O O . ARG B 1 93 ? -4.715 1.892 5.949 1 88.25 93 ARG B O 1
ATOM 3245 N N . VAL B 1 94 ? -5.387 1.46 8.008 1 84.19 94 VAL B N 1
ATOM 3246 C CA . VAL B 1 94 ? -5.223 0.021 7.828 1 84.19 94 VAL B CA 1
ATOM 3247 C C . VAL B 1 94 ? -6.219 -0.487 6.789 1 84.19 94 VAL B C 1
ATOM 3249 O O . VAL B 1 94 ? -5.902 -1.379 6 1 84.19 94 VAL B O 1
ATOM 3252 N N . GLU B 1 95 ? -7.336 0.152 6.773 1 83.69 95 GLU B N 1
ATOM 3253 C CA . GLU B 1 95 ? -8.391 -0.268 5.859 1 83.69 95 GLU B CA 1
ATOM 3254 C C . GLU B 1 95 ? -7.965 -0.086 4.402 1 83.69 95 GLU B C 1
ATOM 3256 O O . GLU B 1 95 ? -8 -1.034 3.617 1 83.69 95 GLU B O 1
ATOM 3261 N N . PRO B 1 96 ? -7.512 1.088 4.016 1 87.06 96 PRO B N 1
ATOM 3262 C CA . PRO B 1 96 ? -7.082 1.229 2.623 1 87.06 96 PRO B CA 1
ATOM 3263 C C . PRO B 1 96 ? -5.852 0.384 2.295 1 87.06 96 PRO B C 1
ATOM 3265 O O . PRO B 1 96 ? -5.699 -0.078 1.161 1 87.06 96 PRO B O 1
ATOM 3268 N N . LEU B 1 97 ? -5.035 0.14 3.215 1 89.56 97 LEU B N 1
ATOM 3269 C CA . LEU B 1 97 ? -3.877 -0.713 2.971 1 89.56 97 LEU B CA 1
ATOM 3270 C C . LEU B 1 97 ? -4.309 -2.145 2.67 1 89.56 97 LEU B C 1
ATOM 3272 O O . LEU B 1 97 ? -3.855 -2.74 1.689 1 89.56 97 LEU B O 1
ATOM 3276 N N . LEU B 1 98 ? -5.184 -2.652 3.467 1 85 98 LEU B N 1
ATOM 3277 C CA . LEU B 1 98 ? -5.691 -4.004 3.256 1 85 98 LEU B CA 1
ATOM 3278 C C . LEU B 1 98 ? -6.496 -4.086 1.965 1 85 98 LEU B C 1
ATOM 3280 O O . LEU B 1 98 ? -6.457 -5.102 1.265 1 85 98 LEU B O 1
ATOM 3284 N N . GLY B 1 99 ? -7.234 -3.025 1.733 1 84.56 99 GLY B N 1
ATOM 3285 C CA . GLY B 1 99 ? -7.945 -2.959 0.468 1 84.56 99 GLY B CA 1
ATOM 3286 C C . GLY B 1 99 ? -7.027 -2.996 -0.738 1 84.56 99 GLY B C 1
ATOM 3287 O O . GLY B 1 99 ? -7.328 -3.654 -1.735 1 84.56 99 GLY B O 1
ATOM 3288 N N . PHE B 1 100 ? -5.965 -2.311 -0.619 1 89.56 100 PHE B N 1
ATOM 3289 C CA . PHE B 1 100 ? -4.969 -2.297 -1.685 1 89.56 100 PHE B CA 1
ATOM 3290 C C . PHE B 1 100 ? -4.375 -3.684 -1.889 1 89.56 100 PHE B C 1
ATOM 3292 O O . PHE B 1 100 ? -4.23 -4.141 -3.023 1 89.56 100 PHE B O 1
ATOM 3299 N N . ILE B 1 101 ? -4.035 -4.355 -0.833 1 87.81 101 ILE B N 1
ATOM 3300 C CA . ILE B 1 101 ? -3.488 -5.707 -0.888 1 87.81 101 ILE B CA 1
ATOM 3301 C C . ILE B 1 101 ? -4.492 -6.645 -1.553 1 87.81 101 ILE B C 1
ATOM 3303 O O . ILE B 1 101 ? -4.129 -7.441 -2.418 1 87.81 101 ILE B O 1
ATOM 3307 N N . ASN B 1 102 ? -5.688 -6.512 -1.158 1 82.31 102 ASN B N 1
ATOM 3308 C CA . ASN B 1 102 ? -6.746 -7.324 -1.742 1 82.31 102 ASN B CA 1
ATOM 3309 C C . ASN B 1 102 ? -6.848 -7.117 -3.25 1 82.31 102 ASN B C 1
ATOM 3311 O O . ASN B 1 102 ? -6.926 -8.086 -4.012 1 82.31 102 ASN B O 1
ATOM 3315 N N . GLY B 1 103 ? -6.91 -5.852 -3.607 1 83.69 103 GLY B N 1
ATOM 3316 C CA . GLY B 1 103 ? -6.934 -5.555 -5.031 1 83.69 103 GLY B CA 1
ATOM 3317 C C . GLY B 1 103 ? -5.73 -6.102 -5.773 1 83.69 103 GLY B C 1
ATOM 3318 O O . GLY B 1 103 ? -5.867 -6.633 -6.879 1 83.69 103 GLY B O 1
ATOM 3319 N N . PHE B 1 104 ? -4.707 -6.027 -5.172 1 86.44 104 PHE B N 1
ATOM 3320 C CA . PHE B 1 104 ? -3.463 -6.5 -5.766 1 86.44 104 PHE B CA 1
ATOM 3321 C C . PHE B 1 104 ? -3.496 -8.016 -5.957 1 86.44 104 PHE B C 1
ATOM 3323 O O . PHE B 1 104 ? -3.096 -8.523 -7.008 1 86.44 104 PHE B O 1
ATOM 3330 N N . PHE B 1 105 ? -3.963 -8.695 -5.012 1 82.88 105 PHE B N 1
ATOM 3331 C CA . PHE B 1 105 ? -4.102 -10.148 -5.094 1 82.88 105 PHE B CA 1
ATOM 3332 C C . PHE B 1 105 ? -5.047 -10.531 -6.23 1 82.88 105 PHE B C 1
ATOM 3334 O O . PHE B 1 105 ? -4.797 -11.508 -6.945 1 82.88 105 PHE B O 1
ATOM 3341 N N . LEU B 1 106 ? -6.02 -9.773 -6.285 1 81.31 106 LEU B N 1
ATOM 3342 C CA . LEU B 1 106 ? -6.992 -10.047 -7.336 1 81.31 106 LEU B CA 1
ATOM 3343 C C . LEU B 1 106 ? -6.34 -9.953 -8.711 1 81.31 106 LEU B C 1
ATOM 3345 O O . LEU B 1 106 ? -6.547 -10.82 -9.562 1 81.31 106 LEU B O 1
ATOM 3349 N N . VAL B 1 107 ? -5.598 -8.969 -8.883 1 85.06 107 VAL B N 1
ATOM 3350 C CA . VAL B 1 107 ? -4.93 -8.773 -10.164 1 85.06 107 VAL B CA 1
ATOM 3351 C C . VAL B 1 107 ? -3.92 -9.891 -10.406 1 85.06 107 VAL B C 1
ATOM 3353 O O . VAL B 1 107 ? -3.873 -10.477 -11.492 1 85.06 107 VAL B O 1
ATOM 3356 N N . LEU B 1 108 ? -3.182 -10.234 -9.43 1 83.38 108 LEU B N 1
ATOM 3357 C CA . LEU B 1 108 ? -2.139 -11.242 -9.562 1 83.38 108 LEU B CA 1
ATOM 3358 C C . LEU B 1 108 ? -2.742 -12.617 -9.852 1 83.38 108 LEU B C 1
ATOM 3360 O O . LEU B 1 108 ? -2.285 -13.32 -10.75 1 83.38 108 LEU B O 1
ATOM 3364 N N . PHE B 1 109 ? -3.727 -12.938 -9.117 1 80.19 109 PHE B N 1
ATOM 3365 C CA . PHE B 1 109 ? -4.348 -14.242 -9.305 1 80.19 109 PHE B CA 1
ATOM 3366 C C . PHE B 1 109 ? -5.02 -14.328 -10.672 1 80.19 109 PHE B C 1
ATOM 3368 O O . PHE B 1 109 ? -5.023 -15.391 -11.305 1 80.19 109 PHE B O 1
ATOM 3375 N N . SER B 1 110 ? -5.598 -13.242 -10.984 1 82.25 110 SER B N 1
ATOM 3376 C CA . SER B 1 110 ? -6.223 -13.219 -12.297 1 82.25 110 SER B CA 1
ATOM 3377 C C . SER B 1 110 ? -5.184 -13.375 -13.406 1 82.25 110 SER B C 1
ATOM 3379 O O . SER B 1 110 ? -5.426 -14.062 -14.398 1 82.25 110 SER B O 1
ATOM 3381 N N . ALA B 1 111 ? -4.086 -12.773 -13.281 1 82.5 111 ALA B N 1
ATOM 3382 C CA . ALA B 1 111 ? -3.004 -12.93 -14.25 1 82.5 111 ALA B CA 1
ATOM 3383 C C . ALA B 1 111 ? -2.51 -14.375 -14.297 1 82.5 111 ALA B C 1
ATOM 3385 O O . ALA B 1 111 ? -2.26 -14.922 -15.367 1 82.5 111 ALA B O 1
ATOM 3386 N N . PHE B 1 112 ? -2.396 -14.977 -13.195 1 78.88 112 PHE B N 1
ATOM 3387 C CA . PHE B 1 112 ? -2.006 -16.375 -13.102 1 78.88 112 PHE B CA 1
ATOM 3388 C C . PHE B 1 112 ? -3.018 -17.266 -13.805 1 78.88 112 PHE B C 1
ATOM 3390 O O . PHE B 1 112 ? -2.641 -18.203 -14.516 1 78.88 112 PHE B O 1
ATOM 3397 N N . THR B 1 113 ? -4.223 -16.969 -13.547 1 78.69 113 THR B N 1
ATOM 3398 C CA . THR B 1 113 ? -5.281 -17.75 -14.18 1 78.69 113 THR B CA 1
ATOM 3399 C C . THR B 1 113 ? -5.23 -17.594 -15.695 1 78.69 113 THR B C 1
ATOM 3401 O O . THR B 1 113 ? -5.445 -18.562 -16.422 1 78.69 113 THR B O 1
ATOM 3404 N N . LEU B 1 114 ? -4.961 -16.438 -16.125 1 82.75 114 LEU B N 1
ATOM 3405 C CA . LEU B 1 114 ? -4.844 -16.188 -17.562 1 82.75 114 LEU B CA 1
ATOM 3406 C C . LEU B 1 114 ? -3.723 -17.031 -18.156 1 82.75 114 LEU B C 1
ATOM 3408 O O . LEU B 1 114 ? -3.885 -17.625 -19.234 1 82.75 114 LEU B O 1
ATOM 3412 N N . MET B 1 115 ? -2.643 -17.125 -17.484 1 80.19 115 MET B N 1
ATOM 3413 C CA . MET B 1 115 ? -1.52 -17.938 -17.938 1 80.19 115 MET B CA 1
ATOM 3414 C C . MET B 1 115 ? -1.9 -19.422 -18 1 80.19 115 MET B C 1
ATOM 3416 O O . MET B 1 115 ? -1.535 -20.125 -18.938 1 80.19 115 MET B O 1
ATOM 3420 N N . GLN B 1 116 ? -2.574 -19.859 -17.016 1 76.94 116 GLN B N 1
ATOM 3421 C CA . GLN B 1 116 ? -3.035 -21.25 -17 1 76.94 116 GLN B CA 1
ATOM 3422 C C . GLN B 1 116 ? -3.992 -21.516 -18.156 1 76.94 116 GLN B C 1
ATOM 3424 O O . GLN B 1 116 ? -3.959 -22.594 -18.75 1 76.94 116 GLN B O 1
ATOM 3429 N N . CYS B 1 117 ? -4.809 -20.594 -18.406 1 78.25 117 CYS B N 1
ATOM 3430 C CA . CYS B 1 117 ? -5.75 -20.734 -19.516 1 78.25 117 CYS B CA 1
ATOM 3431 C C . CYS B 1 117 ? -5.012 -20.875 -20.844 1 78.25 117 CYS B C 1
ATOM 3433 O O . CYS B 1 117 ? -5.363 -21.734 -21.656 1 78.25 117 CYS B O 1
ATOM 3435 N N . VAL B 1 118 ? -4.031 -20.078 -21.016 1 77.81 118 VAL B N 1
ATOM 3436 C CA . VAL B 1 118 ? -3.246 -20.125 -22.25 1 77.81 118 VAL B CA 1
ATOM 3437 C C . VAL B 1 118 ? -2.543 -21.484 -22.344 1 77.81 118 VAL B C 1
ATOM 3439 O O . VAL B 1 118 ? -2.518 -22.094 -23.422 1 77.81 118 VAL B O 1
ATOM 3442 N N . GLU B 1 119 ? -1.963 -21.953 -21.328 1 76.12 119 GLU B N 1
ATOM 3443 C CA . GLU B 1 119 ? -1.282 -23.25 -21.297 1 76.12 119 GLU B CA 1
ATOM 3444 C C . GLU B 1 119 ? -2.242 -24.375 -21.641 1 76.12 119 GLU B C 1
ATOM 3446 O O . GLU B 1 119 ? -1.881 -25.312 -22.375 1 76.12 119 GLU B O 1
ATOM 3451 N N . ARG B 1 120 ? -3.4 -24.328 -21.156 1 74.44 120 ARG B N 1
ATOM 3452 C CA . ARG B 1 120 ? -4.383 -25.391 -21.391 1 74.44 120 ARG B CA 1
ATOM 3453 C C . ARG B 1 120 ? -4.914 -25.344 -22.812 1 74.44 120 ARG B C 1
ATOM 3455 O O . ARG B 1 120 ? -5.406 -26.344 -23.328 1 74.44 120 ARG B O 1
ATOM 3462 N N . MET B 1 121 ? -4.922 -24.188 -23.312 1 74.12 121 MET B N 1
ATOM 3463 C CA . MET B 1 121 ? -5.328 -24.062 -24.703 1 74.12 121 MET B CA 1
ATOM 3464 C C . MET B 1 121 ? -4.301 -24.719 -25.625 1 74.12 121 MET B C 1
ATOM 3466 O O . MET B 1 121 ? -4.66 -25.266 -26.672 1 74.12 121 MET B O 1
ATOM 3470 N N . ILE B 1 122 ? -3.074 -24.656 -25.203 1 74.56 122 ILE B N 1
ATOM 3471 C CA . ILE B 1 122 ? -2.002 -25.266 -25.984 1 74.56 122 ILE B CA 1
ATOM 3472 C C . ILE B 1 122 ? -1.965 -26.766 -25.734 1 74.56 122 ILE B C 1
ATOM 3474 O O . ILE B 1 122 ? -1.857 -27.562 -26.672 1 74.56 122 ILE B O 1
ATOM 3478 N N . GLU B 1 123 ? -2.045 -27.094 -24.406 1 74.19 123 GLU B N 1
ATOM 3479 C CA . GLU B 1 123 ? -2.129 -28.5 -23.984 1 74.19 123 GLU B CA 1
ATOM 3480 C C . GLU B 1 123 ? -3.406 -28.766 -23.203 1 74.19 123 GLU B C 1
ATOM 3482 O O . GLU B 1 123 ? -3.422 -28.641 -21.969 1 74.19 123 GLU B O 1
ATOM 3487 N N . PRO B 1 124 ? -4.391 -29.094 -23.953 1 67.19 124 PRO B N 1
ATOM 3488 C CA . PRO B 1 124 ? -5.699 -29.234 -23.312 1 67.19 124 PRO B CA 1
ATOM 3489 C C . PRO B 1 124 ? -5.723 -30.328 -22.25 1 67.19 124 PRO B C 1
ATOM 3491 O O . PRO B 1 124 ? -5.125 -31.391 -22.453 1 67.19 124 PRO B O 1
ATOM 3494 N N . VAL B 1 125 ? -5.914 -29.906 -21.094 1 63.84 125 VAL B N 1
ATOM 3495 C CA . VAL B 1 125 ? -6.137 -30.859 -20 1 63.84 125 VAL B CA 1
ATOM 3496 C C . VAL B 1 125 ? -7.59 -31.328 -20.016 1 63.84 125 VAL B C 1
ATOM 3498 O O . VAL B 1 125 ? -8.5 -30.531 -20.281 1 63.84 125 VAL B O 1
ATOM 3501 N N . VAL B 1 126 ? -7.805 -32.562 -19.953 1 64.94 126 VAL B N 1
ATOM 3502 C CA . VAL B 1 126 ? -9.141 -33.156 -20.062 1 64.94 126 VAL B CA 1
ATOM 3503 C C . VAL B 1 126 ? -9.961 -32.812 -18.812 1 64.94 126 VAL B C 1
ATOM 3505 O O . VAL B 1 126 ? -9.492 -33 -17.688 1 64.94 126 VAL B O 1
ATOM 3508 N N . ILE B 1 127 ? -11 -32.062 -18.969 1 65.31 127 ILE B N 1
ATOM 3509 C CA . ILE B 1 127 ? -11.992 -31.844 -17.938 1 65.31 127 ILE B CA 1
ATOM 3510 C C . ILE B 1 127 ? -12.875 -33.094 -17.781 1 65.31 127 ILE B C 1
ATOM 3512 O O . ILE B 1 127 ? -13.188 -33.75 -18.766 1 65.31 127 ILE B O 1
ATOM 3516 N N . ALA B 1 128 ? -13.07 -33.469 -16.562 1 64.38 128 ALA B N 1
ATOM 3517 C CA . ALA B 1 128 ? -13.93 -34.656 -16.344 1 64.38 128 ALA B CA 1
ATOM 3518 C C . ALA B 1 128 ? -15.305 -34.438 -16.984 1 64.38 128 ALA B C 1
ATOM 3520 O O . ALA B 1 128 ? -16.016 -33.5 -16.625 1 64.38 128 ALA B O 1
ATOM 3521 N N . THR B 1 129 ? -15.508 -35.031 -17.938 1 63.75 129 THR B N 1
ATOM 3522 C CA . THR B 1 129 ? -16.734 -34.875 -18.703 1 63.75 129 THR B CA 1
ATOM 3523 C C . THR B 1 129 ? -17.766 -35.938 -18.312 1 63.75 129 THR B C 1
ATOM 3525 O O . THR B 1 129 ? -18.812 -36.062 -18.969 1 63.75 129 THR B O 1
ATOM 3528 N N . GLU B 1 130 ? -17.391 -36.594 -17.234 1 71.88 130 GLU B N 1
ATOM 3529 C CA . GLU B 1 130 ? -18.375 -37.531 -16.766 1 71.88 130 GLU B CA 1
ATOM 3530 C C . GLU B 1 130 ? -19.641 -36.844 -16.266 1 71.88 130 GLU B C 1
ATOM 3532 O O . GLU B 1 130 ? -19.562 -35.75 -15.719 1 71.88 130 GLU B O 1
ATOM 3537 N N . PRO B 1 131 ? -20.75 -37.438 -16.609 1 72.88 131 PRO B N 1
ATOM 3538 C CA . PRO B 1 131 ? -22.016 -36.812 -16.219 1 72.88 131 PRO B CA 1
ATOM 3539 C C . PRO B 1 131 ? -22.031 -36.406 -14.75 1 72.88 131 PRO B C 1
ATOM 3541 O O . PRO B 1 131 ? -22.562 -35.344 -14.414 1 72.88 131 PRO B O 1
ATOM 3544 N N . ASP B 1 132 ? -21.422 -37.188 -13.93 1 78.06 132 ASP B N 1
ATOM 3545 C CA . ASP B 1 132 ? -21.375 -36.875 -12.508 1 78.06 132 ASP B CA 1
ATOM 3546 C C . ASP B 1 132 ? -20.562 -35.594 -12.258 1 78.06 132 ASP B C 1
ATOM 3548 O O . ASP B 1 132 ? -20.938 -34.781 -11.422 1 78.06 132 ASP B O 1
ATOM 3552 N N . SER B 1 133 ? -19.516 -35.531 -12.953 1 77.25 133 SER B N 1
ATOM 3553 C CA . SER B 1 133 ? -18.656 -34.344 -12.82 1 77.25 133 SER B CA 1
ATOM 3554 C C . SER B 1 133 ? -19.359 -33.094 -13.32 1 77.25 133 SER B C 1
ATOM 3556 O O . SER B 1 133 ? -19.297 -32.031 -12.68 1 77.25 133 SER B O 1
ATOM 3558 N N . ILE B 1 134 ? -20.062 -33.219 -14.328 1 75.25 134 ILE B N 1
ATOM 3559 C CA . ILE B 1 134 ? -20.797 -32.094 -14.906 1 75.25 134 ILE B CA 1
ATOM 3560 C C . ILE B 1 134 ? -21.906 -31.641 -13.961 1 75.25 134 ILE B C 1
ATOM 3562 O O . ILE B 1 134 ? -22.094 -30.453 -13.742 1 75.25 134 ILE B O 1
ATOM 3566 N N . HIS B 1 135 ? -22.516 -32.625 -13.484 1 79.56 135 HIS B N 1
ATOM 3567 C CA . HIS B 1 135 ? -23.578 -32.312 -12.523 1 79.56 135 HIS B CA 1
ATOM 3568 C C . HIS B 1 135 ? -23.016 -31.578 -11.305 1 79.56 135 HIS B C 1
ATOM 3570 O O . HIS B 1 135 ? -23.656 -30.656 -10.789 1 79.56 135 HIS B O 1
ATOM 3576 N N . SER B 1 136 ? -21.906 -32.031 -10.875 1 83.81 136 SER B N 1
ATOM 3577 C CA . SER B 1 136 ? -21.281 -31.406 -9.711 1 83.81 136 SER B CA 1
ATOM 3578 C C . SER B 1 136 ? -20.922 -29.953 -10 1 83.81 136 SER B C 1
ATOM 3580 O O . SER B 1 136 ? -21.094 -29.078 -9.148 1 83.81 136 SER B O 1
ATOM 3582 N N . ILE B 1 137 ? -20.453 -29.703 -11.172 1 80.56 137 ILE B N 1
ATOM 3583 C CA . ILE B 1 137 ? -20.062 -28.359 -11.562 1 80.56 137 ILE B CA 1
ATOM 3584 C C . ILE B 1 137 ? -21.312 -27.469 -11.625 1 80.56 137 ILE B C 1
ATOM 3586 O O . ILE B 1 137 ? -21.328 -26.391 -11.031 1 80.56 137 ILE B O 1
ATOM 3590 N N . ILE B 1 138 ? -22.344 -27.969 -12.258 1 80 138 ILE B N 1
ATOM 3591 C CA . ILE B 1 138 ? -23.562 -27.188 -12.438 1 80 138 ILE B CA 1
ATOM 3592 C C . ILE B 1 138 ? -24.203 -26.922 -11.078 1 80 138 ILE B C 1
ATOM 3594 O O . ILE B 1 138 ? -24.656 -25.797 -10.797 1 80 138 ILE B O 1
ATOM 3598 N N . SER B 1 139 ? -24.266 -27.906 -10.289 1 84.94 139 SER B N 1
ATOM 3599 C CA . SER B 1 139 ? -24.828 -27.75 -8.961 1 84.94 139 SER B CA 1
ATOM 3600 C C . SER B 1 139 ? -24.094 -26.688 -8.156 1 84.94 139 SER B C 1
ATOM 3602 O O . SER B 1 139 ? -24.703 -25.859 -7.496 1 84.94 139 SER B O 1
ATOM 3604 N N . THR B 1 140 ? -22.812 -26.719 -8.188 1 86.12 140 THR B N 1
ATOM 3605 C CA . THR B 1 140 ? -21.984 -25.766 -7.449 1 86.12 140 THR B CA 1
ATOM 3606 C C . THR B 1 140 ? -22.219 -24.344 -7.949 1 86.12 140 THR B C 1
ATOM 3608 O O . THR B 1 140 ? -22.359 -23.406 -7.152 1 86.12 140 THR B O 1
ATOM 3611 N N . VAL B 1 141 ? -22.344 -24.203 -9.219 1 81.62 141 VAL B N 1
ATOM 3612 C CA . VAL B 1 141 ? -22.531 -22.875 -9.797 1 81.62 141 VAL B CA 1
ATOM 3613 C C . VAL B 1 141 ? -23.922 -22.344 -9.422 1 81.62 141 VAL B C 1
ATOM 3615 O O . VAL B 1 141 ? -24.078 -21.156 -9.164 1 81.62 141 VAL B O 1
ATOM 3618 N N . CYS B 1 142 ? -24.859 -23.219 -9.453 1 83.25 142 CYS B N 1
ATOM 3619 C CA . CYS B 1 142 ? -26.203 -22.828 -9.07 1 83.25 142 CYS B CA 1
ATOM 3620 C C . CYS B 1 142 ? -26.25 -22.359 -7.621 1 83.25 142 CYS B C 1
ATOM 3622 O O . CYS B 1 142 ? -26.891 -21.359 -7.309 1 83.25 142 CYS B O 1
ATOM 3624 N N . TRP B 1 143 ? -25.562 -23.094 -6.82 1 85.56 143 TRP B N 1
ATOM 3625 C CA . TRP B 1 143 ? -25.453 -22.672 -5.43 1 85.56 143 TRP B CA 1
ATOM 3626 C C . TRP B 1 143 ? -24.766 -21.312 -5.316 1 85.56 143 TRP B C 1
ATOM 3628 O O . TRP B 1 143 ? -25.188 -20.469 -4.523 1 85.56 143 TRP B O 1
ATOM 3638 N N . GLY B 1 144 ? -23.75 -21.094 -6.012 1 82.12 144 GLY B N 1
ATOM 3639 C CA . GLY B 1 144 ? -23.062 -19.812 -6.027 1 82.12 144 GLY B CA 1
ATOM 3640 C C . GLY B 1 144 ? -23.953 -18.672 -6.445 1 82.12 144 GLY B C 1
ATOM 3641 O O . GLY B 1 144 ? -23.922 -17.594 -5.84 1 82.12 144 GLY B O 1
ATOM 3642 N N . LEU B 1 145 ? -24.75 -18.938 -7.438 1 81.5 145 LEU B N 1
ATOM 3643 C CA . LEU B 1 145 ? -25.688 -17.922 -7.918 1 81.5 145 LEU B CA 1
ATOM 3644 C C . LEU B 1 145 ? -26.688 -17.562 -6.836 1 81.5 145 LEU B C 1
ATOM 3646 O O . LEU B 1 145 ? -27 -16.375 -6.652 1 81.5 145 LEU B O 1
ATOM 3650 N N . LEU B 1 146 ? -27.141 -18.547 -6.199 1 83.25 146 LEU B N 1
ATOM 3651 C CA . LEU B 1 146 ? -28.109 -18.312 -5.133 1 83.25 146 LEU B CA 1
ATOM 3652 C C . LEU B 1 146 ? -27.5 -17.5 -4 1 83.25 146 LEU B C 1
ATOM 3654 O O . LEU B 1 146 ? -28.078 -16.516 -3.553 1 83.25 146 LEU B O 1
ATOM 3658 N N . ILE B 1 147 ? -26.359 -17.875 -3.568 1 82.38 147 ILE B N 1
ATOM 3659 C CA . ILE B 1 147 ? -25.688 -17.234 -2.441 1 82.38 147 ILE B CA 1
ATOM 3660 C C . ILE B 1 147 ? -25.328 -15.797 -2.805 1 82.38 147 ILE B C 1
ATOM 3662 O O . ILE B 1 147 ? -25.578 -14.875 -2.027 1 82.38 147 ILE B O 1
ATOM 3666 N N . ASN B 1 148 ? -24.75 -15.594 -3.916 1 77 148 ASN B N 1
ATOM 3667 C CA . ASN B 1 148 ? -24.359 -14.25 -4.34 1 77 148 ASN B CA 1
ATOM 3668 C C . ASN B 1 148 ? -25.578 -13.391 -4.641 1 77 148 ASN B C 1
ATOM 3670 O O . ASN B 1 148 ? -25.562 -12.172 -4.43 1 77 148 ASN B O 1
ATOM 3674 N N . GLY B 1 149 ? -26.578 -14.031 -5.141 1 76 149 GLY B N 1
ATOM 3675 C CA . GLY B 1 149 ? -27.828 -13.32 -5.312 1 76 149 GLY B CA 1
ATOM 3676 C C . GLY B 1 149 ? -28.406 -12.797 -4.012 1 76 149 GLY B C 1
ATOM 3677 O O . GLY B 1 149 ? -28.828 -11.641 -3.939 1 76 149 GLY B O 1
ATOM 3678 N N . ILE B 1 150 ? -28.328 -13.617 -3.064 1 76.75 150 ILE B N 1
ATOM 3679 C CA . ILE B 1 150 ? -28.766 -13.211 -1.733 1 76.75 150 ILE B CA 1
ATOM 3680 C C . ILE B 1 150 ? -27.891 -12.086 -1.212 1 76.75 150 ILE B C 1
ATOM 3682 O O . ILE B 1 150 ? -28.375 -11.109 -0.649 1 76.75 150 ILE B O 1
ATOM 3686 N N . GLY B 1 151 ? -26.609 -12.266 -1.378 1 73.44 151 GLY B N 1
ATOM 3687 C CA . GLY B 1 151 ? -25.672 -11.227 -0.97 1 73.44 151 GLY B CA 1
ATOM 3688 C C . GLY B 1 151 ? -25.953 -9.883 -1.62 1 73.44 151 GLY B C 1
ATOM 3689 O O . GLY B 1 151 ? -25.906 -8.852 -0.958 1 73.44 151 GLY B O 1
ATOM 3690 N N . LEU B 1 152 ? -26.188 -9.969 -2.883 1 72.44 152 LEU B N 1
ATOM 3691 C CA . LEU B 1 152 ? -26.469 -8.75 -3.627 1 72.44 152 LEU B CA 1
ATOM 3692 C C . LEU B 1 152 ? -27.719 -8.062 -3.076 1 72.44 152 LEU B C 1
ATOM 3694 O O . LEU B 1 152 ? -27.781 -6.836 -3.012 1 72.44 152 LEU B O 1
ATOM 3698 N N . CYS B 1 153 ? -28.656 -8.875 -2.744 1 70.19 153 CYS B N 1
ATOM 3699 C CA . CYS B 1 153 ? -29.906 -8.336 -2.209 1 70.19 153 CYS B CA 1
ATOM 3700 C C . CYS B 1 153 ? -29.688 -7.715 -0.835 1 70.19 153 CYS B C 1
ATOM 3702 O O . CYS B 1 153 ? -30.281 -6.691 -0.509 1 70.19 153 CYS B O 1
ATOM 3704 N N . PHE B 1 154 ? -28.844 -8.305 -0.145 1 64.94 154 PHE B N 1
ATOM 3705 C CA . PHE B 1 154 ? -28.562 -7.805 1.195 1 64.94 154 PHE B CA 1
ATOM 3706 C C . PHE B 1 154 ? -27.672 -6.566 1.138 1 64.94 154 PHE B C 1
ATOM 3708 O O . PHE B 1 154 ? -27.875 -5.609 1.891 1 64.94 154 PHE B O 1
ATOM 3715 N N . PHE B 1 155 ? -26.703 -6.734 0.26 1 60.94 155 PHE B N 1
ATOM 3716 C CA . PHE B 1 155 ? -25.766 -5.617 0.214 1 60.94 155 PHE B CA 1
ATOM 3717 C C . PHE B 1 155 ? -26.312 -4.488 -0.658 1 60.94 155 PHE B C 1
ATOM 3719 O O . PHE B 1 155 ? -25.891 -3.338 -0.522 1 60.94 155 PHE B O 1
ATOM 3726 N N . SER B 1 156 ? -27.172 -5.012 -1.659 1 51.72 156 SER B N 1
ATOM 3727 C CA . SER B 1 156 ? -27.859 -4.012 -2.475 1 51.72 156 SER B CA 1
ATOM 3728 C C . SER B 1 156 ? -28.828 -3.18 -1.639 1 51.72 156 SER B C 1
ATOM 3730 O O . SER B 1 156 ? -29.438 -2.238 -2.145 1 51.72 156 SER B O 1
ATOM 3732 N N . ASP B 1 157 ? -29.516 -3.605 -0.688 1 41.22 157 ASP B N 1
ATOM 3733 C CA . ASP B 1 157 ? -30.297 -2.643 0.089 1 41.22 157 ASP B CA 1
ATOM 3734 C C . ASP B 1 157 ? -29.562 -1.302 0.183 1 41.22 157 ASP B C 1
ATOM 3736 O O . ASP B 1 157 ? -29.984 -0.422 0.943 1 41.22 157 ASP B O 1
ATOM 3740 N N . ILE B 1 158 ? -28.844 -0.971 -0.68 1 35.72 158 ILE B N 1
ATOM 3741 C CA . ILE B 1 158 ? -29.047 0.194 -1.536 1 35.72 158 ILE B CA 1
ATOM 3742 C C . ILE B 1 158 ? -30.25 -0.029 -2.443 1 35.72 158 ILE B C 1
ATOM 3744 O O . ILE B 1 158 ? -30.75 0.91 -3.072 1 35.72 158 ILE B O 1
ATOM 3748 N N . ILE B 1 159 ? -30.828 -1.158 -3.152 1 30.72 159 ILE B N 1
ATOM 3749 C CA . ILE B 1 159 ? -32.094 -0.969 -3.865 1 30.72 159 ILE B CA 1
ATOM 3750 C C . ILE B 1 159 ? -33.125 -0.321 -2.938 1 30.72 159 ILE B C 1
ATOM 3752 O O . ILE B 1 159 ? -33.812 0.615 -3.332 1 30.72 159 ILE B O 1
ATOM 3756 N N . PHE B 1 160 ? -33.969 -1.031 -2.057 1 29.48 160 PHE B N 1
ATOM 3757 C CA . PHE B 1 160 ? -35.094 -0.436 -1.358 1 29.48 160 PHE B CA 1
ATOM 3758 C C . PHE B 1 160 ? -34.625 0.441 -0.206 1 29.48 160 PHE B C 1
ATOM 3760 O O . PHE B 1 160 ? -35.406 1.206 0.362 1 29.48 160 PHE B O 1
ATOM 3767 N N . VAL B 1 161 ? -33.969 -0.091 0.776 1 25.86 161 VAL B N 1
ATOM 3768 C CA . VAL B 1 161 ? -33.969 0.731 1.981 1 25.86 161 VAL B CA 1
ATOM 3769 C C . VAL B 1 161 ? -33.094 1.963 1.763 1 25.86 161 VAL B C 1
ATOM 3771 O O . VAL B 1 161 ? -31.875 1.845 1.6 1 25.86 161 VAL B O 1
ATOM 3774 N N . ARG B 1 162 ? -33.562 2.975 1.167 1 28.08 162 ARG B N 1
ATOM 3775 C CA . ARG B 1 162 ? -33.312 4.414 1.165 1 28.08 162 ARG B CA 1
ATOM 3776 C C . ARG B 1 162 ? -32.688 4.871 2.475 1 28.08 162 ARG B C 1
ATOM 3778 O O . ARG B 1 162 ? -32.688 6.062 2.793 1 28.08 162 ARG B O 1
ATOM 3785 N N . GLU B 1 163 ? -32.844 4.145 3.607 1 28.78 163 GLU B N 1
ATOM 3786 C CA . GLU B 1 163 ? -32.688 5.059 4.734 1 28.78 163 GLU B CA 1
ATOM 3787 C C . GLU B 1 163 ? -31.453 5.938 4.539 1 28.78 163 GLU B C 1
ATOM 3789 O O . GLU B 1 163 ? -30.453 5.512 3.936 1 28.78 163 GLU B O 1
ATOM 3794 N N . ALA B 1 164 ? -31.516 7.23 5.031 1 26.08 164 ALA B N 1
ATOM 3795 C CA . ALA B 1 164 ? -31.125 8.609 5.293 1 26.08 164 ALA B CA 1
ATOM 3796 C C . ALA B 1 164 ? -29.672 8.695 5.746 1 26.08 164 ALA B C 1
ATOM 3798 O O . ALA B 1 164 ? -29.047 9.75 5.656 1 26.08 164 ALA B O 1
ATOM 3799 N N . SER B 1 165 ? -29.281 7.914 6.945 1 28.28 165 SER B N 1
ATOM 3800 C CA . SER B 1 165 ? -28.281 8.594 7.758 1 28.28 165 SER B CA 1
ATOM 3801 C C . SER B 1 165 ? -26.906 8.562 7.09 1 28.28 165 SER B C 1
ATOM 3803 O O . SER B 1 165 ? -26.516 7.543 6.527 1 28.28 165 SER B O 1
ATOM 3805 N N . SER B 1 166 ? -26.328 9.594 6.52 1 31.3 166 SER B N 1
ATOM 3806 C CA . SER B 1 166 ? -25.094 10.211 6.035 1 31.3 166 SER B CA 1
ATOM 3807 C C . SER B 1 166 ? -23.875 9.484 6.562 1 31.3 166 SER B C 1
ATOM 3809 O O . SER B 1 166 ? -22.75 9.703 6.074 1 31.3 166 SER B O 1
ATOM 3811 N N . THR B 1 167 ? -23.922 9.047 7.859 1 30.59 167 THR B N 1
ATOM 3812 C CA . THR B 1 167 ? -22.734 8.781 8.656 1 30.59 167 THR B CA 1
ATOM 3813 C C . THR B 1 167 ? -22.203 7.379 8.383 1 30.59 167 THR B C 1
ATOM 3815 O O . THR B 1 167 ? -21.219 6.949 8.992 1 30.59 167 THR B O 1
ATOM 3818 N N . SER B 1 168 ? -23.109 6.242 8.234 1 34.19 168 SER B N 1
ATOM 3819 C CA . SER B 1 168 ? -22.781 4.844 8.5 1 34.19 168 SER B CA 1
ATOM 3820 C C . SER B 1 168 ? -21.766 4.316 7.5 1 34.19 168 SER B C 1
ATOM 3822 O O . SER B 1 168 ? -21.812 4.676 6.32 1 34.19 168 SER B O 1
ATOM 3824 N N . SER B 1 169 ? -20.703 3.727 7.926 1 37.25 169 SER B N 1
ATOM 3825 C CA . SER B 1 169 ? -19.562 2.992 7.398 1 37.25 169 SER B CA 1
ATOM 3826 C C . SER B 1 169 ? -20 1.888 6.445 1 37.25 169 SER B C 1
ATOM 3828 O O . SER B 1 169 ? -20.438 0.822 6.883 1 37.25 169 SER B O 1
ATOM 3830 N N . SER B 1 170 ? -20.953 2.084 5.551 1 40.31 170 SER B N 1
ATOM 3831 C CA . SER B 1 170 ? -21.453 1.135 4.555 1 40.31 170 SER B CA 1
ATOM 3832 C C . SER B 1 170 ? -20.328 0.199 4.094 1 40.31 170 SER B C 1
ATOM 3834 O O . SER B 1 170 ? -19.156 0.542 4.18 1 40.31 170 SER B O 1
ATOM 3836 N N . ILE B 1 171 ? -20.625 -1.052 4.141 1 45.72 171 ILE B N 1
ATOM 3837 C CA . ILE B 1 171 ? -19.812 -2.049 3.461 1 45.72 171 ILE B CA 1
ATOM 3838 C C . ILE B 1 171 ? -19.125 -1.418 2.25 1 45.72 171 ILE B C 1
ATOM 3840 O O . ILE B 1 171 ? -19.797 -0.859 1.376 1 45.72 171 ILE B O 1
ATOM 3844 N N . PRO B 1 172 ? -17.922 -1.212 2.311 1 50.81 172 PRO B N 1
ATOM 3845 C CA . PRO B 1 172 ? -17.188 -0.493 1.271 1 50.81 172 PRO B CA 1
ATOM 3846 C C . PRO B 1 172 ? -17.672 -0.831 -0.137 1 50.81 172 PRO B C 1
ATOM 3848 O O . PRO B 1 172 ? -18.156 -1.939 -0.378 1 50.81 172 PRO B O 1
ATOM 3851 N N . GLN B 1 173 ? -18.297 0.204 -0.82 1 54.56 173 GLN B N 1
ATOM 3852 C CA . GLN B 1 173 ? -18.547 0.191 -2.256 1 54.56 173 GLN B CA 1
ATOM 3853 C C . GLN B 1 173 ? -17.766 -0.912 -2.949 1 54.56 173 GLN B C 1
ATOM 3855 O O . GLN B 1 173 ? -18.25 -1.543 -3.887 1 54.56 173 GLN B O 1
ATOM 3860 N N . SER B 1 174 ? -16.766 -1.222 -2.242 1 55.5 174 SER B N 1
ATOM 3861 C CA . SER B 1 174 ? -15.914 -2.238 -2.848 1 55.5 174 SER B CA 1
ATOM 3862 C C . SER B 1 174 ? -16.531 -3.627 -2.723 1 55.5 174 SER B C 1
ATOM 3864 O O . SER B 1 174 ? -16.5 -4.418 -3.668 1 55.5 174 SER B O 1
ATOM 3866 N N . GLN B 1 175 ? -17.188 -3.801 -1.596 1 60.28 175 GLN B N 1
ATOM 3867 C CA . GLN B 1 175 ? -17.781 -5.121 -1.403 1 60.28 175 GLN B CA 1
ATOM 3868 C C . GLN B 1 175 ? -18.969 -5.332 -2.342 1 60.28 175 GLN B C 1
ATOM 3870 O O . GLN B 1 175 ? -19.141 -6.422 -2.893 1 60.28 175 GLN B O 1
ATOM 3875 N N . LYS B 1 176 ? -19.734 -4.27 -2.445 1 62.31 176 LYS B N 1
ATOM 3876 C CA . LYS B 1 176 ? -20.859 -4.359 -3.359 1 62.31 176 LYS B CA 1
ATOM 3877 C C . LYS B 1 176 ? -20.406 -4.691 -4.777 1 62.31 176 LYS B C 1
ATOM 3879 O O . LYS B 1 176 ? -21.016 -5.508 -5.461 1 62.31 176 LYS B O 1
ATOM 3884 N N . ARG B 1 177 ? -19.375 -4.109 -5.117 1 61.94 177 ARG B N 1
ATOM 3885 C CA . ARG B 1 177 ? -18.844 -4.359 -6.449 1 61.94 177 ARG B CA 1
ATOM 3886 C C . ARG B 1 177 ? -18.359 -5.801 -6.582 1 61.94 177 ARG B C 1
ATOM 3888 O O . ARG B 1 177 ? -18.594 -6.449 -7.605 1 61.94 177 ARG B O 1
ATOM 3895 N N . PHE B 1 178 ? -17.875 -6.238 -5.508 1 63.03 178 PHE B N 1
ATOM 3896 C CA . PHE B 1 178 ? -17.344 -7.598 -5.535 1 63.03 178 PHE B CA 1
ATOM 3897 C C . PHE B 1 178 ? -18.484 -8.609 -5.645 1 63.03 178 PHE B C 1
ATOM 3899 O O . PHE B 1 178 ? -18.406 -9.555 -6.434 1 63.03 178 PHE B O 1
ATOM 3906 N N . VAL B 1 179 ? -19.5 -8.312 -4.828 1 64.25 179 VAL B N 1
ATOM 3907 C CA . VAL B 1 179 ? -20.625 -9.25 -4.805 1 64.25 179 VAL B CA 1
ATOM 3908 C C . VAL B 1 179 ? -21.328 -9.25 -6.156 1 64.25 179 VAL B C 1
ATOM 3910 O O . VAL B 1 179 ? -21.734 -10.305 -6.656 1 64.25 179 VAL B O 1
ATOM 3913 N N . LEU B 1 180 ? -21.469 -8.102 -6.688 1 64.5 180 LEU B N 1
ATOM 3914 C CA . LEU B 1 180 ? -22.094 -7.992 -8 1 64.5 180 LEU B CA 1
ATOM 3915 C C . LEU B 1 180 ? -21.297 -8.758 -9.047 1 64.5 180 LEU B C 1
ATOM 3917 O O . LEU B 1 180 ? -21.875 -9.492 -9.859 1 64.5 180 LEU B O 1
ATOM 3921 N N . PHE B 1 181 ? -20.156 -8.727 -8.992 1 64.12 181 PHE B N 1
ATOM 3922 C CA . PHE B 1 181 ? -19.297 -9.383 -9.969 1 64.12 181 PHE B CA 1
ATOM 3923 C C . PHE B 1 181 ? -19.375 -10.898 -9.828 1 64.12 181 PHE B C 1
ATOM 3925 O O . PHE B 1 181 ? -19.438 -11.617 -10.828 1 64.12 181 PHE B O 1
ATOM 3932 N N . HIS B 1 182 ? -19.359 -11.289 -8.625 1 66.31 182 HIS B N 1
ATOM 3933 C CA . HIS B 1 182 ? -19.5 -12.719 -8.391 1 66.31 182 HIS B CA 1
ATOM 3934 C C . HIS B 1 182 ? -20.812 -13.25 -8.961 1 66.31 182 HIS B C 1
ATOM 3936 O O . HIS B 1 182 ? -20.844 -14.352 -9.523 1 66.31 182 HIS B O 1
ATOM 3942 N N . PHE B 1 183 ? -21.719 -12.383 -8.797 1 65.94 183 PHE B N 1
ATOM 3943 C CA . PHE B 1 183 ? -23.031 -12.758 -9.32 1 65.94 183 PHE B CA 1
ATOM 3944 C C . PHE B 1 183 ? -22.984 -12.914 -10.836 1 65.94 183 PHE B C 1
ATOM 3946 O O . PHE B 1 183 ? -23.453 -13.922 -11.367 1 65.94 183 PHE B O 1
ATOM 3953 N N . ILE B 1 184 ? -22.328 -12.102 -11.461 1 66.12 184 ILE B N 1
ATOM 3954 C CA . ILE B 1 184 ? -22.203 -12.133 -12.922 1 66.12 184 ILE B CA 1
ATOM 3955 C C . ILE B 1 184 ? -21.359 -13.32 -13.344 1 66.12 184 ILE B C 1
ATOM 3957 O O . ILE B 1 184 ? -21.672 -14.016 -14.305 1 66.12 184 ILE B O 1
ATOM 3961 N N . GLN B 1 185 ? -20.359 -13.531 -12.664 1 69.19 185 GLN B N 1
ATOM 3962 C CA . GLN B 1 185 ? -19.453 -14.641 -12.961 1 69.19 185 GLN B CA 1
ATOM 3963 C C . GLN B 1 185 ? -20.188 -15.984 -12.852 1 69.19 185 GLN B C 1
ATOM 3965 O O . GLN B 1 185 ? -20.031 -16.859 -13.711 1 69.19 185 GLN B O 1
ATOM 3970 N N . ASN B 1 186 ? -20.969 -16.062 -11.922 1 70.25 186 ASN B N 1
ATOM 3971 C CA . ASN B 1 186 ? -21.703 -17.312 -11.734 1 70.25 186 ASN B CA 1
ATOM 3972 C C . ASN B 1 186 ? -22.703 -17.547 -12.875 1 70.25 186 ASN B C 1
ATOM 3974 O O . ASN B 1 186 ? -22.844 -18.672 -13.352 1 70.25 186 ASN B O 1
ATOM 3978 N N . ILE B 1 187 ? -23.281 -16.516 -13.297 1 66.75 187 ILE B N 1
ATOM 3979 C CA . ILE B 1 187 ? -24.203 -16.625 -14.422 1 66.75 187 ILE B CA 1
ATOM 3980 C C . ILE B 1 187 ? -23.453 -17.094 -15.664 1 66.75 187 ILE B C 1
ATOM 3982 O O . ILE B 1 187 ? -23.938 -17.969 -16.391 1 66.75 187 ILE B O 1
ATOM 3986 N N . THR B 1 188 ? -22.297 -16.594 -15.836 1 64 188 THR B N 1
ATOM 3987 C CA . THR B 1 188 ? -21.516 -16.922 -17.016 1 64 188 THR B CA 1
ATOM 3988 C C . THR B 1 188 ? -21.062 -18.375 -17 1 64 188 THR B C 1
ATOM 3990 O O . THR B 1 188 ? -21.172 -19.078 -18.016 1 64 188 THR B O 1
ATOM 3993 N N . VAL B 1 189 ? -20.703 -18.875 -15.953 1 66.5 189 VAL B N 1
ATOM 3994 C CA . VAL B 1 189 ? -20.219 -20.25 -15.836 1 66.5 189 VAL B CA 1
ATOM 3995 C C . VAL B 1 189 ? -21.375 -21.219 -16.078 1 66.5 189 VAL B C 1
ATOM 3997 O O . VAL B 1 189 ? -21.219 -22.203 -16.812 1 66.5 189 VAL B O 1
ATOM 4000 N N . ILE B 1 190 ? -22.516 -20.875 -15.469 1 65.94 190 ILE B N 1
ATOM 4001 C CA . ILE B 1 190 ? -23.688 -21.719 -15.641 1 65.94 190 ILE B CA 1
ATOM 4002 C C . ILE B 1 190 ? -24.047 -21.797 -17.125 1 65.94 190 ILE B C 1
ATOM 4004 O O . ILE B 1 190 ? -24.375 -22.875 -17.625 1 65.94 190 ILE B O 1
ATOM 4008 N N . THR B 1 191 ? -24 -20.703 -17.719 1 63.12 191 THR B N 1
ATOM 4009 C CA . THR B 1 191 ? -24.406 -20.641 -19.109 1 63.12 191 THR B CA 1
ATOM 4010 C C . THR B 1 191 ? -23.484 -21.469 -20 1 63.12 191 THR B C 1
ATOM 4012 O O . THR B 1 191 ? -23.938 -22.25 -20.828 1 63.12 191 THR B O 1
ATOM 4015 N N . ILE B 1 192 ? -22.281 -21.422 -19.781 1 63.53 192 ILE B N 1
ATOM 4016 C CA . ILE B 1 192 ? -21.297 -22.125 -20.609 1 63.53 192 ILE B CA 1
ATOM 4017 C C . ILE B 1 192 ? -21.438 -23.625 -20.422 1 63.53 192 ILE 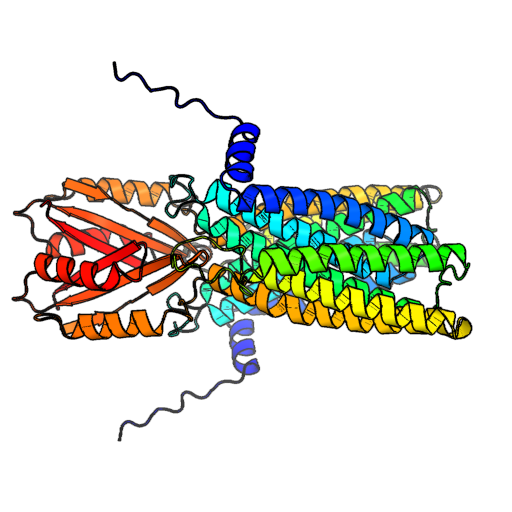B C 1
ATOM 4019 O O . ILE B 1 192 ? -21.469 -24.375 -21.391 1 63.53 192 ILE B O 1
ATOM 4023 N N . TYR B 1 193 ? -21.562 -24.062 -19.266 1 67.12 193 TYR B N 1
ATOM 4024 C CA . TYR B 1 193 ? -21.609 -25.5 -19 1 67.12 193 TYR B CA 1
ATOM 4025 C C . TYR B 1 193 ? -22.953 -26.078 -19.422 1 67.12 193 TYR B C 1
ATOM 4027 O O . TYR B 1 193 ? -23.031 -27.25 -19.828 1 67.12 193 TYR B O 1
ATOM 4035 N N . SER B 1 194 ? -23.953 -25.188 -19.25 1 63.31 194 SER B N 1
ATOM 4036 C CA . SER B 1 194 ? -25.25 -25.656 -19.734 1 63.31 194 SER B CA 1
ATOM 4037 C C . SER B 1 194 ? -25.203 -25.906 -21.234 1 63.31 194 SER B C 1
ATOM 4039 O O . SER B 1 194 ? -25.781 -26.891 -21.719 1 63.31 194 SER B O 1
ATOM 4041 N N . ILE B 1 195 ? -24.516 -25.047 -21.875 1 62 195 ILE B N 1
ATOM 4042 C CA . ILE B 1 195 ? -24.391 -25.188 -23.328 1 62 195 ILE B CA 1
ATOM 4043 C C . ILE B 1 195 ? -23.547 -26.406 -23.656 1 62 195 ILE B C 1
ATOM 4045 O O . ILE B 1 195 ? -23.844 -27.125 -24.609 1 62 195 ILE B O 1
ATOM 4049 N N . SER B 1 196 ? -22.562 -26.672 -22.844 1 60.44 196 SER B N 1
ATOM 4050 C CA . SER B 1 196 ? -21.656 -27.781 -23.078 1 60.44 196 SER B CA 1
ATOM 4051 C C . SER B 1 196 ? -22.359 -29.125 -22.938 1 60.44 196 SER B C 1
ATOM 4053 O O . SER B 1 196 ? -21.938 -30.125 -23.516 1 60.44 196 SER B O 1
ATOM 4055 N N . PHE B 1 197 ? -23.328 -29.172 -22 1 60.28 197 PHE B N 1
ATOM 4056 C CA . PHE B 1 197 ? -24.125 -30.375 -21.875 1 60.28 197 PHE B CA 1
ATOM 4057 C C . PHE B 1 197 ? -24.688 -30.797 -23.234 1 60.28 197 PHE B C 1
ATOM 4059 O O . PHE B 1 197 ? -24.781 -31.984 -23.531 1 60.28 197 PHE B O 1
ATOM 4066 N N . TRP B 1 198 ? -24.891 -29.797 -24.016 1 57.88 198 TRP B N 1
ATOM 4067 C CA . TRP B 1 198 ? -25.469 -30.094 -25.312 1 57.88 198 TRP B CA 1
ATOM 4068 C C . TRP B 1 198 ? -24.391 -30.359 -26.359 1 57.88 198 TRP B C 1
ATOM 4070 O O . TRP B 1 198 ? -24.609 -31.094 -27.328 1 57.88 198 TRP B O 1
ATOM 4080 N N . TYR B 1 199 ? -23.172 -29.812 -26.109 1 57.34 199 TYR B N 1
ATOM 4081 C CA . TYR B 1 199 ? -22.047 -30 -27.016 1 57.34 199 TYR B CA 1
ATOM 4082 C C . TYR B 1 199 ? -20.781 -30.375 -26.266 1 57.34 199 TYR B C 1
ATOM 4084 O O . TYR B 1 199 ? -19.891 -29.562 -26.094 1 57.34 199 TYR B O 1
ATOM 4092 N N . PRO B 1 200 ? -20.625 -31.672 -25.766 1 57.12 200 PRO B N 1
ATOM 4093 C CA . PRO B 1 200 ? -19.547 -32.125 -24.875 1 57.12 200 PRO B CA 1
ATOM 4094 C C . PRO B 1 200 ? -18.172 -32 -25.5 1 57.12 200 PRO B C 1
ATOM 4096 O O . PRO B 1 200 ? -17.172 -31.812 -24.797 1 57.12 200 PRO B O 1
ATOM 4099 N N . SER B 1 201 ? -17.969 -32.188 -26.859 1 55.56 201 SER B N 1
ATOM 4100 C CA . SER B 1 201 ? -16.656 -32.219 -27.484 1 55.56 201 SER B CA 1
ATOM 4101 C C . SER B 1 201 ? -15.906 -30.906 -27.297 1 55.56 201 SER B C 1
ATOM 4103 O O . SER B 1 201 ? -14.672 -30.875 -27.359 1 55.56 201 SER B O 1
ATOM 4105 N N . GLY B 1 202 ? -16.656 -29.875 -27.047 1 54.12 202 GLY B N 1
ATOM 4106 C CA . GLY B 1 202 ? -16.047 -28.547 -27.078 1 54.12 202 GLY B CA 1
ATOM 4107 C C . GLY B 1 202 ? -15.836 -27.953 -25.688 1 54.12 202 GLY B C 1
ATOM 4108 O O . GLY B 1 202 ? -15.422 -26.812 -25.562 1 54.12 202 GLY B O 1
ATOM 4109 N N . ILE B 1 203 ? -16.078 -28.812 -24.688 1 55.69 203 ILE B N 1
ATOM 4110 C CA . ILE B 1 203 ? -16.203 -28.328 -23.328 1 55.69 203 ILE B CA 1
ATOM 4111 C C . ILE B 1 203 ? -14.867 -27.766 -22.844 1 55.69 203 ILE B C 1
ATOM 4113 O O . ILE B 1 203 ? -14.82 -26.734 -22.188 1 55.69 203 ILE B O 1
ATOM 4117 N N . ILE B 1 204 ? -13.844 -28.531 -23.281 1 55.62 204 ILE B N 1
ATOM 4118 C CA . ILE B 1 204 ? -12.523 -28.156 -22.797 1 55.62 204 ILE B CA 1
ATOM 4119 C C . ILE B 1 204 ? -12.172 -26.75 -23.297 1 55.62 204 ILE B C 1
ATOM 4121 O O . ILE B 1 204 ? -11.695 -25.906 -22.531 1 55.62 204 ILE B O 1
ATOM 4125 N N . SER B 1 205 ? -12.562 -26.578 -24.578 1 60.88 205 SER B N 1
ATOM 4126 C CA . SER B 1 205 ? -12.18 -25.312 -25.219 1 60.88 205 SER B CA 1
ATOM 4127 C C . SER B 1 205 ? -13 -24.156 -24.656 1 60.88 205 SER B C 1
ATOM 4129 O O . SER B 1 205 ? -12.461 -23.062 -24.422 1 60.88 205 SER B O 1
ATOM 4131 N N . TYR B 1 206 ? -14.141 -24.547 -24.297 1 67.94 206 TYR B N 1
ATOM 4132 C CA . TYR B 1 206 ? -15.008 -23.469 -23.844 1 67.94 206 TYR B CA 1
ATOM 4133 C C . TYR B 1 206 ? -14.688 -23.078 -22.406 1 67.94 206 TYR B C 1
ATOM 4135 O O . TYR B 1 206 ? -14.727 -21.891 -22.047 1 67.94 206 TYR B O 1
ATOM 4143 N N . ASP B 1 207 ? -14.273 -24.078 -21.688 1 70.5 207 ASP B N 1
ATOM 4144 C CA . ASP B 1 207 ? -13.906 -23.797 -20.297 1 70.5 207 ASP B CA 1
ATOM 4145 C C . ASP B 1 207 ? -12.703 -22.875 -20.234 1 70.5 207 ASP B C 1
ATOM 4147 O O . ASP B 1 207 ? -12.68 -21.938 -19.422 1 70.5 207 ASP B O 1
ATOM 4151 N N . GLY B 1 208 ? -11.734 -23.109 -21.125 1 71 208 GLY B N 1
ATOM 4152 C CA . GLY B 1 208 ? -10.555 -22.25 -21.188 1 71 208 GLY B CA 1
ATOM 4153 C C . GLY B 1 208 ? -10.867 -20.844 -21.625 1 71 208 GLY B C 1
ATOM 4154 O O . GLY B 1 208 ? -10.406 -19.875 -21.016 1 71 208 GLY B O 1
ATOM 4155 N N . LEU B 1 209 ? -11.695 -20.781 -22.609 1 73.88 209 LEU B N 1
ATOM 4156 C CA . LEU B 1 209 ? -12.039 -19.469 -23.156 1 73.88 209 LEU B CA 1
ATOM 4157 C C . LEU B 1 209 ? -12.844 -18.656 -22.156 1 73.88 209 LEU B C 1
ATOM 4159 O O . LEU B 1 209 ? -12.594 -17.453 -21.984 1 73.88 209 LEU B O 1
ATOM 4163 N N . PHE B 1 210 ? -13.703 -19.297 -21.562 1 73.5 210 PHE B N 1
ATOM 4164 C CA . PHE B 1 210 ? -14.539 -18.594 -20.594 1 73.5 210 PHE B CA 1
ATOM 4165 C C . PHE B 1 210 ? -13.727 -18.188 -19.375 1 73.5 210 PHE B C 1
ATOM 4167 O O . PHE B 1 210 ? -13.938 -17.109 -18.812 1 73.5 210 PHE B O 1
ATOM 4174 N N . SER B 1 211 ? -12.852 -19.062 -19.016 1 76.81 211 SER B N 1
ATOM 4175 C CA . SER B 1 211 ? -12 -18.734 -17.875 1 76.81 211 SER B CA 1
ATOM 4176 C C . SER B 1 211 ? -11.102 -17.547 -18.188 1 76.81 211 SER B C 1
ATOM 4178 O O . SER B 1 211 ? -10.852 -16.719 -17.312 1 76.81 211 SER B O 1
ATOM 4180 N N . MET B 1 212 ? -10.75 -17.469 -19.406 1 81 212 MET B N 1
ATOM 4181 C CA . MET B 1 212 ? -9.938 -16.328 -19.828 1 81 212 MET B CA 1
ATOM 4182 C C . MET B 1 212 ? -10.742 -15.031 -19.766 1 81 212 MET B C 1
ATOM 4184 O O . MET B 1 212 ? -10.25 -14.008 -19.297 1 81 212 MET B O 1
ATOM 4188 N N . ALA B 1 213 ? -11.906 -15.117 -20.266 1 79.38 213 ALA B N 1
ATOM 4189 C CA . ALA B 1 213 ? -12.789 -13.953 -20.234 1 79.38 213 ALA B CA 1
ATOM 4190 C C . ALA B 1 213 ? -13.047 -13.5 -18.797 1 79.38 213 ALA B C 1
ATOM 4192 O O . ALA B 1 213 ? -13.008 -12.305 -18.5 1 79.38 213 ALA B O 1
ATOM 4193 N N . MET B 1 214 ? -13.203 -14.43 -17.938 1 77 214 MET B N 1
ATOM 4194 C CA . MET B 1 214 ? -13.469 -14.117 -16.547 1 77 214 MET B CA 1
ATOM 4195 C C . MET B 1 214 ? -12.242 -13.5 -15.883 1 77 214 MET B C 1
ATOM 4197 O O . MET B 1 214 ? -12.359 -12.578 -15.078 1 77 214 MET B O 1
ATOM 4201 N N . ALA B 1 215 ? -11.172 -14.055 -16.219 1 80.44 215 ALA B N 1
ATOM 4202 C CA . ALA B 1 215 ? -9.938 -13.508 -15.672 1 80.44 215 ALA B CA 1
ATOM 4203 C C . ALA B 1 215 ? -9.773 -12.039 -16.062 1 80.44 215 ALA B C 1
ATOM 4205 O O . ALA B 1 215 ? -9.367 -11.211 -15.242 1 80.44 215 ALA B O 1
ATOM 4206 N N . PHE B 1 216 ? -10.203 -11.734 -17.203 1 82.44 216 PHE B N 1
ATOM 4207 C CA . PHE B 1 216 ? -10.102 -10.359 -17.688 1 82.44 216 PHE B CA 1
ATOM 4208 C C . PHE B 1 216 ? -11.086 -9.461 -16.938 1 82.44 216 PHE B C 1
ATOM 4210 O O . PHE B 1 216 ? -10.75 -8.32 -16.594 1 82.44 216 PHE B O 1
ATOM 4217 N N . ILE B 1 217 ? -12.172 -9.945 -16.75 1 76.38 217 ILE B N 1
ATOM 4218 C CA . ILE B 1 217 ? -13.195 -9.164 -16.047 1 76.38 217 ILE B CA 1
ATOM 4219 C C . ILE B 1 217 ? -12.75 -8.883 -14.617 1 76.38 217 ILE B C 1
ATOM 4221 O O . ILE B 1 217 ? -12.938 -7.777 -14.109 1 76.38 217 ILE B O 1
ATOM 4225 N N . VAL B 1 218 ? -12.148 -9.836 -14.039 1 76.12 218 VAL B N 1
ATOM 4226 C CA . VAL B 1 218 ? -11.672 -9.664 -12.672 1 76.12 218 VAL B CA 1
ATOM 4227 C C . VAL B 1 218 ? -10.586 -8.594 -12.633 1 76.12 218 VAL B C 1
ATOM 4229 O O . VAL B 1 218 ? -10.57 -7.738 -11.742 1 76.12 218 VAL B O 1
ATOM 4232 N N . ILE B 1 219 ? -9.797 -8.641 -13.609 1 83.19 219 ILE B N 1
ATOM 4233 C CA . ILE B 1 219 ? -8.75 -7.633 -13.68 1 83.19 219 ILE B CA 1
ATOM 4234 C C . ILE B 1 219 ? -9.375 -6.246 -13.852 1 83.19 219 ILE B C 1
ATOM 4236 O O . ILE B 1 219 ? -8.961 -5.289 -13.195 1 83.19 219 ILE B O 1
ATOM 4240 N N . TYR B 1 220 ? -10.352 -6.227 -14.625 1 80.62 220 TYR B N 1
ATOM 4241 C CA . TYR B 1 220 ? -11.047 -4.969 -14.906 1 80.62 220 TYR B CA 1
ATOM 4242 C C . TYR B 1 220 ? -11.672 -4.398 -13.641 1 80.62 220 TYR B C 1
ATOM 4244 O O . TYR B 1 220 ? -11.602 -3.191 -13.398 1 80.62 220 TYR B O 1
ATOM 4252 N N . ILE B 1 221 ? -12.164 -5.219 -12.844 1 74.12 221 ILE B N 1
ATOM 4253 C CA . ILE B 1 221 ? -12.836 -4.781 -11.633 1 74.12 221 ILE B CA 1
ATOM 4254 C C . ILE B 1 221 ? -11.805 -4.469 -10.547 1 74.12 221 ILE B C 1
ATOM 4256 O O . ILE B 1 221 ? -12.008 -3.57 -9.734 1 74.12 221 ILE B O 1
ATOM 4260 N N . ALA B 1 222 ? -10.727 -5.152 -10.57 1 81.88 222 ALA B N 1
ATOM 4261 C CA . ALA B 1 222 ? -9.703 -5.016 -9.539 1 81.88 222 ALA B CA 1
ATOM 4262 C C . ALA B 1 222 ? -8.961 -3.689 -9.68 1 81.88 222 ALA B C 1
ATOM 4264 O O . ALA B 1 222 ? -8.508 -3.115 -8.688 1 81.88 222 ALA B O 1
ATOM 4265 N N . ILE B 1 223 ? -8.93 -3.129 -10.859 1 84.62 223 ILE B N 1
ATOM 4266 C CA . ILE B 1 223 ? -8.125 -1.948 -11.148 1 84.62 223 ILE B CA 1
ATOM 4267 C C . ILE B 1 223 ? -8.672 -0.75 -10.375 1 84.62 223 ILE B C 1
ATOM 4269 O O . ILE B 1 223 ? -7.926 -0.064 -9.672 1 84.62 223 ILE B O 1
ATOM 4273 N N . PRO B 1 224 ? -9.977 -0.522 -10.43 1 82.75 224 PRO B N 1
ATOM 4274 C CA . PRO B 1 224 ? -10.508 0.605 -9.656 1 82.75 224 PRO B CA 1
ATOM 4275 C C . PRO B 1 224 ? -10.32 0.426 -8.148 1 82.75 224 PRO B C 1
ATOM 4277 O O . PRO B 1 224 ? -10.125 1.406 -7.426 1 82.75 224 PRO B O 1
ATOM 4280 N N . ILE B 1 225 ? -10.398 -0.752 -7.699 1 79.81 225 ILE B N 1
ATOM 4281 C CA . ILE B 1 225 ? -10.195 -1.031 -6.281 1 79.81 225 ILE B CA 1
ATOM 4282 C C . ILE B 1 225 ? -8.75 -0.706 -5.891 1 79.81 225 ILE B C 1
ATOM 4284 O O . ILE B 1 225 ? -8.516 -0.033 -4.887 1 79.81 225 ILE B O 1
ATOM 4288 N N . LEU B 1 226 ? -7.895 -1.181 -6.723 1 87.12 226 LEU B N 1
ATOM 4289 C CA . LEU B 1 226 ? -6.477 -0.929 -6.504 1 87.12 226 LEU B CA 1
ATOM 4290 C C . LEU B 1 226 ? -6.176 0.565 -6.551 1 87.12 226 LEU B C 1
ATOM 4292 O O . LEU B 1 226 ? -5.484 1.092 -5.676 1 87.12 226 LEU B O 1
ATOM 4296 N N . THR B 1 227 ? -6.777 1.223 -7.484 1 87.06 227 THR B N 1
ATOM 4297 C CA . THR B 1 227 ? -6.504 2.641 -7.688 1 87.06 227 THR B CA 1
ATOM 4298 C C . THR B 1 227 ? -7.102 3.475 -6.559 1 87.06 227 THR B C 1
ATOM 4300 O O . THR B 1 227 ? -6.449 4.383 -6.039 1 87.06 227 THR B O 1
ATOM 4303 N N . ALA B 1 228 ? -8.273 3.158 -6.176 1 85.88 228 ALA B N 1
ATOM 4304 C CA . ALA B 1 228 ? -8.938 3.916 -5.113 1 85.88 228 ALA B CA 1
ATOM 4305 C C . ALA B 1 228 ? -8.156 3.824 -3.807 1 85.88 228 ALA B C 1
ATOM 4307 O O . ALA B 1 228 ? -7.883 4.844 -3.168 1 85.88 228 ALA B O 1
ATOM 4308 N N . ASN B 1 229 ? -7.82 2.658 -3.445 1 88.75 229 ASN B N 1
ATOM 4309 C CA . ASN B 1 229 ? -7.062 2.473 -2.215 1 88.75 229 ASN B CA 1
ATOM 4310 C C . ASN B 1 229 ? -5.645 3.021 -2.342 1 88.75 229 ASN B C 1
ATOM 4312 O O . ASN B 1 229 ? -5.109 3.596 -1.394 1 88.75 229 ASN B 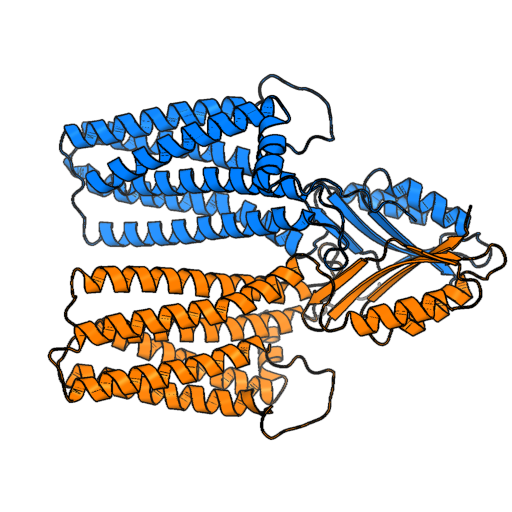O 1
ATOM 4316 N N . GLY B 1 230 ? -5.059 2.881 -3.512 1 91.06 230 GLY B N 1
ATOM 4317 C CA . GLY B 1 230 ? -3.74 3.443 -3.762 1 91.06 230 GLY B CA 1
ATOM 4318 C C . GLY B 1 230 ? -3.701 4.953 -3.629 1 91.06 230 GLY B C 1
ATOM 4319 O O . GLY B 1 230 ? -2.766 5.508 -3.049 1 91.06 230 GLY B O 1
ATOM 4320 N N . MET B 1 231 ? -4.699 5.543 -4.078 1 89.31 231 MET B N 1
ATOM 4321 C CA . MET B 1 231 ? -4.777 7 -4.02 1 89.31 231 MET B CA 1
ATOM 4322 C C . MET B 1 231 ? -4.879 7.48 -2.574 1 89.31 231 MET B C 1
ATOM 4324 O O . MET B 1 231 ? -4.305 8.508 -2.215 1 89.31 231 MET B O 1
ATOM 4328 N N . ILE B 1 232 ? -5.547 6.785 -1.773 1 90.19 232 ILE B N 1
ATOM 4329 C CA . ILE B 1 232 ? -5.633 7.117 -0.355 1 90.19 232 ILE B CA 1
ATOM 4330 C C . ILE B 1 232 ? -4.258 6.98 0.294 1 90.19 232 ILE B C 1
ATOM 4332 O O . ILE B 1 232 ? -3.83 7.859 1.045 1 90.19 232 ILE B O 1
ATOM 4336 N N . LEU B 1 233 ? -3.586 5.91 -0.084 1 91.81 233 LEU B N 1
ATOM 4337 C CA . LEU B 1 233 ? -2.273 5.648 0.495 1 91.81 233 LEU B CA 1
ATOM 4338 C C . LEU B 1 233 ? -1.261 6.695 0.039 1 91.81 233 LEU B C 1
ATOM 4340 O O . LEU B 1 233 ? -0.329 7.027 0.776 1 91.81 233 LEU B O 1
ATOM 4344 N N . LEU B 1 234 ? -1.521 7.273 -1.115 1 90.31 234 LEU B N 1
ATOM 4345 C CA . LEU B 1 234 ? -0.636 8.297 -1.657 1 90.31 234 LEU B CA 1
ATOM 4346 C C . LEU B 1 234 ? -0.986 9.672 -1.094 1 90.31 234 LEU B C 1
ATOM 4348 O O . LEU B 1 234 ? -0.316 10.664 -1.397 1 90.31 234 LEU B O 1
ATOM 4352 N N . GLN B 1 235 ? -1.973 9.727 -0.314 1 90.38 235 GLN B N 1
ATOM 4353 C CA . GLN B 1 235 ? -2.412 10.969 0.313 1 90.38 235 GLN B CA 1
ATOM 4354 C C . GLN B 1 235 ? -2.844 11.992 -0.734 1 90.38 235 GLN B C 1
ATOM 4356 O O . GLN B 1 235 ? -2.461 13.164 -0.663 1 90.38 235 GLN B O 1
ATOM 4361 N N . THR B 1 236 ? -3.615 11.516 -1.662 1 87.31 236 THR B N 1
ATOM 4362 C CA . THR B 1 236 ? -4.145 12.422 -2.676 1 87.31 236 THR B CA 1
ATOM 4363 C C . THR B 1 236 ? -5.336 13.203 -2.135 1 87.31 236 THR B C 1
ATOM 4365 O O . THR B 1 236 ? -5.957 12.789 -1.149 1 87.31 236 THR B O 1
ATOM 4368 N N . SER B 1 237 ? -5.598 14.297 -2.771 1 89.62 237 SER B N 1
ATOM 4369 C CA . SER B 1 237 ? -6.766 15.086 -2.395 1 89.62 237 SER B CA 1
ATOM 4370 C C . SER B 1 237 ? -8.055 14.297 -2.574 1 89.62 237 SER B C 1
ATOM 4372 O O . SER B 1 237 ? -8.18 13.508 -3.518 1 89.62 237 SER B O 1
ATOM 4374 N N . PRO B 1 238 ? -8.93 14.453 -1.654 1 86.75 238 PRO B N 1
ATOM 4375 C CA . PRO B 1 238 ? -10.211 13.742 -1.773 1 86.75 238 PRO B CA 1
ATOM 4376 C C . PRO B 1 238 ? -11.039 14.219 -2.969 1 86.75 238 PRO B C 1
ATOM 4378 O O . PRO B 1 238 ? -11.797 15.18 -2.855 1 86.75 238 PRO B O 1
ATOM 4381 N N . GLN B 1 239 ? -11.039 13.523 -3.932 1 81.31 239 GLN B N 1
ATOM 4382 C CA . GLN B 1 239 ? -11.625 13.953 -5.195 1 81.31 239 GLN B CA 1
ATOM 4383 C C . GLN B 1 239 ? -13.141 14.094 -5.078 1 81.31 239 GLN B C 1
ATOM 4385 O O . GLN B 1 239 ? -13.734 14.992 -5.672 1 81.31 239 GLN B O 1
ATOM 4390 N N . THR B 1 240 ? -13.742 13.273 -4.328 1 79.88 240 THR B N 1
ATOM 4391 C CA . THR B 1 240 ? -15.195 13.258 -4.219 1 79.88 240 THR B CA 1
ATOM 4392 C C . THR B 1 240 ? -15.703 14.5 -3.492 1 79.88 240 THR B C 1
ATOM 4394 O O . THR B 1 240 ? -16.766 15.031 -3.824 1 79.88 240 THR B O 1
ATOM 4397 N N . VAL B 1 241 ? -14.906 14.992 -2.596 1 88.31 241 VAL B N 1
ATOM 4398 C CA . VAL B 1 241 ? -15.383 16.109 -1.786 1 88.31 241 VAL B CA 1
ATOM 4399 C C . VAL B 1 241 ? -14.547 17.359 -2.074 1 88.31 241 VAL B C 1
ATOM 4401 O O . VAL B 1 241 ? -14.773 18.406 -1.479 1 88.31 241 VAL B O 1
ATOM 4404 N N . TYR B 1 242 ? -13.688 17.266 -2.982 1 88.31 242 TYR B N 1
ATOM 4405 C CA . TYR B 1 242 ? -12.781 18.391 -3.248 1 88.31 242 TYR B CA 1
ATOM 4406 C C . TYR B 1 242 ? -13.555 19.641 -3.625 1 88.31 242 TYR B C 1
ATOM 4408 O O . TYR B 1 242 ? -13.211 20.75 -3.197 1 88.31 242 TYR B O 1
ATOM 4416 N N . PRO B 1 243 ? -14.609 19.516 -4.414 1 91 243 PRO B N 1
ATOM 4417 C CA . PRO B 1 243 ? -15.367 20.734 -4.719 1 91 243 PRO B CA 1
ATOM 4418 C C . PRO B 1 243 ? -15.898 21.438 -3.469 1 91 243 PRO B C 1
ATOM 4420 O O . PRO B 1 243 ? -15.93 22.672 -3.41 1 91 243 PRO B O 1
ATOM 4423 N N . GLN B 1 244 ? -16.297 20.672 -2.521 1 93.88 244 GLN B N 1
ATOM 4424 C CA . GLN B 1 244 ? -16.766 21.234 -1.263 1 93.88 244 GLN B CA 1
ATOM 4425 C C . GLN B 1 244 ? -15.617 21.906 -0.508 1 93.88 244 GLN B C 1
ATOM 4427 O O . GLN B 1 244 ? -15.789 23 0.044 1 93.88 244 GLN B O 1
ATOM 4432 N N . ILE B 1 245 ? -14.477 21.266 -0.482 1 93.81 245 ILE B N 1
ATOM 4433 C CA . ILE B 1 245 ? -13.297 21.828 0.184 1 93.81 245 ILE B CA 1
ATOM 4434 C C . ILE B 1 245 ? -12.883 23.125 -0.501 1 93.81 245 ILE B C 1
ATOM 4436 O O . ILE B 1 245 ? -12.586 24.125 0.166 1 93.81 245 ILE B O 1
ATOM 4440 N N . TYR B 1 246 ? -12.922 23.094 -1.771 1 93 246 TYR B N 1
ATOM 4441 C CA . TYR B 1 246 ? -12.555 24.281 -2.539 1 93 246 TYR B CA 1
ATOM 4442 C C . TYR B 1 246 ? -13.516 25.438 -2.26 1 93 246 TYR B C 1
ATOM 4444 O O . TYR B 1 246 ? -13.094 26.578 -2.127 1 93 246 TYR B O 1
ATOM 4452 N N . ALA B 1 247 ? -14.727 25.141 -2.209 1 95.56 247 ALA B N 1
ATOM 4453 C CA . ALA B 1 247 ? -15.719 26.156 -1.873 1 95.56 247 ALA B CA 1
ATOM 4454 C C . ALA B 1 247 ? -15.438 26.766 -0.502 1 95.56 247 ALA B C 1
ATOM 4456 O O . ALA B 1 247 ? -15.578 27.969 -0.314 1 95.56 247 ALA B O 1
ATOM 4457 N N . LYS B 1 248 ? -15.094 25.906 0.429 1 96 248 LYS B N 1
ATOM 4458 C CA . LYS B 1 248 ? -14.766 26.375 1.77 1 96 248 LYS B CA 1
ATOM 4459 C C . LYS B 1 248 ? -13.508 27.234 1.754 1 96 248 LYS B C 1
ATOM 4461 O O . LYS B 1 248 ? -13.406 28.219 2.502 1 96 248 LYS B O 1
ATOM 4466 N N . LEU B 1 249 ? -12.562 26.891 0.939 1 95.44 249 LEU B N 1
ATOM 4467 C CA . LEU B 1 249 ? -11.344 27.688 0.793 1 95.44 249 LEU B CA 1
ATOM 4468 C C . LEU B 1 249 ? -11.664 29.062 0.223 1 95.44 249 LEU B C 1
ATOM 4470 O O . LEU B 1 249 ? -11.078 30.062 0.639 1 95.44 249 LEU B O 1
ATOM 4474 N N . GLN B 1 250 ? -12.586 29.078 -0.691 1 96.19 250 GLN B N 1
ATOM 4475 C CA . GLN B 1 250 ? -13.008 30.359 -1.255 1 96.19 250 GLN B CA 1
ATOM 4476 C C . GLN B 1 250 ? -13.711 31.219 -0.206 1 96.19 250 GLN B C 1
ATOM 4478 O O . GLN B 1 250 ? -13.492 32.438 -0.14 1 96.19 250 GLN B O 1
ATOM 4483 N N . GLN B 1 251 ? -14.516 30.641 0.571 1 97.06 251 GLN B N 1
ATOM 4484 C CA . GLN B 1 251 ? -15.164 31.359 1.669 1 97.06 251 GLN B CA 1
ATOM 4485 C C . GLN B 1 251 ? -14.133 31.859 2.678 1 97.06 251 GLN B C 1
ATOM 4487 O O . GLN B 1 251 ? -14.281 32.969 3.217 1 97.06 251 GLN B O 1
ATOM 4492 N N . LEU B 1 252 ? -13.148 31.062 2.92 1 96.94 252 LEU B N 1
ATOM 4493 C CA . LEU B 1 252 ? -12.07 31.438 3.82 1 96.94 252 LEU B CA 1
ATOM 4494 C C . LEU B 1 252 ? -11.359 32.688 3.328 1 96.94 252 LEU B C 1
ATOM 4496 O O . LEU B 1 252 ? -11.07 33.594 4.117 1 96.94 252 LEU B O 1
ATOM 4500 N N . GLN B 1 253 ? -11.109 32.719 2.092 1 96 253 GLN B N 1
ATOM 4501 C CA . GLN B 1 253 ? -10.422 33.844 1.479 1 96 253 GLN B CA 1
ATOM 4502 C C . GLN B 1 253 ? -11.266 35.094 1.569 1 96 253 GLN B C 1
ATOM 4504 O O . GLN B 1 253 ? -10.727 36.219 1.564 1 96 253 GLN B O 1
ATOM 4509 N N . GLN B 1 254 ? -12.539 34.969 1.746 1 96 254 GLN B N 1
ATOM 4510 C CA . GLN B 1 254 ? -13.461 36.094 1.756 1 96 254 GLN B CA 1
ATOM 4511 C C . GLN B 1 254 ? -13.695 36.625 3.176 1 96 254 GLN B C 1
ATOM 4513 O O . GLN B 1 254 ? -14.305 37.656 3.375 1 96 254 GLN B O 1
ATOM 4518 N N . LEU B 1 255 ? -13.195 35.906 4.105 1 96.31 255 LEU B N 1
ATOM 4519 C CA . LEU B 1 255 ? -13.336 36.375 5.48 1 96.31 255 LEU B CA 1
ATOM 4520 C C . LEU B 1 255 ? -12.664 37.719 5.664 1 96.31 255 LEU B C 1
ATOM 4522 O O . LEU B 1 255 ? -11.594 37.969 5.102 1 96.31 255 LEU B O 1
ATOM 4526 N N . ASP B 1 256 ? -13.242 38.5 6.512 1 95.56 256 ASP B N 1
ATOM 4527 C CA . ASP B 1 256 ? -12.664 39.812 6.805 1 95.56 256 ASP B CA 1
ATOM 4528 C C . ASP B 1 256 ? -11.297 39.688 7.469 1 95.56 256 ASP B C 1
ATOM 4530 O O . ASP B 1 256 ? -11.156 38.969 8.461 1 95.56 256 ASP B O 1
ATOM 4534 N N . GLY B 1 257 ? -10.266 40.344 6.836 1 95.56 257 GLY B N 1
ATOM 4535 C CA . GLY B 1 257 ? -8.93 40.312 7.406 1 95.56 257 GLY B CA 1
ATOM 4536 C C . GLY B 1 257 ? -8.016 39.312 6.762 1 95.56 257 GLY B C 1
ATOM 4537 O O . GLY B 1 257 ? -6.809 39.312 6.988 1 95.56 257 GLY B O 1
ATOM 4538 N N . VAL B 1 258 ? -8.648 38.406 6.004 1 96.94 258 VAL B N 1
ATOM 4539 C CA . VAL B 1 258 ? -7.859 37.375 5.359 1 96.94 258 VAL B CA 1
ATOM 4540 C C . VAL B 1 258 ? -7.336 37.875 4.016 1 96.94 258 VAL B C 1
ATOM 4542 O O . VAL B 1 258 ? -8.094 38.438 3.215 1 96.94 258 VAL B O 1
ATOM 4545 N N . LEU B 1 259 ? -6.031 37.688 3.77 1 96.62 259 LEU B N 1
ATOM 4546 C CA . LEU B 1 259 ? -5.402 38.125 2.525 1 96.62 259 LEU B CA 1
ATOM 4547 C C . LEU B 1 259 ? -5.324 36.969 1.529 1 96.62 259 LEU B C 1
ATOM 4549 O O . LEU B 1 259 ? -5.695 37.125 0.364 1 96.62 259 LEU B O 1
ATOM 4553 N N . GLU B 1 260 ? -4.801 35.875 2.027 1 96.38 260 GLU B N 1
ATOM 4554 C CA . GLU B 1 260 ? -4.648 34.688 1.188 1 96.38 260 GLU B CA 1
ATOM 4555 C C . GLU B 1 260 ? -4.465 33.438 2.033 1 96.38 260 GLU B C 1
ATOM 4557 O O . GLU B 1 260 ? -4.238 33.5 3.242 1 96.38 260 GLU B O 1
ATOM 4562 N N . TYR B 1 261 ? -4.746 32.344 1.422 1 95.62 261 TYR B N 1
ATOM 4563 C CA . TYR B 1 261 ? -4.348 31.062 2.002 1 95.62 261 TYR B CA 1
ATOM 4564 C C . TYR B 1 261 ? -3.24 30.406 1.18 1 95.62 261 TYR B C 1
ATOM 4566 O O . TYR B 1 261 ? -3.139 30.641 -0.028 1 95.62 261 TYR B O 1
ATOM 4574 N N . LYS B 1 262 ? -2.334 29.672 1.877 1 93.94 262 LYS B N 1
ATOM 4575 C CA . LYS B 1 262 ? -1.235 29 1.184 1 93.94 262 LYS B CA 1
ATOM 4576 C C . LYS B 1 262 ? -0.904 27.656 1.836 1 93.94 262 LYS B C 1
ATOM 4578 O O . LYS B 1 262 ? -1.405 27.344 2.92 1 93.94 262 LYS B O 1
ATOM 4583 N N . ASN B 1 263 ? -0.16 26.875 1.119 1 92.31 263 ASN B N 1
ATOM 4584 C CA . ASN B 1 263 ? 0.355 25.594 1.595 1 92.31 263 ASN B CA 1
ATOM 4585 C C . ASN B 1 263 ? -0.769 24.688 2.082 1 92.31 263 ASN B C 1
ATOM 4587 O O . ASN B 1 263 ? -0.704 24.156 3.191 1 92.31 263 ASN B O 1
ATOM 4591 N N . GLU B 1 264 ? -1.857 24.656 1.308 1 93 264 GLU B N 1
ATOM 4592 C CA . GLU B 1 264 ? -2.984 23.812 1.684 1 93 264 GLU B CA 1
ATOM 4593 C C . GLU B 1 264 ? -2.711 22.344 1.35 1 93 264 GLU B C 1
ATOM 4595 O O . GLU B 1 264 ? -2.232 22.031 0.258 1 93 264 GLU B O 1
ATOM 4600 N N . HIS B 1 265 ? -2.863 21.484 2.252 1 93.12 265 HIS B N 1
ATOM 4601 C CA . HIS B 1 265 ? -2.768 20.047 2.104 1 93.12 265 HIS B CA 1
ATOM 4602 C C . HIS B 1 265 ? -4.023 19.344 2.623 1 93.12 265 HIS B C 1
ATOM 4604 O O . HIS B 1 265 ? -4.312 19.391 3.822 1 93.12 265 HIS B O 1
ATOM 4610 N N . PHE B 1 266 ? -4.797 18.828 1.754 1 93.75 266 PHE B N 1
ATOM 4611 C CA . PHE B 1 266 ? -5.969 18.031 2.111 1 93.75 266 PHE B CA 1
ATOM 4612 C C . PHE B 1 266 ? -5.852 16.625 1.562 1 93.75 266 PHE B C 1
ATOM 4614 O O . PHE B 1 266 ? -5.453 16.422 0.411 1 93.75 266 PHE B O 1
ATOM 4621 N N . TRP B 1 267 ? -6.129 15.609 2.408 1 92.56 267 TRP B N 1
ATOM 4622 C CA . TRP B 1 267 ? -6.031 14.234 1.924 1 92.56 267 TRP B CA 1
ATOM 4623 C C . TRP B 1 267 ? -7.02 13.328 2.646 1 92.56 267 TRP B C 1
ATOM 4625 O O . TRP B 1 267 ? -7.617 13.727 3.65 1 92.56 267 TRP B O 1
ATOM 4635 N N . THR B 1 268 ? -7.18 12.164 2.105 1 89.56 268 THR B N 1
ATOM 4636 C CA . THR B 1 268 ? -8.062 11.148 2.668 1 89.56 268 THR B CA 1
ATOM 4637 C C . THR B 1 268 ? -7.301 10.234 3.621 1 89.56 268 THR B C 1
ATOM 4639 O O . THR B 1 268 ? -6.277 9.648 3.25 1 89.56 268 THR B O 1
ATOM 4642 N N . LEU B 1 269 ? -7.73 10.188 4.84 1 87.94 269 LEU B N 1
ATOM 4643 C CA . LEU B 1 269 ? -7.168 9.25 5.805 1 87.94 269 LEU B CA 1
ATOM 4644 C C . LEU B 1 269 ? -7.723 7.848 5.59 1 87.94 269 LEU B C 1
ATOM 4646 O O . LEU B 1 269 ? -6.965 6.883 5.496 1 87.94 269 LEU B O 1
ATOM 4650 N N . SER B 1 270 ? -8.961 7.727 5.562 1 83.06 270 SER B N 1
ATOM 4651 C CA . SER B 1 270 ? -9.75 6.539 5.273 1 83.06 270 SER B CA 1
ATOM 4652 C C . SER B 1 270 ? -11.047 6.902 4.555 1 83.06 270 SER B C 1
ATOM 4654 O O . SER B 1 270 ? -11.367 8.078 4.398 1 83.06 270 SER B O 1
ATOM 4656 N N . PRO B 1 271 ? -11.711 5.879 4.031 1 76.94 271 PRO B N 1
ATOM 4657 C CA . PRO B 1 271 ? -12.938 6.227 3.314 1 76.94 271 PRO B CA 1
ATOM 4658 C C . PRO B 1 271 ? -13.875 7.102 4.141 1 76.94 271 PRO B C 1
ATOM 4660 O O . PRO B 1 271 ? -14.227 6.746 5.27 1 76.94 271 PRO B O 1
ATOM 4663 N N . ASN B 1 272 ? -14.156 8.273 3.697 1 77.88 272 ASN B N 1
ATOM 4664 C CA . ASN B 1 272 ? -15.086 9.25 4.262 1 77.88 272 ASN B CA 1
ATOM 4665 C C . ASN B 1 272 ? -14.461 10.008 5.434 1 77.88 272 ASN B C 1
ATOM 4667 O O . ASN B 1 272 ? -15.172 10.602 6.242 1 77.88 272 ASN B O 1
ATOM 4671 N N . ASN B 1 273 ? -13.242 9.844 5.637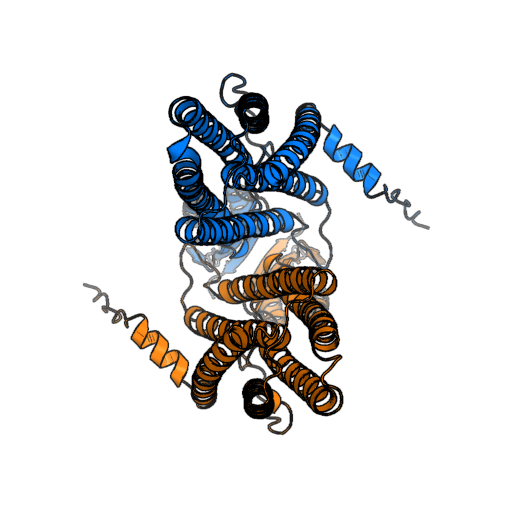 1 86.62 273 ASN B N 1
ATOM 4672 C CA . ASN B 1 273 ? -12.5 10.609 6.633 1 86.62 273 ASN B CA 1
ATOM 4673 C C . ASN B 1 273 ? -11.422 11.477 5.98 1 86.62 273 ASN B C 1
ATOM 4675 O O . ASN B 1 273 ? -10.461 10.953 5.406 1 86.62 273 ASN B O 1
ATOM 4679 N N . PHE B 1 274 ? -11.664 12.711 6.129 1 92.44 274 PHE B N 1
ATOM 4680 C CA . PHE B 1 274 ? -10.789 13.664 5.465 1 92.44 274 PHE B CA 1
ATOM 4681 C C . PHE B 1 274 ? -10.109 14.578 6.48 1 92.44 274 PHE B C 1
ATOM 4683 O O . PHE B 1 274 ? -10.727 14.977 7.473 1 92.44 274 PHE B O 1
ATOM 4690 N N . VAL B 1 275 ? -8.844 14.844 6.23 1 93.94 275 VAL B N 1
ATOM 4691 C CA . VAL B 1 275 ? -8.078 15.727 7.102 1 93.94 275 VAL B CA 1
ATOM 4692 C C . VAL B 1 275 ? -7.281 16.719 6.258 1 93.94 275 VAL B C 1
ATOM 4694 O O . VAL B 1 275 ? -7.227 16.594 5.035 1 93.94 275 VAL B O 1
ATOM 4697 N N . GLY B 1 276 ? -6.738 17.719 6.973 1 94.44 276 GLY B N 1
ATOM 4698 C CA . GLY B 1 276 ? -5.957 18.672 6.188 1 94.44 276 GLY B CA 1
ATOM 4699 C C . GLY B 1 276 ? -5.305 19.75 7.027 1 94.44 276 GLY B C 1
ATOM 4700 O O . GLY B 1 276 ? -5.418 19.734 8.258 1 94.44 276 GLY B O 1
ATOM 4701 N N . SER B 1 277 ? -4.562 20.562 6.395 1 95.69 277 SER B N 1
ATOM 4702 C CA . SER B 1 277 ? -3.896 21.734 6.973 1 95.69 277 SER B CA 1
ATOM 4703 C C . SER B 1 277 ? -3.846 22.891 5.98 1 95.69 277 SER B C 1
ATOM 4705 O O . SER B 1 277 ? -3.854 22.672 4.766 1 95.69 277 SER B O 1
ATOM 4707 N N . VAL B 1 278 ? -3.885 24.047 6.5 1 96.44 278 VAL B N 1
ATOM 4708 C CA . VAL B 1 278 ? -3.838 25.234 5.648 1 96.44 278 VAL B CA 1
ATOM 4709 C C . VAL B 1 278 ? -3.227 26.391 6.418 1 96.44 278 VAL B C 1
ATOM 4711 O O . VAL B 1 278 ? -3.355 26.484 7.641 1 96.44 278 VAL B O 1
ATOM 4714 N N . VAL B 1 279 ? -2.469 27.188 5.75 1 97.12 279 VAL B N 1
ATOM 4715 C CA . VAL B 1 279 ? -1.926 28.438 6.301 1 97.12 279 VAL B CA 1
ATOM 4716 C C . VAL B 1 279 ? -2.762 29.625 5.824 1 97.12 279 VAL B C 1
ATOM 4718 O O . VAL B 1 279 ? -3.002 29.781 4.625 1 97.12 279 VAL B O 1
ATOM 4721 N N . VAL B 1 280 ? -3.182 30.406 6.727 1 97.69 280 VAL B N 1
ATOM 4722 C CA . VAL B 1 280 ? -3.969 31.594 6.426 1 97.69 280 VAL B CA 1
ATOM 4723 C C . VAL B 1 280 ? -3.154 32.844 6.738 1 97.69 280 VAL B C 1
ATOM 4725 O O . VAL B 1 280 ? -2.725 33.062 7.875 1 97.69 280 VAL B O 1
ATOM 4728 N N . VAL B 1 281 ? -2.998 33.656 5.758 1 97.75 281 VAL B N 1
ATOM 4729 C CA . VAL B 1 281 ? -2.303 34.938 5.926 1 97.75 281 VAL B CA 1
ATOM 4730 C C . VAL B 1 281 ? -3.316 36.062 6.16 1 97.75 281 VAL B C 1
ATOM 4732 O O . VAL B 1 281 ? -4.246 36.219 5.371 1 97.75 281 VAL B O 1
ATOM 4735 N N . ILE B 1 282 ? -3.076 36.781 7.164 1 97.06 282 ILE B N 1
ATOM 4736 C CA . ILE B 1 282 ? -4.062 37.781 7.527 1 97.06 282 ILE B CA 1
ATOM 4737 C C . ILE B 1 282 ? -3.4 39.156 7.594 1 97.06 282 ILE B C 1
ATOM 4739 O O . ILE B 1 282 ? -2.172 39.25 7.609 1 97.06 282 ILE B O 1
ATOM 4743 N N . ASN B 1 283 ? -4.309 40.188 7.645 1 95.38 283 ASN B N 1
ATOM 4744 C CA . ASN B 1 283 ? -3.854 41.562 7.805 1 95.38 283 ASN B CA 1
ATOM 4745 C C . ASN B 1 283 ? -3.271 41.781 9.195 1 95.38 283 ASN B C 1
ATOM 4747 O O . ASN B 1 283 ? -3.611 41.094 10.148 1 95.38 283 ASN B O 1
ATOM 4751 N N . GLU B 1 284 ? -2.461 42.812 9.289 1 93.81 284 GLU B N 1
ATOM 4752 C CA . GLU B 1 284 ? -1.788 43.125 10.547 1 93.81 284 GLU B CA 1
ATOM 4753 C C . GLU B 1 284 ? -2.793 43.531 11.625 1 93.81 284 GLU B C 1
ATOM 4755 O O . GLU B 1 284 ? -2.574 43.25 12.812 1 93.81 284 GLU B O 1
ATOM 4760 N N . ASP B 1 285 ? -3.879 44.062 11.195 1 92.56 285 ASP B N 1
ATOM 4761 C CA . ASP B 1 285 ? -4.844 44.594 12.148 1 92.56 285 ASP B CA 1
ATOM 4762 C C . ASP B 1 285 ? -5.914 43.562 12.484 1 92.56 285 ASP B C 1
ATOM 4764 O O . ASP B 1 285 ? -6.719 43.781 13.391 1 92.56 285 ASP B O 1
ATOM 4768 N N . ALA B 1 286 ? -5.848 42.469 11.812 1 93.94 286 ALA B N 1
ATOM 4769 C CA . ALA B 1 286 ? -6.883 41.469 12.023 1 93.94 286 ALA B CA 1
ATOM 4770 C C . ALA B 1 286 ? -6.598 40.625 13.281 1 93.94 286 ALA B C 1
ATOM 4772 O O . ALA B 1 286 ? -5.438 40.438 13.656 1 93.94 286 ALA B O 1
ATOM 4773 N N . ASP B 1 287 ? -7.695 40.125 13.891 1 94.56 287 ASP B N 1
ATOM 4774 C CA . ASP B 1 287 ? -7.574 39.312 15.078 1 94.56 287 ASP B CA 1
ATOM 4775 C C . ASP B 1 287 ? -7.348 37.844 14.703 1 94.56 287 ASP B C 1
ATOM 4777 O O . ASP B 1 287 ? -8.219 37.219 14.109 1 94.56 287 ASP B O 1
ATOM 4781 N N . GLU B 1 288 ? -6.27 37.312 15.141 1 95.69 288 GLU B N 1
ATOM 4782 C CA . GLU B 1 288 ? -5.859 35.938 14.766 1 95.69 288 GLU B CA 1
ATOM 4783 C C . GLU B 1 288 ? -6.852 34.906 15.289 1 95.69 288 GLU B C 1
ATOM 4785 O O . GLU B 1 288 ? -7.199 33.969 14.578 1 95.69 288 GLU B O 1
ATOM 4790 N N . GLN B 1 289 ? -7.285 35.062 16.531 1 95.81 289 GLN B N 1
ATOM 4791 C CA . GLN B 1 289 ? -8.148 34.062 17.156 1 95.81 289 GLN B CA 1
ATOM 4792 C C . GLN B 1 289 ? -9.539 34.062 16.531 1 95.81 289 GLN B C 1
ATOM 4794 O O . GLN B 1 289 ? -10.18 33.031 16.422 1 95.81 289 GLN B O 1
ATOM 4799 N N . THR B 1 290 ? -10.039 35.219 16.219 1 95.88 290 THR B N 1
ATOM 4800 C CA . THR B 1 290 ? -11.344 35.312 15.562 1 95.88 290 THR B CA 1
ATOM 4801 C C . THR B 1 290 ? -11.32 34.625 14.211 1 95.88 290 THR B C 1
ATOM 4803 O O . THR B 1 290 ? -12.234 33.875 13.883 1 95.88 290 THR B O 1
ATOM 4806 N N . ILE B 1 291 ? -10.312 34.875 13.5 1 96.38 291 ILE B N 1
ATOM 4807 C CA . ILE B 1 291 ? -10.172 34.25 12.18 1 96.38 291 ILE B CA 1
ATOM 4808 C C . ILE B 1 291 ? -10.016 32.75 12.328 1 96.38 291 ILE B C 1
ATOM 4810 O O . ILE B 1 291 ? -10.594 31.984 11.562 1 96.38 291 ILE B O 1
ATOM 4814 N N . LEU B 1 292 ? -9.211 32.312 13.266 1 97.06 292 LEU B N 1
ATOM 4815 C CA . LEU B 1 292 ? -9.008 30.906 13.539 1 97.06 292 LEU B CA 1
ATOM 4816 C C . LEU B 1 292 ? -10.336 30.219 13.82 1 97.06 292 LEU B C 1
ATOM 4818 O O . LEU B 1 292 ? -10.617 29.156 13.266 1 97.06 292 LEU B O 1
ATOM 4822 N N . LYS B 1 293 ? -11.141 30.797 14.648 1 96.56 293 LYS B N 1
ATOM 4823 C CA . LYS B 1 293 ? -12.438 30.234 15.008 1 96.56 293 LYS B CA 1
ATOM 4824 C C . LYS B 1 293 ? -13.352 30.156 13.789 1 96.56 293 LYS B C 1
ATOM 4826 O O . LYS B 1 293 ? -14 29.125 13.562 1 96.56 293 LYS B O 1
ATOM 4831 N N . GLN B 1 294 ? -13.438 31.203 13.062 1 96.69 294 GLN B N 1
ATOM 4832 C CA . GLN B 1 294 ? -14.273 31.234 11.867 1 96.69 294 GLN B CA 1
ATOM 4833 C C . GLN B 1 294 ? -13.82 30.203 10.852 1 96.69 294 GLN B C 1
ATOM 4835 O O . GLN B 1 294 ? -14.648 29.547 10.203 1 96.69 294 GLN B O 1
ATOM 4840 N N . ALA B 1 295 ? -12.539 30.109 10.688 1 96.69 295 ALA B N 1
ATOM 4841 C CA . ALA B 1 295 ? -11.992 29.141 9.75 1 96.69 295 ALA B CA 1
ATOM 4842 C C . ALA B 1 295 ? -12.367 27.719 10.148 1 96.69 295 ALA B C 1
ATOM 4844 O O . ALA B 1 295 ? -12.758 26.906 9.297 1 96.69 295 ALA B O 1
ATOM 4845 N N . HIS B 1 296 ? -12.188 27.359 11.383 1 96.88 296 HIS B N 1
ATOM 4846 C CA . HIS B 1 296 ? -12.555 26.031 11.867 1 96.88 296 HIS B CA 1
ATOM 4847 C C . HIS B 1 296 ? -14.023 25.734 11.586 1 96.88 296 HIS B C 1
ATOM 4849 O O . HIS B 1 296 ? -14.367 24.625 11.188 1 96.88 296 HIS B O 1
ATOM 4855 N N . GLU B 1 297 ? -14.891 26.672 11.859 1 96.25 297 GLU B N 1
ATOM 4856 C CA . GLU B 1 297 ? -16.328 26.5 11.633 1 96.25 297 GLU B CA 1
ATOM 4857 C C . GLU B 1 297 ? -16.625 26.203 10.172 1 96.25 297 GLU B C 1
ATOM 4859 O O . GLU B 1 297 ? -17.547 25.438 9.867 1 96.25 297 GLU B O 1
ATOM 4864 N N . LEU B 1 298 ? -15.883 26.812 9.328 1 96.06 298 LEU B N 1
ATOM 4865 C CA . LEU B 1 298 ? -16.078 26.609 7.895 1 96.06 298 LEU B CA 1
ATOM 4866 C C . LEU B 1 298 ? -15.812 25.156 7.52 1 96.06 298 LEU B C 1
ATOM 4868 O O . LEU B 1 298 ? -16.531 24.562 6.715 1 96.06 298 LEU B O 1
ATOM 4872 N N . PHE B 1 299 ? -14.742 24.547 8.086 1 96.19 299 PHE B N 1
ATOM 4873 C CA . PHE B 1 299 ? -14.266 23.25 7.605 1 96.19 299 PHE B CA 1
ATOM 4874 C C . PHE B 1 299 ? -14.836 22.109 8.445 1 96.19 299 PHE B C 1
ATOM 4876 O O . PHE B 1 299 ? -14.766 20.953 8.055 1 96.19 299 PHE B O 1
ATOM 4883 N N . ASP B 1 300 ? -15.445 22.391 9.57 1 93.75 300 ASP B N 1
ATOM 4884 C CA . ASP B 1 300 ? -15.922 21.391 10.523 1 93.75 300 ASP B CA 1
ATOM 4885 C C . ASP B 1 300 ? -16.922 20.438 9.867 1 93.75 300 ASP B C 1
ATOM 4887 O O . ASP B 1 300 ? -17 19.266 10.227 1 93.75 300 ASP B O 1
ATOM 4891 N N . SER B 1 301 ? -17.625 20.859 8.922 1 91 301 SER B N 1
ATOM 4892 C CA . SER B 1 301 ? -18.672 20.047 8.297 1 91 301 SER B CA 1
ATOM 4893 C C . SER B 1 301 ? -18.078 19.078 7.289 1 91 301 SER B C 1
ATOM 4895 O O . SER B 1 301 ? -18.703 18.062 6.945 1 91 301 SER B O 1
ATOM 4897 N N . VAL B 1 302 ? -16.922 19.281 6.852 1 91.56 302 VAL B N 1
ATOM 4898 C CA . VAL B 1 302 ? -16.391 18.516 5.738 1 91.56 302 VAL B CA 1
ATOM 4899 C C . VAL B 1 302 ? -15.203 17.672 6.211 1 91.56 302 VAL B C 1
ATOM 4901 O O . VAL B 1 302 ? -15.031 16.531 5.781 1 91.56 302 VAL B O 1
ATOM 4904 N N . LEU B 1 303 ? -14.375 18.234 7.102 1 94.19 303 LEU B N 1
ATOM 4905 C CA . LEU B 1 303 ? -13.141 17.578 7.52 1 94.19 303 LEU B CA 1
ATOM 4906 C C . LEU B 1 303 ? -13.266 17.047 8.945 1 94.19 303 LEU B C 1
ATOM 4908 O O . LEU B 1 303 ? -13.852 17.703 9.805 1 94.19 303 LEU B O 1
ATOM 4912 N N . LYS B 1 304 ? -12.727 15.859 9.164 1 89.75 304 LYS B N 1
ATOM 4913 C CA . LYS B 1 304 ? -12.664 15.281 10.5 1 89.75 304 LYS B CA 1
ATOM 4914 C C . LYS B 1 304 ? -11.688 16.062 11.383 1 89.75 304 LYS B C 1
ATOM 4916 O O . LYS B 1 304 ? -11.93 16.234 12.578 1 89.75 304 LYS B O 1
ATOM 4921 N N . ASP B 1 305 ? -10.602 16.391 10.844 1 92.38 305 ASP B N 1
ATOM 4922 C CA . ASP B 1 305 ? -9.547 17.109 11.547 1 92.38 305 ASP B CA 1
ATOM 4923 C C . ASP B 1 305 ? -8.82 18.062 10.609 1 92.38 305 ASP B C 1
ATOM 4925 O O . ASP B 1 305 ? -8.57 17.734 9.445 1 92.38 305 ASP B O 1
ATOM 4929 N N . ILE B 1 306 ? -8.57 19.312 11.125 1 95.75 306 ILE B N 1
ATOM 4930 C CA . ILE B 1 306 ? -7.84 20.281 10.32 1 95.75 306 ILE B CA 1
ATOM 4931 C C . ILE B 1 306 ? -6.922 21.125 11.211 1 95.75 306 ILE B C 1
ATOM 4933 O O . ILE B 1 306 ? -7.289 21.469 12.336 1 95.75 306 ILE B O 1
ATOM 4937 N N . CYS B 1 307 ? -5.723 21.328 10.781 1 96.5 307 CYS B N 1
ATOM 4938 C CA . CYS B 1 307 ? -4.785 22.266 11.398 1 96.5 307 CYS B CA 1
ATOM 4939 C C . CYS B 1 307 ? -4.695 23.562 10.602 1 96.5 307 CYS B C 1
ATOM 4941 O O . CYS B 1 307 ? -4.43 23.531 9.398 1 96.5 307 CYS B O 1
ATOM 4943 N N . ILE B 1 308 ? -4.973 24.656 11.289 1 98.12 308 ILE B N 1
ATOM 4944 C CA . ILE B 1 308 ? -4.984 25.938 10.609 1 98.12 308 ILE B CA 1
ATOM 4945 C C . ILE B 1 308 ? -3.939 26.859 11.227 1 98.12 308 ILE B C 1
ATOM 4947 O O . ILE B 1 308 ? -4.035 27.219 12.406 1 98.12 308 ILE B O 1
ATOM 4951 N N . GLN B 1 309 ? -2.988 27.203 10.469 1 98.06 309 GLN B N 1
ATOM 4952 C CA . GLN B 1 309 ? -1.97 28.156 10.891 1 98.06 309 GLN B CA 1
ATOM 4953 C C . GLN B 1 309 ? -2.316 29.562 10.438 1 98.06 309 GLN B C 1
ATOM 4955 O O . GLN B 1 309 ? -2.52 29.812 9.242 1 98.06 309 GLN B O 1
ATOM 4960 N N . VAL B 1 310 ? -2.383 30.469 11.383 1 97.56 310 VAL B N 1
ATOM 4961 C CA . VAL B 1 310 ? -2.676 31.859 11.07 1 97.56 310 VAL B CA 1
ATOM 4962 C C . VAL B 1 310 ? -1.398 32.688 11.172 1 97.56 310 VAL B C 1
ATOM 4964 O O . VAL B 1 310 ? -0.744 32.719 12.211 1 97.56 310 VAL B O 1
ATOM 4967 N N . GLN B 1 311 ? -1.093 33.281 10.047 1 96.38 311 GLN B N 1
ATOM 4968 C CA . GLN B 1 311 ? 0.144 34.062 9.992 1 96.38 311 GLN B CA 1
ATOM 4969 C C . GLN B 1 311 ? -0.105 35.469 9.422 1 96.38 311 GLN B C 1
ATOM 4971 O O . GLN B 1 311 ? -0.935 35.625 8.531 1 96.38 311 GLN B O 1
ATOM 4976 N N . LYS B 1 312 ? 0.558 36.438 10.07 1 93.56 312 LYS B N 1
ATOM 4977 C CA . LYS B 1 312 ? 0.471 37.812 9.57 1 93.56 312 LYS B CA 1
ATOM 4978 C C . LYS B 1 312 ? 1.555 38.062 8.531 1 93.56 312 LYS B C 1
ATOM 4980 O O . LYS B 1 312 ? 2.609 37.438 8.539 1 93.56 312 LYS B O 1
ATOM 4985 N N . HIS B 1 313 ? 1.213 38.781 7.523 1 79.06 313 HIS B N 1
ATOM 4986 C CA . HIS B 1 313 ? 2.084 39.125 6.398 1 79.06 313 HIS B CA 1
ATOM 4987 C C . HIS B 1 313 ? 3.338 39.844 6.867 1 79.06 313 HIS B C 1
ATOM 4989 O O . HIS B 1 313 ? 3.256 40.781 7.648 1 79.06 313 HIS B O 1
ATOM 4995 N N . ASN B 1 314 ? 4.582 39.281 7.238 1 55.97 314 ASN B N 1
ATOM 4996 C CA . ASN B 1 314 ? 5.73 40.188 7.422 1 55.97 314 ASN B CA 1
ATOM 4997 C C . ASN B 1 314 ? 6.09 40.906 6.133 1 55.97 314 ASN B C 1
ATOM 4999 O O . ASN B 1 314 ? 5.953 40.344 5.039 1 55.97 314 ASN B O 1
#

Organism: Entamoeba histolytica (strain ATCC 30459 / HM-1:IMSS / ABRM) (NCBI:txid294381)

Solvent-accessible surface area (backbone atoms only — not comparable to full-atom values): 32678 Å² total; per-r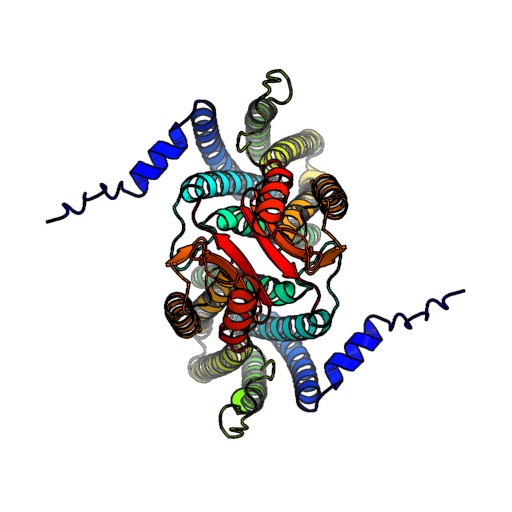esidue (Å²): 128,85,76,72,74,73,71,75,77,67,50,73,63,54,51,46,52,49,58,45,56,62,43,73,66,32,42,51,49,50,52,50,47,52,52,48,51,54,48,32,52,51,33,46,53,52,15,65,76,25,57,36,58,43,41,42,55,49,24,52,52,47,49,48,50,52,47,50,52,52,42,51,50,50,27,60,63,29,52,70,41,71,56,43,88,49,25,46,83,23,44,41,31,53,34,36,51,49,44,25,52,51,21,48,48,43,36,51,51,24,52,51,50,36,52,52,28,52,50,32,68,75,52,67,61,81,44,49,75,45,67,69,43,45,48,51,51,49,52,50,32,51,51,48,32,52,52,28,47,50,44,35,56,62,66,32,44,68,78,74,58,69,83,74,80,89,78,72,84,60,74,51,74,60,52,51,53,49,35,48,47,50,32,51,51,28,52,51,52,43,51,52,53,59,52,21,73,77,43,64,91,48,36,54,60,47,40,36,51,50,33,35,53,48,24,50,50,46,34,61,59,22,47,59,44,27,48,55,22,44,40,38,52,45,38,23,32,42,72,90,51,38,68,58,53,50,50,44,51,53,52,50,43,66,37,88,44,38,71,43,71,46,81,58,37,48,24,28,58,30,94,96,34,29,34,37,36,36,34,38,32,27,42,86,86,42,60,64,67,61,50,50,54,54,50,49,63,60,42,56,84,73,32,79,42,73,46,57,17,73,40,60,75,128,129,84,76,74,71,75,71,77,77,66,49,74,62,54,51,46,52,50,59,46,56,62,43,72,64,33,41,52,50,49,51,49,47,51,53,49,51,53,47,31,51,52,32,45,53,52,15,66,74,26,55,37,60,45,40,41,54,48,26,54,52,48,48,48,51,52,47,49,51,51,40,51,50,49,28,60,64,30,53,71,40,71,55,42,88,50,25,45,82,24,42,38,32,52,35,36,50,48,44,24,51,50,20,47,48,45,36,52,53,23,52,52,49,37,52,52,28,54,50,32,70,75,52,71,61,82,44,51,74,46,68,67,42,46,49,52,52,50,51,50,32,51,51,48,33,52,53,27,47,50,46,36,54,63,62,31,44,66,76,73,54,68,83,76,79,88,78,70,83,63,76,50,71,61,52,50,51,48,35,48,46,51,31,52,50,27,52,53,53,43,52,51,52,58,51,22,73,78,41,63,92,47,35,55,61,47,42,34,52,51,34,36,55,48,25,49,50,46,35,62,58,21,47,59,45,28,49,55,22,44,40,38,51,46,38,23,35,43,72,89,52,38,68,61,52,51,52,42,50,53,53,49,45,65,38,88,45,39,72,43,71,46,82,59,36,48,24,27,58,30,96,95,34,30,33,36,36,36,33,37,32,27,41,87,84,43,59,65,66,61,50,51,53,54,50,49,64,60,42,56,82,72,34,78,44,73,46,56,18,74,41,59,73,129

InterPro domains:
  IPR002524 Cation efflux [TIGR01297] (29-311)
  IPR027469 Cation efflux transmembrane domain superfamily [G3DSA:1.20.1510.10] (25-233)
  IPR027469 Cation efflux transmembrane domain superfamily [SSF161111] (28-235)
  IPR045316 Zinc transporter Msc2-like [PTHR45755] (10-313)
  IPR058533 Cation efflux protein, transmembrane domain [PF01545] (30-234)